Protein AF-0000000080718855 (afdb_homodimer)

Secondary structure (DSSP, 8-state):
-EEEEEE-S-EEEEEEEEE-SS-EEEEEE-TTS-EEEE------------------PPPPHHHHHHHHHHHHHHHHGGGGHHHHHH-TTTT-HHHHHHHHHHHHHHHHHIIIIIIHHHHHHHHHTT-SSHHHHHHHHHHHHHHHHHHHHHHHHHHHSS--SS----HHHHHHHHHHHHS-S---TTS-TT--------TT--TT--HHHHHHHHHHHHHHHHHHHHHHHHHHSSHHHHHHHHHHHHHHHHHHHHHHHHHHHHHTT--HHHHHHHHHHHHTHHHHHHHHHHHTGGG--HHHHHHHHHHHHHHHHHIIIIIIHHHHHHHHHHHHTTSSS-HHHHHHHHHHHHHHHHHHHHHHHHH-------GGG-/-EEEEEE-S-EEEEEEE---SS---EEEE-TTS-EEEE------------------PPPPHHHHHHHHHHHHHHHHGGGGHHHHHH-TTTT-HHHHHHHHHHHHHHHHHIIIIIIHHHHHHHHHTT-SSHHHHHHHHHHHHHHHHHHHHHHHHHHHSS--SS----HHHHHHHHHHHHS-S---TTS-SS--------TT--TT--HHHHHHHHHHHHHHHHHHHHHHHHHHSSHHHHHHHHHHHHHHHHHHHHHHHHHHHHHTT--HHHHHHHHHHHHTHHHHHHHHHHHTGGG--HHHHHHHHHHHHHHHHHIIIIIIHHHHHHHHHHHHTTSSS-HHHHHHHHHHHHHHHHHHHHTHHHH-------GGG-

Solvent-accessible surface area (backbone atoms only — not comparable to full-atom values): 36908 Å² total; per-residue (Å²): 86,72,47,78,40,74,38,82,68,59,43,62,34,34,42,40,49,50,84,51,96,89,53,75,59,65,37,43,27,44,84,91,67,48,70,70,51,56,78,63,78,70,68,68,72,73,60,72,75,57,70,70,53,78,63,28,56,63,60,49,70,67,42,50,51,50,33,48,51,46,24,48,55,48,23,55,31,35,54,47,29,52,48,43,69,72,37,67,63,62,50,30,41,62,54,46,18,40,40,20,21,17,16,18,23,13,26,38,29,41,23,33,50,46,45,42,15,54,25,46,54,39,34,30,75,77,36,94,42,66,49,57,25,28,34,53,48,21,49,27,23,49,48,14,30,49,51,46,51,48,52,49,40,61,44,38,33,59,67,60,77,69,91,63,45,35,77,48,10,27,35,44,46,27,32,63,67,51,40,78,63,79,47,63,90,80,56,59,65,91,57,77,52,74,58,85,61,54,81,80,61,69,76,85,50,37,60,60,36,56,32,52,48,55,51,38,33,54,49,25,19,49,49,11,28,30,32,22,36,29,32,75,35,64,52,63,62,49,18,52,52,48,38,52,32,48,40,48,40,38,37,49,48,28,31,26,45,34,43,23,21,43,74,21,60,39,38,72,68,36,30,50,50,52,42,35,57,24,25,46,29,10,39,52,21,19,52,52,45,44,71,41,26,44,80,33,51,65,39,51,42,20,42,50,36,28,22,37,28,15,31,35,44,42,44,21,47,53,33,26,38,50,36,19,55,52,21,41,50,60,50,41,75,71,53,66,88,56,38,56,60,50,40,50,50,39,50,47,30,17,50,49,23,21,46,59,50,50,51,49,57,75,67,52,72,70,62,68,76,72,69,77,79,113,86,72,47,76,42,74,40,83,68,60,44,64,33,36,42,41,48,50,87,54,95,87,56,74,61,65,37,43,27,45,84,92,65,48,70,70,51,57,77,61,77,70,69,66,70,73,61,72,75,56,71,69,54,77,64,30,54,61,61,48,69,67,42,50,52,51,33,48,52,46,24,48,56,46,22,56,30,36,55,47,30,52,48,43,68,72,37,65,64,64,45,27,39,63,54,46,19,40,41,20,22,18,17,18,23,12,26,40,29,41,23,32,50,47,45,44,16,54,24,44,55,39,33,30,74,77,37,94,43,65,49,58,26,28,34,52,46,21,50,27,23,49,47,15,30,50,51,45,51,49,52,50,39,62,42,60,35,59,73,57,76,70,90,74,47,46,77,55,19,27,38,44,46,30,30,57,61,46,47,82,60,82,45,65,89,80,55,62,66,81,58,78,53,75,58,87,62,54,80,80,60,68,76,85,51,36,60,61,36,56,31,51,48,55,51,38,32,53,48,26,20,50,48,12,29,30,33,22,36,29,31,75,36,64,52,64,62,48,18,50,52,48,38,51,33,48,39,48,41,38,38,48,48,28,32,31,47,34,39,26,22,41,73,19,61,41,39,71,67,36,31,49,48,53,43,35,58,24,25,46,29,10,38,51,20,19,51,51,45,44,71,41,26,46,79,33,52,66,40,51,42,20,44,50,35,28,22,38,28,15,31,33,46,42,42,20,46,54,46,26,39,51,35,18,53,53,24,41,51,71,52,42,75,72,50,64,91,57,36,56,60,51,39,50,50,37,50,48,30,18,49,49,23,20,47,57,51,50,50,48,57,77,68,51,71,72,61,67,76,74,68,78,79,112

Nearest PDB structures (foldseek):
  7z6m-assembly1_A-2  TM=8.267E-01  e=2.258E-06  Bordetella bronchiseptica
  8ght-assembly1_B  TM=7.359E-01  e=6.940E-07  Bordetella bronchiseptica
  6pgi-assembly1_A  TM=7.896E-01  e=3.652E-06  Bordetella bronchiseptica
  5tsb-assembly1_A  TM=7.917E-01  e=9.142E-06  Bordetella bronchiseptica RB50
  5tsa-assembly1_A  TM=7.655E-01  e=9.976E-06  Bordetella bronchiseptica RB50

Sequence (748 aa):
MMIPVDVVDTGAYALLFEHGSDEVGTALVSESGDVLVGTSEEGDEEEEEEEEEEDSESATAAQWGNAILATVIVSLCSFTGILTIINQKVANAIGLSHTFTFASGALLTASLLHIVPESLEGIAAEYDHLHDAGLWAGLAILGGIGFSILIHALLESGHGHGHGHGPTETIQAATAAVGDGPAPAGTAPLALTDKERSLFDLKGLKPVCWNVIAGELVHNFADGVTIGAAFLTCGSSMGWTITASTVLHEIPQELADFIALLAGGMSLKQAFLFNFLSALTCVLGAVVILSLRSQLSDADVSVILLLGSGSFIFIALTELLPGALEVTKAESDKAGGAVMCNQMKKLGSFVLGAALIGGALIFDQHCEAEGHDHMMIPVDVVDTGAYALLFEHGSDEVGTALVSESGDVLVGTSEEGDEEEEEEEEEEDSESATAAQWGNAILATVIVSLCSFTGILTIINQKVANAIGLSHTFTFASGALLTASLLHIVPESLEGIAAEYDHLHDAGLWAGLAILGGIGFSILIHALLESGHGHGHGHGPTETIQAATAAVGDGPAPAGTAPLALTDKERSLFDLKGLKPVCWNVIAGELVHNFADGVTIGAAFLTCGSSMGWTITASTVLHEIPQELADFIALLAGGMSLKQAFLFNFLSALTCVLGAVVILSLRSQLSDADVSVILLLGSGSFIFIALTELLPGALEVTKAESDKAGGAVMCNQMKKLGSFVLGAALIGGALIFDQHCEAEGHDH

Structure (mmCIF, N/CA/C/O backbone):
data_AF-0000000080718855-model_v1
#
loop_
_entity.id
_entity.type
_entity.pdbx_description
1 polymer 'Uncharacterized protein'
#
loop_
_atom_site.group_PDB
_atom_site.id
_atom_site.type_symbol
_atom_site.label_atom_id
_atom_site.label_alt_id
_atom_site.label_comp_id
_atom_site.label_asym_id
_atom_site.label_entity_id
_atom_site.label_seq_id
_atom_site.pdbx_PDB_ins_code
_atom_site.Cartn_x
_atom_site.Cartn_y
_atom_site.Cartn_z
_atom_site.occupancy
_atom_site.B_iso_or_equiv
_atom_site.auth_seq_id
_atom_site.auth_comp_id
_atom_site.auth_asym_id
_atom_site.auth_atom_id
_atom_site.pdbx_PDB_model_num
ATOM 1 N N . MET A 1 1 ? 0.865 -41.312 -26.75 1 53.81 1 MET A N 1
ATOM 2 C CA . MET A 1 1 ? 1.806 -42.406 -26.5 1 53.81 1 MET A CA 1
ATOM 3 C C . MET A 1 1 ? 1.269 -43.719 -27.031 1 53.81 1 MET A C 1
ATOM 5 O O . MET A 1 1 ? 0.092 -44.031 -26.844 1 53.81 1 MET A O 1
ATOM 9 N N . MET A 1 2 ? 2.037 -44.281 -27.906 1 57.47 2 MET A N 1
ATOM 10 C CA . MET A 1 2 ? 1.673 -45.562 -28.484 1 57.47 2 MET A CA 1
ATOM 11 C C . MET A 1 2 ? 2.475 -46.688 -27.844 1 57.47 2 MET A C 1
ATOM 13 O O . MET A 1 2 ? 3.697 -46.594 -27.734 1 57.47 2 MET A O 1
ATOM 17 N N . ILE A 1 3 ? 1.88 -47.562 -27.094 1 62.78 3 ILE A N 1
ATOM 18 C CA . ILE A 1 3 ? 2.553 -48.719 -26.5 1 62.78 3 ILE A CA 1
ATOM 19 C C . ILE A 1 3 ? 2.262 -49.969 -27.344 1 62.78 3 ILE A C 1
ATOM 21 O O . ILE A 1 3 ? 1.114 -50.406 -27.422 1 62.78 3 ILE A O 1
ATOM 25 N N . PRO A 1 4 ? 3.174 -50.5 -28.031 1 67 4 PRO A N 1
ATOM 26 C CA . PRO A 1 4 ? 2.963 -51.75 -28.781 1 67 4 PRO A CA 1
ATOM 27 C C . PRO A 1 4 ? 2.691 -52.938 -27.875 1 67 4 PRO A C 1
ATOM 29 O O . PRO A 1 4 ? 3.312 -53.062 -26.812 1 67 4 PRO A O 1
ATOM 32 N N . VAL A 1 5 ? 1.627 -53.625 -28.031 1 66 5 VAL A N 1
ATOM 33 C CA . VAL A 1 5 ? 1.277 -54.812 -27.266 1 66 5 VAL A CA 1
ATOM 34 C C . VAL A 1 5 ? 1.165 -56 -28.203 1 66 5 VAL A C 1
ATOM 36 O O . VAL A 1 5 ? 0.415 -55.969 -29.172 1 66 5 VAL A O 1
ATOM 39 N N . ASP A 1 6 ? 1.937 -57.094 -28 1 68.94 6 ASP A N 1
ATOM 40 C CA . ASP A 1 6 ? 1.812 -58.375 -28.703 1 68.94 6 ASP A CA 1
ATOM 41 C C . ASP A 1 6 ? 0.956 -59.344 -27.922 1 68.94 6 ASP A C 1
ATOM 43 O O . ASP A 1 6 ? 1.306 -59.719 -26.797 1 68.94 6 ASP A O 1
ATOM 47 N N . VAL A 1 7 ? -0.17 -59.625 -28.391 1 65.81 7 VAL A N 1
ATOM 48 C CA . VAL A 1 7 ? -1.062 -60.562 -27.734 1 65.81 7 VAL A CA 1
ATOM 49 C C . VAL A 1 7 ? -0.833 -61.969 -28.281 1 65.81 7 VAL A C 1
ATOM 51 O O . VAL A 1 7 ? -0.98 -62.188 -29.484 1 65.81 7 VAL A O 1
ATOM 54 N N . VAL A 1 8 ? -0.369 -62.938 -27.562 1 71.31 8 VAL A N 1
ATOM 55 C CA . VAL A 1 8 ? -0.054 -64.312 -28 1 71.31 8 VAL A CA 1
ATOM 56 C C . VAL A 1 8 ? -1.187 -65.25 -27.609 1 71.31 8 VAL A C 1
ATOM 58 O O . 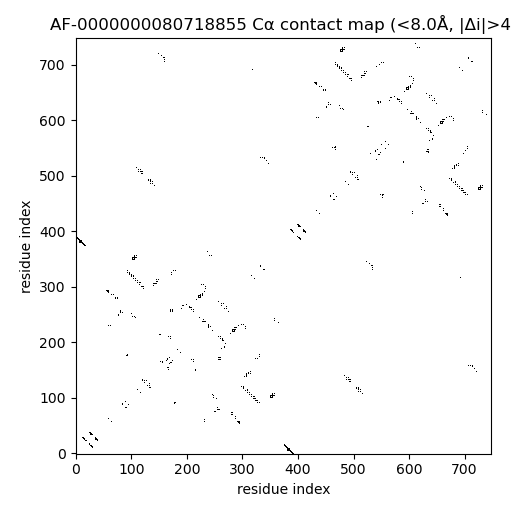VAL A 1 8 ? -1.294 -66.312 -28.156 1 71.31 8 VAL A O 1
ATOM 61 N N . ASP A 1 9 ? -1.967 -64.938 -26.5 1 70.31 9 ASP A N 1
ATOM 62 C CA . ASP A 1 9 ? -3.084 -65.812 -26.109 1 70.31 9 ASP A CA 1
ATOM 63 C C . ASP A 1 9 ? -4.391 -65 -26.078 1 70.31 9 ASP A C 1
ATOM 65 O O . ASP A 1 9 ? -4.422 -63.875 -25.578 1 70.31 9 ASP A O 1
ATOM 69 N N . THR A 1 10 ? -5.395 -65.562 -26.672 1 66.56 10 THR A N 1
ATOM 70 C CA . THR A 1 10 ? -6.719 -64.938 -26.656 1 66.56 10 THR A CA 1
ATOM 71 C C . THR A 1 10 ? -7.379 -65.125 -25.297 1 66.56 10 THR A C 1
ATOM 73 O O . THR A 1 10 ? -7.086 -66.062 -24.578 1 66.56 10 THR A O 1
ATOM 76 N N . GLY A 1 11 ? -7.926 -64.125 -24.625 1 66.44 11 GLY A N 1
ATOM 77 C CA . GLY A 1 11 ? -8.648 -64.188 -23.375 1 66.44 11 GLY A CA 1
ATOM 78 C C . GLY A 1 11 ? -9.039 -62.812 -22.859 1 66.44 11 GLY A C 1
ATOM 79 O O . GLY A 1 11 ? -8.891 -61.812 -23.578 1 66.44 11 GLY A O 1
ATOM 80 N N . ALA A 1 12 ? -9.625 -62.781 -21.719 1 64.25 12 ALA A N 1
ATOM 81 C CA . ALA A 1 12 ? -10.055 -61.562 -21.062 1 64.25 12 ALA A CA 1
ATOM 82 C C . ALA A 1 12 ? -8.891 -60.906 -20.312 1 64.25 12 ALA A C 1
ATOM 84 O O . ALA A 1 12 ? -8.203 -61.562 -19.531 1 64.25 12 ALA A O 1
ATOM 85 N N . TYR A 1 13 ? -8.406 -59.719 -20.688 1 63.69 13 TYR A N 1
ATOM 86 C CA . TYR A 1 13 ? -7.379 -58.938 -20.031 1 63.69 13 TYR A CA 1
ATOM 87 C C . TYR A 1 13 ? -7.957 -57.656 -19.453 1 63.69 13 TYR A C 1
ATOM 89 O O . TYR A 1 13 ? -9.086 -57.281 -19.766 1 63.69 13 TYR A O 1
ATOM 97 N N . ALA A 1 14 ? -7.449 -57.062 -18.375 1 62.44 14 ALA A N 1
ATOM 98 C CA . ALA A 1 14 ? -7.812 -55.75 -17.859 1 62.44 14 ALA A CA 1
ATOM 99 C C . ALA A 1 14 ? -6.621 -54.781 -17.906 1 62.44 14 ALA A C 1
ATOM 101 O O . ALA A 1 14 ? -5.496 -55.188 -17.578 1 62.44 14 ALA A O 1
ATOM 102 N N . LEU A 1 15 ? -6.727 -53.625 -18.5 1 60.44 15 LEU A N 1
ATOM 103 C CA . LEU A 1 15 ? -5.762 -52.562 -18.422 1 60.44 15 LEU A CA 1
ATOM 104 C C . LEU A 1 15 ? -5.941 -51.75 -17.125 1 60.44 15 LEU A C 1
ATOM 106 O O . LEU A 1 15 ? -7.047 -51.312 -16.828 1 60.44 15 LEU A O 1
ATOM 110 N N . LEU A 1 16 ? -5.008 -51.812 -16.203 1 57.28 16 LEU A N 1
ATOM 111 C CA . LEU A 1 16 ? -4.98 -51 -14.992 1 57.28 16 LEU A CA 1
ATOM 112 C C . LEU A 1 16 ? -4.172 -49.75 -15.203 1 57.28 16 LEU A C 1
ATOM 114 O O . LEU A 1 16 ? -3.029 -49.781 -15.656 1 57.28 16 LEU A O 1
ATOM 118 N N . PHE A 1 17 ? -4.848 -48.594 -15.062 1 51.78 17 PHE A N 1
ATOM 119 C CA . PHE A 1 17 ? -4.203 -47.281 -15.07 1 51.78 17 PHE A CA 1
ATOM 120 C C . PHE A 1 17 ? -4.004 -46.781 -13.648 1 51.78 17 PHE A C 1
ATOM 122 O O . PHE A 1 17 ? -4.934 -46.781 -12.836 1 51.78 17 PHE A O 1
ATOM 129 N N . GLU A 1 18 ? -2.795 -46.688 -13.047 1 46.59 18 GLU A N 1
ATOM 130 C CA . GLU A 1 18 ? -2.484 -45.969 -11.812 1 46.59 18 GLU A CA 1
ATOM 131 C C . GLU A 1 18 ? -2.008 -44.562 -12.094 1 46.59 18 GLU A C 1
ATOM 133 O O . GLU A 1 18 ? -1.121 -44.344 -12.922 1 46.59 18 GLU A O 1
ATOM 138 N N . HIS A 1 19 ? -2.801 -43.531 -11.898 1 43.72 19 HIS A N 1
ATOM 139 C CA . HIS A 1 19 ? -2.479 -42.094 -12.047 1 43.72 19 HIS A CA 1
ATOM 140 C C . HIS A 1 19 ? -1.59 -41.625 -10.906 1 43.72 19 HIS A C 1
ATOM 142 O O . HIS A 1 19 ? -2.029 -41.562 -9.75 1 43.72 19 HIS A O 1
ATOM 148 N N . GLY A 1 20 ? -0.407 -42.031 -10.594 1 37.94 20 GLY A N 1
ATOM 149 C CA . GLY A 1 20 ? 0.407 -41.219 -9.711 1 37.94 20 GLY A CA 1
ATOM 150 C C . GLY A 1 20 ? 0.942 -39.969 -10.375 1 37.94 20 GLY A C 1
ATOM 151 O O . GLY A 1 20 ? 0.773 -39.781 -11.578 1 37.94 20 GLY A O 1
ATOM 152 N N . SER A 1 21 ? 1.489 -38.906 -9.625 1 41.44 21 SER A N 1
ATOM 153 C CA . SER A 1 21 ? 1.853 -37.594 -10.117 1 41.44 21 SER A CA 1
ATOM 154 C C . SER A 1 21 ? 2.662 -37.688 -11.406 1 41.44 21 SER A C 1
ATOM 156 O O . SER A 1 21 ? 2.525 -36.812 -12.289 1 41.44 21 SER A O 1
ATOM 158 N N . ASP A 1 22 ? 3.855 -38.375 -11.43 1 40.59 22 ASP A N 1
ATOM 159 C CA . ASP A 1 22 ? 4.832 -38.188 -12.508 1 40.59 22 ASP A CA 1
ATOM 160 C C . ASP A 1 22 ? 4.863 -39.438 -13.414 1 40.59 22 ASP A C 1
ATOM 162 O O . ASP A 1 22 ? 5.555 -39.438 -14.43 1 40.59 22 ASP A O 1
ATOM 166 N N . GLU A 1 23 ? 4.473 -40.625 -12.992 1 40.88 23 GLU A N 1
ATOM 167 C CA . GLU A 1 23 ? 4.719 -41.781 -13.828 1 40.88 23 GLU A CA 1
ATOM 168 C C . GLU A 1 23 ? 3.449 -42.625 -14.023 1 40.88 23 GLU A C 1
ATOM 170 O O . GLU A 1 23 ? 2.762 -42.938 -13.055 1 40.88 23 GLU A O 1
ATOM 175 N N . VAL A 1 24 ? 2.842 -42.5 -15.117 1 43.53 24 VAL A N 1
ATOM 176 C CA . VAL A 1 24 ? 1.729 -43.375 -15.508 1 43.53 24 VAL A CA 1
ATOM 177 C C . VAL A 1 24 ? 2.248 -44.781 -15.82 1 43.53 24 VAL A C 1
ATOM 179 O O . VAL A 1 24 ? 3.037 -44.938 -16.75 1 43.53 24 VAL A O 1
ATOM 182 N N . GLY A 1 25 ? 2.529 -45.75 -14.82 1 45.38 25 GLY A N 1
ATOM 183 C CA . GLY A 1 25 ? 2.848 -47.156 -15.102 1 45.38 25 GLY A CA 1
ATOM 184 C C . GLY A 1 25 ? 1.659 -47.938 -15.609 1 45.38 25 GLY A C 1
ATOM 185 O O . GLY A 1 25 ? 0.536 -47.75 -15.133 1 45.38 25 GLY A O 1
ATOM 186 N N . THR A 1 26 ? 1.605 -48.469 -16.844 1 48.53 26 THR A N 1
ATOM 187 C CA . THR A 1 26 ? 0.563 -49.312 -17.406 1 48.53 26 THR A CA 1
ATOM 188 C C . THR A 1 26 ? 0.939 -50.781 -17.297 1 48.53 26 THR A C 1
ATOM 190 O O . THR A 1 26 ? 2.09 -51.156 -17.531 1 48.53 26 THR A O 1
ATOM 193 N N . ALA A 1 27 ? 0.181 -51.625 -16.422 1 52.16 27 ALA A N 1
ATOM 194 C CA . ALA A 1 27 ? 0.432 -53.062 -16.344 1 52.16 27 ALA A CA 1
ATOM 195 C C . ALA A 1 27 ? -0.71 -53.844 -16.984 1 52.16 27 ALA A C 1
ATOM 197 O O . ALA A 1 27 ? -1.876 -53.469 -16.875 1 52.16 27 ALA A O 1
ATOM 198 N N . LEU A 1 28 ? -0.455 -54.781 -17.859 1 57.81 28 LEU A N 1
ATOM 199 C CA . LEU A 1 28 ? -1.408 -55.75 -18.359 1 57.81 28 LEU A CA 1
ATOM 200 C C . LEU A 1 28 ? -1.487 -56.969 -17.438 1 57.81 28 LEU A C 1
ATOM 202 O O . LEU A 1 28 ? -0.462 -57.562 -17.094 1 57.81 28 LEU A O 1
ATOM 206 N N . VAL A 1 29 ? -2.656 -57.219 -16.656 1 55.78 29 VAL A N 1
ATOM 207 C CA . VAL A 1 29 ? -2.777 -58.312 -15.703 1 55.78 29 VAL A CA 1
ATOM 208 C C . VAL A 1 29 ? -3.721 -59.375 -16.25 1 55.78 29 VAL A C 1
ATOM 210 O O . VAL A 1 29 ? -4.641 -59.062 -17 1 55.78 29 VAL A O 1
ATOM 213 N N . SER A 1 30 ? -3.43 -60.625 -15.945 1 52.78 30 SER A N 1
ATOM 214 C CA . SER A 1 30 ? -4.273 -61.781 -16.297 1 52.78 30 SER A CA 1
ATOM 215 C C . SER A 1 30 ? -5.535 -61.812 -15.445 1 52.78 30 SER A C 1
ATOM 217 O O . SER A 1 30 ? -5.617 -61.156 -14.422 1 52.78 30 SER A O 1
ATOM 219 N N . GLU A 1 31 ? -6.609 -62.625 -15.781 1 55.12 31 GLU A N 1
ATOM 220 C CA . GLU A 1 31 ? -7.848 -62.812 -15.031 1 55.12 31 GLU A CA 1
ATOM 221 C C . GLU A 1 31 ? -7.559 -63.25 -13.602 1 55.12 31 GLU A C 1
ATOM 223 O O . GLU A 1 31 ? -8.305 -62.906 -12.68 1 55.12 31 GLU A O 1
ATOM 228 N N . SER A 1 32 ? -6.504 -64.062 -13.281 1 54.72 32 SER A N 1
ATOM 229 C CA . SER A 1 32 ? -6.172 -64.562 -11.961 1 54.72 32 SER A CA 1
ATOM 230 C C . SER A 1 32 ? -5.375 -63.562 -11.156 1 54.72 32 SER A C 1
ATOM 232 O O . SER A 1 32 ? -4.996 -63.844 -10.008 1 54.72 32 SER A O 1
ATOM 234 N N . GLY A 1 33 ? -5.117 -62.219 -11.609 1 49.19 33 GLY A N 1
ATOM 235 C CA . GLY A 1 33 ? -4.441 -61.125 -10.906 1 49.19 33 GLY A CA 1
ATOM 236 C C . GLY A 1 33 ? -2.959 -61.062 -11.211 1 49.19 33 GLY A C 1
ATOM 237 O O . GLY A 1 33 ? -2.242 -60.25 -10.633 1 49.19 33 GLY A O 1
ATOM 238 N N . ASP A 1 34 ? -2.352 -61.875 -11.93 1 51.53 34 ASP A N 1
ATOM 239 C CA . ASP A 1 34 ? -0.907 -61.875 -12.141 1 51.53 34 ASP A CA 1
ATOM 240 C C . ASP A 1 34 ? -0.49 -60.812 -13.148 1 51.53 34 ASP A C 1
ATOM 242 O O . ASP A 1 34 ? -1.132 -60.656 -14.188 1 51.53 34 ASP A O 1
ATOM 246 N N . VAL A 1 35 ? 0.388 -59.875 -12.812 1 50.31 35 VAL A N 1
ATOM 247 C CA . VAL A 1 35 ? 0.95 -58.875 -13.711 1 50.31 35 VAL A CA 1
ATOM 248 C C . VAL A 1 35 ? 1.679 -59.562 -14.859 1 50.31 35 VAL A C 1
ATOM 250 O O . VAL A 1 35 ? 2.625 -60.312 -14.641 1 50.31 35 VAL A O 1
ATOM 253 N N . LEU A 1 36 ? 1.236 -59.781 -16.031 1 51.5 36 LEU A N 1
ATOM 254 C CA . LEU A 1 36 ? 1.848 -60.531 -17.141 1 51.5 36 LEU A CA 1
ATOM 255 C C . LEU A 1 36 ? 2.914 -59.656 -17.828 1 51.5 36 LEU A C 1
ATOM 257 O O . LEU A 1 36 ? 3.945 -60.188 -18.25 1 51.5 36 LEU A O 1
ATOM 261 N N . VAL A 1 37 ? 2.697 -58.594 -18.344 1 44.09 37 VAL A N 1
ATOM 262 C CA . VAL A 1 37 ? 3.721 -57.719 -18.906 1 44.09 37 VAL A CA 1
ATOM 263 C C . VAL A 1 37 ? 3.787 -56.406 -18.109 1 44.09 37 VAL A C 1
ATOM 265 O O . VAL A 1 37 ? 2.77 -55.75 -17.922 1 44.09 37 VAL A O 1
ATOM 268 N N . GLY A 1 38 ? 4.57 -56.344 -17.062 1 41.88 38 GLY A N 1
ATOM 269 C CA . GLY A 1 38 ? 4.883 -55.094 -16.391 1 41.88 38 GLY A CA 1
ATOM 270 C C . GLY A 1 38 ? 6.078 -54.375 -17 1 41.88 38 GLY A C 1
ATOM 271 O O . GLY A 1 38 ? 7.113 -55 -17.25 1 41.88 38 GLY A O 1
ATOM 272 N N . THR A 1 39 ? 6.02 -53.594 -17.938 1 36.22 39 THR A N 1
ATOM 273 C CA . THR A 1 39 ? 7.246 -52.906 -18.328 1 36.22 39 THR A CA 1
ATOM 274 C C . THR A 1 39 ? 7.953 -52.312 -17.109 1 36.22 39 THR A C 1
ATOM 276 O O . THR A 1 39 ? 7.41 -51.438 -16.438 1 36.22 39 THR A O 1
ATOM 279 N N . SER A 1 40 ? 8.523 -53.125 -16.281 1 32.22 40 SER A N 1
ATOM 280 C CA . SER A 1 40 ? 9.531 -52.5 -15.43 1 32.22 40 SER A CA 1
ATOM 281 C C . SER A 1 40 ? 10.703 -51.969 -16.266 1 32.22 40 SER A C 1
ATOM 283 O O . SER A 1 40 ? 11.336 -52.75 -17 1 32.22 40 SER A O 1
ATOM 285 N N . GLU A 1 41 ? 10.703 -50.938 -16.969 1 30.58 41 GLU A N 1
ATOM 286 C CA . GLU A 1 41 ? 12.078 -50.562 -17.297 1 30.58 41 GLU A CA 1
ATOM 287 C C . GLU A 1 41 ? 13.016 -50.812 -16.125 1 30.58 41 GLU A C 1
ATOM 289 O O . GLU A 1 41 ? 12.805 -50.281 -15.023 1 30.58 41 GLU A O 1
ATOM 294 N N . GLU A 1 42 ? 13.469 -51.906 -15.945 1 30.45 42 GLU A N 1
ATOM 295 C CA . GLU A 1 42 ? 14.641 -52.125 -15.102 1 30.45 42 GLU A CA 1
ATOM 296 C C . GLU A 1 42 ? 15.711 -51.062 -15.344 1 30.45 42 GLU A C 1
ATOM 298 O O . GLU A 1 42 ? 16.5 -51.188 -16.281 1 30.45 42 GLU A O 1
ATOM 303 N N . GLY A 1 43 ? 15.57 -49.906 -15.695 1 28.12 43 GLY A N 1
ATOM 304 C CA . GLY A 1 43 ? 16.828 -49.188 -15.688 1 28.12 43 GLY A CA 1
ATOM 305 C C . GLY A 1 43 ? 17.641 -49.438 -14.438 1 28.12 43 GLY A C 1
ATOM 306 O O . GLY A 1 43 ? 17.188 -49.156 -13.328 1 28.12 43 GLY A O 1
ATOM 307 N N . ASP A 1 44 ? 18.25 -50.562 -14.258 1 30.25 44 ASP A N 1
ATOM 308 C CA . ASP A 1 44 ? 19.328 -50.781 -13.297 1 30.25 44 ASP A CA 1
ATOM 309 C C . ASP A 1 44 ? 20.125 -49.5 -13.055 1 30.25 44 ASP A C 1
ATOM 311 O O . ASP A 1 44 ? 21.25 -49.562 -12.531 1 30.25 44 ASP A O 1
ATOM 315 N N . GLU A 1 45 ? 20.172 -48.625 -13.992 1 27.17 45 GLU A N 1
ATOM 316 C CA . GLU A 1 45 ? 21.203 -47.688 -13.523 1 27.17 45 GLU A CA 1
ATOM 317 C C . GLU A 1 45 ? 20.984 -47.344 -12.055 1 27.17 45 GLU A C 1
ATOM 319 O O . GLU A 1 45 ? 19.875 -47.031 -11.641 1 27.17 45 GLU A O 1
ATOM 324 N N . GLU A 1 46 ? 21.531 -48.094 -11.109 1 28.72 46 GLU A N 1
ATOM 325 C CA . GLU A 1 46 ? 21.891 -47.531 -9.812 1 28.72 46 GLU A CA 1
ATOM 326 C C . GLU A 1 46 ? 22.016 -46.031 -9.891 1 28.72 46 GLU A C 1
ATOM 328 O O . GLU A 1 46 ? 23.094 -45.5 -10.172 1 28.72 46 GLU A O 1
ATOM 333 N N . GLU A 1 47 ? 21.484 -45.438 -10.789 1 27.16 47 GLU A N 1
ATOM 334 C CA . GLU A 1 47 ? 21.781 -44.031 -10.531 1 27.16 47 GLU A CA 1
ATOM 335 C C . GLU A 1 47 ? 21.547 -43.688 -9.07 1 27.16 47 GLU A C 1
ATOM 337 O O . GLU A 1 47 ? 20.531 -44.062 -8.492 1 27.16 47 GLU A O 1
ATOM 342 N N . GLU A 1 48 ? 22.562 -43.781 -8.195 1 28.77 48 GLU A N 1
ATOM 343 C CA . GLU A 1 48 ? 22.578 -43 -6.957 1 28.77 48 GLU A CA 1
ATOM 344 C C . GLU A 1 48 ? 21.516 -41.875 -6.992 1 28.77 48 GLU A C 1
ATOM 346 O O . GLU A 1 48 ? 21.484 -41.094 -7.93 1 28.77 48 GLU A O 1
ATOM 351 N N . GLU A 1 49 ? 20.344 -42.156 -6.812 1 30.7 49 GLU A N 1
ATOM 352 C CA . GLU A 1 49 ? 19.438 -41.094 -6.434 1 30.7 49 GLU A CA 1
ATOM 353 C C . GLU A 1 49 ? 20.203 -39.938 -5.762 1 30.7 49 GLU A C 1
ATOM 355 O O . GLU A 1 49 ? 20.469 -40 -4.559 1 30.7 49 GLU A O 1
ATOM 360 N N . GLU A 1 50 ? 21.375 -39.688 -6.23 1 29.72 50 GLU A N 1
ATOM 361 C CA . GLU A 1 50 ? 21.797 -38.375 -5.734 1 29.72 50 GLU A CA 1
ATOM 362 C C . GLU A 1 50 ? 20.609 -37.438 -5.602 1 29.72 50 GLU A C 1
ATOM 364 O O . GLU A 1 50 ? 19.797 -37.312 -6.52 1 29.72 50 GLU A O 1
ATOM 369 N N . GLU A 1 51 ? 19.875 -37.469 -4.559 1 32.5 51 GLU A N 1
ATOM 370 C CA . GLU A 1 51 ? 19.125 -36.25 -4.23 1 32.5 51 GLU A CA 1
ATOM 371 C C . GLU A 1 51 ? 19.5 -35.094 -5.152 1 32.5 51 GLU A C 1
ATOM 373 O O . GLU A 1 51 ? 20.594 -34.562 -5.051 1 32.5 51 GLU A O 1
ATOM 378 N N . GLU A 1 52 ? 19.359 -35.344 -6.422 1 32.5 52 GLU A N 1
ATOM 379 C CA . GLU A 1 52 ? 19.5 -34.094 -7.168 1 32.5 52 GLU A CA 1
ATOM 380 C C . GLU A 1 52 ? 19.094 -32.875 -6.309 1 32.5 52 GLU A C 1
ATOM 382 O O . GLU A 1 52 ? 17.922 -32.688 -6.027 1 32.5 52 GLU A O 1
ATOM 387 N N . GLU A 1 53 ? 19.562 -32.812 -5.25 1 34.78 53 GLU A N 1
ATOM 388 C CA . GLU A 1 53 ? 19.578 -31.453 -4.695 1 34.78 53 GLU A CA 1
ATOM 389 C C . GLU A 1 53 ? 19.375 -30.406 -5.789 1 34.78 53 GLU A C 1
ATOM 391 O O . GLU A 1 53 ? 20.109 -30.375 -6.773 1 34.78 53 GLU A O 1
ATOM 396 N N . GLU A 1 54 ? 18.203 -30.344 -6.438 1 40.88 54 GLU A N 1
ATOM 397 C CA . GLU A 1 54 ? 18.062 -29.125 -7.223 1 40.88 54 GLU A CA 1
ATOM 398 C C . GLU A 1 54 ? 19.234 -28.188 -6.984 1 40.88 54 GLU A C 1
ATOM 400 O O . GLU A 1 54 ? 19.391 -27.625 -5.891 1 40.88 54 GLU A O 1
ATOM 405 N N . ASP A 1 55 ? 20.375 -28.625 -7.234 1 43.69 55 ASP A N 1
ATOM 406 C CA . ASP A 1 55 ? 21.641 -27.906 -7.191 1 43.69 55 ASP A CA 1
ATOM 407 C C . ASP A 1 55 ? 21.438 -26.406 -7.258 1 43.69 55 ASP A C 1
ATOM 409 O O . ASP A 1 55 ? 20.922 -25.875 -8.25 1 43.69 55 ASP A O 1
ATOM 413 N N . SER A 1 56 ? 20.938 -25.891 -6.258 1 59.34 56 SER A N 1
ATOM 414 C CA . SER A 1 56 ? 21.078 -24.453 -6.09 1 59.34 56 SER A CA 1
ATOM 415 C C . SER A 1 56 ? 22.344 -23.938 -6.781 1 59.34 56 SER A C 1
ATOM 417 O O . SER A 1 56 ? 23.453 -24.297 -6.391 1 59.34 56 SER A O 1
ATOM 419 N N . GLU A 1 57 ? 22.312 -24.047 -8.203 1 73.81 57 GLU A N 1
ATOM 420 C CA . GLU A 1 57 ? 23.422 -23.562 -9.008 1 73.81 57 GLU A CA 1
ATOM 421 C C . GLU A 1 57 ? 23.828 -22.156 -8.578 1 73.81 57 GLU A C 1
ATOM 423 O O . GLU A 1 57 ? 23 -21.375 -8.094 1 73.81 57 GLU A O 1
ATOM 428 N N . SER A 1 58 ? 25.141 -22.109 -8.391 1 82.94 58 SER A N 1
ATOM 429 C CA . SER A 1 58 ? 25.719 -20.781 -8.148 1 82.94 58 SER A CA 1
ATOM 430 C C . SER A 1 58 ? 25.312 -19.797 -9.25 1 82.94 58 SER A C 1
ATOM 432 O O . SER A 1 58 ? 24.922 -20.203 -10.344 1 82.94 58 SER A O 1
ATOM 434 N N . ALA A 1 59 ? 25.188 -18.625 -8.867 1 89.44 59 ALA A N 1
ATOM 435 C CA . ALA A 1 59 ? 24.891 -17.578 -9.852 1 89.44 59 ALA A CA 1
ATOM 436 C C . ALA A 1 59 ? 25.891 -17.594 -10.992 1 89.44 59 ALA A C 1
ATOM 438 O O . ALA A 1 59 ? 27.094 -17.781 -10.773 1 89.44 59 ALA A O 1
ATOM 439 N N . THR A 1 60 ? 25.453 -17.5 -12.164 1 91.25 60 THR A N 1
ATOM 440 C CA . THR A 1 60 ? 26.312 -17.484 -13.344 1 91.25 60 THR A CA 1
ATOM 441 C C . THR A 1 60 ? 27.047 -16.156 -13.469 1 91.25 60 THR A C 1
ATOM 443 O O . THR A 1 60 ? 26.688 -15.18 -12.812 1 91.25 60 THR A O 1
ATOM 446 N N . ALA A 1 61 ? 28.031 -16.109 -14.273 1 93.12 61 ALA A N 1
ATOM 447 C CA . ALA A 1 61 ? 28.797 -14.883 -14.523 1 93.12 61 ALA A CA 1
ATOM 448 C C . ALA A 1 61 ? 27.906 -13.797 -15.125 1 93.12 61 ALA A C 1
ATOM 450 O O . ALA A 1 61 ? 28.062 -12.617 -14.82 1 93.12 61 ALA A O 1
ATOM 451 N N . ALA A 1 62 ? 27.047 -14.211 -15.992 1 92.81 62 ALA A N 1
ATOM 452 C CA . ALA A 1 62 ? 26.125 -13.258 -16.609 1 92.81 62 ALA A CA 1
ATOM 453 C C . ALA A 1 62 ? 25.188 -12.633 -15.57 1 92.81 62 ALA A C 1
ATOM 455 O O . ALA A 1 62 ? 24.922 -11.43 -15.609 1 92.81 62 ALA A O 1
ATOM 456 N N . GLN A 1 63 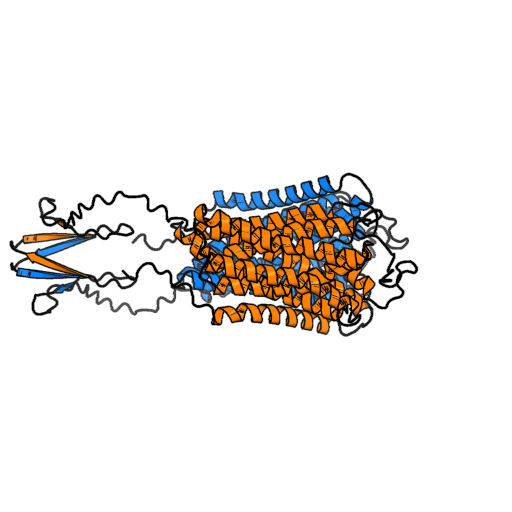? 24.734 -13.484 -14.648 1 95.31 63 GLN A N 1
ATOM 457 C CA . GLN A 1 63 ? 23.875 -12.984 -13.57 1 95.31 63 GLN A CA 1
ATOM 458 C C . GLN A 1 63 ? 24.641 -12.016 -12.672 1 95.31 63 GLN A C 1
ATOM 460 O O . GLN A 1 63 ? 24.125 -10.953 -12.312 1 95.31 63 GLN A O 1
ATOM 465 N N . TRP A 1 64 ? 25.875 -12.32 -12.367 1 96.12 64 TRP A N 1
ATOM 466 C CA . TRP A 1 64 ? 26.734 -11.438 -11.586 1 96.12 64 TRP A CA 1
ATOM 467 C C . TRP A 1 64 ? 26.953 -10.117 -12.305 1 96.12 64 TRP A C 1
ATOM 469 O O . TRP A 1 64 ? 26.75 -9.047 -11.734 1 96.12 64 TRP A O 1
ATOM 479 N N . GLY A 1 65 ? 27.375 -10.188 -13.516 1 96.88 65 GLY A N 1
ATOM 480 C CA . GLY A 1 65 ? 27.656 -8.992 -14.297 1 96.88 65 GLY A CA 1
ATOM 481 C C . GLY A 1 65 ? 26.453 -8.078 -14.438 1 96.88 65 GLY A C 1
ATOM 482 O O . GLY A 1 65 ? 26.562 -6.871 -14.227 1 96.88 65 GLY A O 1
ATOM 483 N N . ASN A 1 66 ? 25.344 -8.625 -14.797 1 96.75 66 ASN A N 1
ATOM 484 C CA . ASN A 1 66 ? 24.125 -7.836 -14.992 1 96.75 66 ASN A CA 1
ATOM 485 C C . ASN A 1 66 ? 23.656 -7.203 -13.688 1 96.75 66 ASN A C 1
ATOM 487 O O . ASN A 1 66 ? 23.297 -6.023 -13.664 1 96.75 66 ASN A O 1
ATOM 491 N N . ALA A 1 67 ? 23.641 -7.996 -12.664 1 97.56 67 ALA A N 1
ATOM 492 C CA . ALA A 1 67 ? 23.172 -7.492 -11.375 1 97.56 67 ALA A CA 1
ATOM 493 C C . ALA A 1 67 ? 24.078 -6.371 -10.859 1 97.56 67 ALA A C 1
ATOM 495 O O . ALA A 1 67 ? 23.578 -5.355 -10.359 1 97.56 67 ALA A O 1
ATOM 496 N N . ILE A 1 68 ? 25.359 -6.555 -11 1 97.88 68 ILE A N 1
ATOM 497 C CA . ILE A 1 68 ? 26.297 -5.539 -10.539 1 97.88 68 ILE A CA 1
ATOM 498 C C . ILE A 1 68 ? 26.156 -4.277 -11.391 1 97.88 68 ILE A C 1
ATOM 500 O O . ILE A 1 68 ? 26.078 -3.166 -10.852 1 97.88 68 ILE A O 1
ATOM 504 N N . LEU A 1 69 ? 26.078 -4.445 -12.672 1 97.94 69 LEU A N 1
ATOM 505 C CA . LEU A 1 69 ? 25.859 -3.297 -13.547 1 97.94 69 LEU A CA 1
ATOM 506 C C . LEU A 1 69 ? 24.578 -2.561 -13.195 1 97.94 69 LEU A C 1
ATOM 508 O O . LEU A 1 69 ? 24.562 -1.332 -13.094 1 97.94 69 LEU A O 1
ATOM 512 N N . ALA A 1 70 ? 23.562 -3.307 -13.039 1 97.94 70 ALA A N 1
ATOM 513 C CA . ALA A 1 70 ? 22.25 -2.73 -12.719 1 97.94 70 ALA A CA 1
ATOM 514 C C . ALA A 1 70 ? 22.312 -1.935 -11.414 1 97.94 70 ALA A C 1
ATOM 516 O O . ALA A 1 70 ? 21.828 -0.804 -11.352 1 97.94 70 ALA A O 1
ATOM 517 N N . THR A 1 71 ? 22.922 -2.504 -10.383 1 98.25 71 THR A N 1
ATOM 518 C CA . THR A 1 71 ? 22.953 -1.85 -9.078 1 98.25 71 THR A CA 1
ATOM 519 C C . THR A 1 71 ? 23.906 -0.66 -9.094 1 98.25 71 THR A C 1
ATOM 521 O O . THR A 1 71 ? 23.688 0.319 -8.375 1 98.25 71 THR A O 1
ATOM 524 N N . VAL A 1 72 ? 24.891 -0.706 -9.961 1 97.81 72 VAL A N 1
ATOM 525 C CA . VAL A 1 72 ? 25.75 0.459 -10.148 1 97.81 72 VAL A CA 1
ATOM 526 C C . VAL A 1 72 ? 24.953 1.591 -10.797 1 97.81 72 VAL A C 1
ATOM 528 O O . VAL A 1 72 ? 25.047 2.744 -10.367 1 97.81 72 VAL A O 1
ATOM 531 N N . ILE A 1 73 ? 24.203 1.248 -11.766 1 97.25 73 ILE A N 1
ATOM 532 C CA . ILE A 1 73 ? 23.359 2.236 -12.422 1 97.25 73 ILE A CA 1
ATOM 533 C C . ILE A 1 73 ? 22.422 2.871 -11.398 1 97.25 73 ILE A C 1
ATOM 535 O O . ILE A 1 73 ? 22.281 4.094 -11.359 1 97.25 73 ILE A O 1
ATOM 539 N N . VAL A 1 74 ? 21.797 2.041 -10.555 1 97.06 74 VAL A N 1
ATOM 540 C CA . VAL A 1 74 ? 20.891 2.529 -9.531 1 97.06 74 VAL A CA 1
ATOM 541 C C . VAL A 1 74 ? 21.641 3.438 -8.555 1 97.06 74 VAL A C 1
ATOM 543 O O . VAL A 1 74 ? 21.125 4.496 -8.172 1 97.06 74 VAL A O 1
ATOM 546 N N . SER A 1 75 ? 22.844 3.053 -8.203 1 96.31 75 SER A N 1
ATOM 547 C CA . SER A 1 75 ? 23.625 3.83 -7.258 1 96.31 75 SER A CA 1
ATOM 548 C C . SER A 1 75 ? 24.031 5.18 -7.844 1 96.31 75 SER A C 1
ATOM 550 O O . SER A 1 75 ? 24.141 6.168 -7.117 1 96.31 75 SER A O 1
ATOM 552 N N . LEU A 1 76 ? 24.188 5.254 -9.117 1 94.19 76 LEU A N 1
ATOM 553 C CA . LEU A 1 76 ? 24.578 6.496 -9.773 1 94.19 76 LEU A CA 1
ATOM 554 C C . LEU A 1 76 ? 23.438 7.504 -9.75 1 94.19 76 LEU A C 1
ATOM 556 O O . LEU A 1 76 ? 23.656 8.695 -9.977 1 94.19 76 LEU A O 1
ATOM 560 N N . CYS A 1 77 ? 22.234 7.047 -9.461 1 90.69 77 CYS A N 1
ATOM 561 C CA . CYS A 1 77 ? 21.094 7.957 -9.336 1 90.69 77 CYS A CA 1
ATOM 562 C C . CYS A 1 77 ? 21.297 8.906 -8.164 1 90.69 77 CYS A C 1
ATOM 564 O O . CYS A 1 77 ? 20.641 9.945 -8.078 1 90.69 77 CYS A O 1
ATOM 566 N N . SER A 1 78 ? 22.141 8.547 -7.223 1 86.75 78 SER A N 1
ATOM 567 C CA . SER A 1 78 ? 22.438 9.406 -6.078 1 86.75 78 SER A CA 1
ATOM 568 C C . SER A 1 78 ? 23 10.75 -6.52 1 86.75 78 SER A C 1
ATOM 570 O O . SER A 1 78 ? 22.922 11.734 -5.781 1 86.75 78 SER A O 1
ATOM 572 N N . PHE A 1 79 ? 23.469 10.812 -7.777 1 85.5 79 PHE A N 1
ATOM 573 C CA . PHE A 1 79 ? 24.062 12.047 -8.273 1 85.5 79 PHE A CA 1
ATOM 574 C C . PHE A 1 79 ? 23 12.977 -8.836 1 85.5 79 PHE A C 1
ATOM 576 O O . PHE A 1 79 ? 23.281 14.117 -9.188 1 85.5 79 PHE A O 1
ATOM 583 N N . THR A 1 80 ? 21.812 12.492 -8.898 1 81.69 80 THR A N 1
ATOM 584 C CA . THR A 1 80 ? 20.734 13.344 -9.383 1 81.69 80 THR A CA 1
ATOM 585 C C . THR A 1 80 ? 20.547 14.555 -8.469 1 81.69 80 THR A C 1
ATOM 587 O O . THR A 1 80 ? 20.047 15.594 -8.906 1 81.69 80 THR A O 1
ATOM 590 N N . GLY A 1 81 ? 20.922 14.398 -7.254 1 71.56 81 GLY A N 1
ATOM 591 C CA . GLY A 1 81 ? 20.859 15.531 -6.34 1 71.56 81 GLY A CA 1
ATOM 592 C C . GLY A 1 81 ? 21.609 16.75 -6.844 1 71.56 81 GLY A C 1
ATOM 593 O O . GLY A 1 81 ? 21.266 17.875 -6.508 1 71.56 81 GLY A O 1
ATOM 594 N N . ILE A 1 82 ? 22.594 16.516 -7.668 1 67.56 82 ILE A N 1
ATOM 595 C CA . ILE A 1 82 ? 23.406 17.594 -8.211 1 67.56 82 ILE A CA 1
ATOM 596 C C . ILE A 1 82 ? 22.547 18.484 -9.102 1 67.56 82 ILE A C 1
ATOM 598 O O . ILE A 1 82 ? 22.812 19.688 -9.234 1 67.56 82 ILE A O 1
ATOM 602 N N . LEU A 1 83 ? 21.578 17.781 -9.664 1 66.94 83 LEU A N 1
ATOM 603 C CA . LEU A 1 83 ? 20.703 18.531 -10.562 1 66.94 83 LEU A CA 1
ATOM 604 C C . LEU A 1 83 ? 19.984 19.641 -9.812 1 66.94 83 LEU A C 1
ATOM 606 O O . LEU A 1 83 ? 19.609 20.656 -10.406 1 66.94 83 LEU A O 1
ATOM 610 N N . THR A 1 84 ? 19.672 19.469 -8.555 1 57.94 84 THR A N 1
ATOM 611 C CA . THR A 1 84 ? 18.984 20.469 -7.75 1 57.94 84 THR A CA 1
ATOM 612 C C . THR A 1 84 ? 19.844 21.719 -7.605 1 57.94 84 THR A C 1
ATOM 614 O O . THR A 1 84 ? 19.297 22.828 -7.473 1 57.94 84 THR A O 1
ATOM 617 N N . ILE A 1 85 ? 21.109 21.5 -7.555 1 55.72 85 ILE A N 1
ATOM 618 C CA . ILE A 1 85 ? 22.031 22.609 -7.359 1 55.72 85 ILE A CA 1
ATOM 619 C C . ILE A 1 85 ? 22.172 23.391 -8.664 1 55.72 85 ILE A C 1
ATOM 621 O O . ILE A 1 85 ? 22.25 24.625 -8.648 1 55.72 85 ILE A O 1
ATOM 625 N N . ILE A 1 86 ? 22.297 22.516 -9.617 1 55.69 86 ILE A N 1
ATOM 626 C CA . ILE A 1 86 ? 22.609 23.172 -10.875 1 55.69 86 ILE A CA 1
ATOM 627 C C . ILE A 1 86 ? 21.406 23.969 -11.352 1 55.69 86 ILE A C 1
ATOM 629 O O . ILE A 1 86 ? 21.547 25.125 -11.797 1 55.69 86 ILE A O 1
ATOM 633 N N . ASN A 1 87 ? 20.219 23.328 -11.398 1 56.72 87 ASN A N 1
ATOM 634 C CA . ASN A 1 87 ? 19.078 23.984 -12.016 1 56.72 87 ASN A CA 1
ATOM 635 C C . ASN A 1 87 ? 18.047 24.406 -10.977 1 56.72 87 ASN A C 1
ATOM 637 O O . ASN A 1 87 ? 17.219 23.594 -10.547 1 56.72 87 ASN A O 1
ATOM 641 N N . GLN A 1 88 ? 18.391 25.234 -10 1 49.44 88 GLN A N 1
ATOM 642 C CA . GLN A 1 88 ? 17.453 25.703 -8.984 1 49.44 88 GLN A CA 1
ATOM 643 C C . GLN A 1 88 ? 16.031 25.312 -9.344 1 49.44 88 GLN A C 1
ATOM 645 O O . GLN A 1 88 ? 15.195 25.094 -8.453 1 49.44 88 GLN A O 1
ATOM 650 N N . LYS A 1 89 ? 15.727 25.375 -10.672 1 47.69 89 LYS A N 1
ATOM 651 C CA . LYS A 1 89 ? 14.367 25.281 -11.188 1 47.69 89 LYS A CA 1
ATOM 652 C C . LYS A 1 89 ? 13.891 23.828 -11.227 1 47.69 89 LYS A C 1
ATOM 654 O O . LYS A 1 89 ? 12.688 23.562 -11.125 1 47.69 89 LYS A O 1
ATOM 659 N N . VAL A 1 90 ? 14.656 23.016 -11.68 1 48.34 90 VAL A N 1
ATOM 660 C CA . VAL A 1 90 ? 14.195 21.656 -11.922 1 48.34 90 VAL A CA 1
ATOM 661 C C . VAL A 1 90 ? 13.547 21.094 -10.656 1 48.34 90 VAL A C 1
ATOM 663 O O . VAL A 1 90 ? 12.547 20.375 -10.727 1 48.34 90 VAL A O 1
ATOM 666 N N . ALA A 1 91 ? 14.188 21.484 -9.523 1 54.75 91 ALA A N 1
ATOM 667 C CA . ALA A 1 91 ? 13.648 20.922 -8.289 1 54.75 91 ALA A CA 1
ATOM 668 C C . ALA A 1 91 ? 12.461 21.734 -7.785 1 54.75 91 ALA A C 1
ATOM 670 O O . ALA A 1 91 ? 12.297 21.922 -6.578 1 54.75 91 ALA A O 1
ATOM 671 N N . ASN A 1 92 ? 11.734 22.312 -8.898 1 62.41 92 ASN A N 1
ATOM 672 C CA . ASN A 1 92 ? 10.57 22.938 -8.281 1 62.41 92 ASN A CA 1
ATOM 673 C C . ASN A 1 92 ? 9.609 21.891 -7.715 1 62.41 92 ASN A C 1
ATOM 675 O O . ASN A 1 92 ? 9.703 20.719 -8.047 1 62.41 92 ASN A O 1
ATOM 679 N N . ALA A 1 93 ? 8.945 22.328 -6.816 1 64.69 93 ALA A N 1
ATOM 680 C CA . ALA A 1 93 ? 8.023 21.5 -6.039 1 64.69 93 ALA A CA 1
ATOM 681 C C . ALA A 1 93 ? 7.062 20.734 -6.949 1 64.69 93 ALA A C 1
ATOM 683 O O . ALA A 1 93 ? 6.746 19.578 -6.688 1 64.69 93 ALA A O 1
ATOM 684 N N . ILE A 1 94 ? 6.863 21.328 -8.141 1 66.19 94 ILE A N 1
ATOM 685 C CA . ILE A 1 94 ? 5.887 20.734 -9.039 1 66.19 94 ILE A CA 1
ATOM 686 C C . ILE A 1 94 ? 6.523 19.562 -9.781 1 66.19 94 ILE A C 1
ATOM 688 O O . ILE A 1 94 ? 5.93 18.484 -9.883 1 66.19 94 ILE A O 1
ATOM 692 N N . GLY A 1 95 ? 7.699 19.781 -10.289 1 75.06 95 GLY A N 1
ATOM 693 C CA . GLY A 1 95 ? 8.406 18.719 -10.961 1 75.06 95 GLY A CA 1
ATOM 694 C C . GLY A 1 95 ? 8.688 17.531 -10.062 1 75.06 95 GLY A C 1
ATOM 695 O O . GLY A 1 95 ? 8.5 16.375 -10.469 1 75.06 95 GLY A O 1
ATOM 696 N N . LEU A 1 96 ? 8.969 17.859 -8.859 1 78.38 96 LEU A N 1
ATOM 697 C CA . LEU A 1 96 ? 9.273 16.812 -7.895 1 78.38 96 LEU A CA 1
ATOM 698 C C . LEU A 1 96 ? 8.016 16 -7.559 1 78.38 96 LEU A C 1
ATOM 700 O O . LEU A 1 96 ? 8.07 14.781 -7.449 1 78.38 96 LEU A O 1
ATOM 704 N N . SER A 1 97 ? 6.93 16.719 -7.457 1 82.94 97 SER A N 1
ATOM 705 C CA . SER A 1 97 ? 5.668 16.047 -7.152 1 82.94 97 SER A CA 1
ATOM 706 C C . SER A 1 97 ? 5.285 15.062 -8.25 1 82.94 97 SER A C 1
ATOM 708 O O . SER A 1 97 ? 4.859 13.938 -7.961 1 82.94 97 SER A O 1
ATOM 710 N N . HIS A 1 98 ? 5.516 15.453 -9.484 1 85.81 98 HIS A N 1
ATOM 711 C CA . HIS A 1 98 ? 5.188 14.586 -10.609 1 85.81 98 HIS A CA 1
ATOM 712 C C . HIS A 1 98 ? 6.121 13.383 -10.664 1 85.81 98 HIS A C 1
ATOM 714 O O . HIS A 1 98 ? 5.695 12.273 -11.008 1 85.81 98 HIS A O 1
ATOM 720 N N . THR A 1 99 ? 7.336 13.625 -10.352 1 87.81 99 THR A N 1
ATOM 721 C CA . THR A 1 99 ? 8.281 12.516 -10.375 1 87.81 99 THR A CA 1
ATOM 722 C C . THR A 1 99 ? 7.945 11.5 -9.289 1 87.81 99 THR A C 1
ATOM 724 O O . THR A 1 99 ? 8.07 10.289 -9.5 1 87.81 99 THR A O 1
ATOM 727 N N . PHE A 1 100 ? 7.43 11.984 -8.188 1 88.94 100 PHE A N 1
ATOM 728 C CA . PHE A 1 100 ? 7.035 11.102 -7.098 1 88.94 100 PHE A CA 1
ATOM 729 C C . PHE A 1 100 ? 5.84 10.242 -7.5 1 88.94 100 PHE A C 1
ATOM 731 O O . PHE A 1 100 ? 5.84 9.031 -7.297 1 88.94 100 PHE A O 1
ATOM 738 N N . THR A 1 101 ? 4.883 10.883 -8.102 1 91.94 101 THR A N 1
ATOM 739 C CA . THR A 1 101 ? 3.686 10.148 -8.492 1 91.94 101 THR A CA 1
ATOM 740 C C . THR A 1 101 ? 3.998 9.172 -9.617 1 91.94 101 THR A C 1
ATOM 742 O O . THR A 1 101 ? 3.502 8.039 -9.625 1 91.94 101 THR A O 1
ATOM 745 N N . PHE A 1 102 ? 4.832 9.602 -10.57 1 93.56 102 PHE A N 1
ATOM 746 C CA . PHE A 1 102 ? 5.277 8.734 -11.656 1 93.56 102 PHE A CA 1
ATOM 747 C C . PHE A 1 102 ? 5.988 7.504 -11.117 1 93.56 102 PHE A C 1
ATOM 749 O O . PHE A 1 102 ? 5.691 6.379 -11.516 1 93.56 102 PHE A O 1
ATOM 756 N N . ALA A 1 103 ? 6.84 7.707 -10.219 1 94 103 ALA A N 1
ATOM 757 C CA . ALA A 1 103 ? 7.609 6.629 -9.602 1 94 103 ALA A CA 1
ATOM 758 C C . ALA A 1 103 ? 6.703 5.676 -8.828 1 94 103 ALA A C 1
ATOM 760 O O . ALA A 1 103 ? 6.906 4.461 -8.852 1 94 103 ALA A O 1
ATOM 761 N N . SER A 1 104 ? 5.742 6.219 -8.156 1 95.31 104 SER A N 1
ATOM 762 C CA . SER A 1 104 ? 4.805 5.402 -7.395 1 95.31 104 SER A CA 1
ATOM 763 C C . SER A 1 104 ? 4.066 4.422 -8.297 1 95.31 104 SER A C 1
ATOM 765 O O . SER A 1 104 ? 3.982 3.229 -7.992 1 95.31 104 SER A O 1
ATOM 767 N N . GLY A 1 105 ? 3.543 4.922 -9.414 1 95.81 105 GLY A N 1
ATOM 768 C CA . GLY A 1 105 ? 2.873 4.055 -10.375 1 95.81 105 GLY A CA 1
ATOM 769 C C . GLY A 1 105 ? 3.779 2.979 -10.945 1 95.81 105 GLY A C 1
ATOM 770 O O . GLY A 1 105 ? 3.379 1.819 -11.062 1 95.81 105 GLY A O 1
ATOM 771 N N . ALA A 1 106 ? 4.953 3.381 -11.266 1 95.44 106 ALA A N 1
ATOM 772 C CA . ALA A 1 106 ? 5.93 2.449 -11.82 1 95.44 106 ALA A CA 1
ATOM 773 C C . ALA A 1 106 ? 6.254 1.335 -10.828 1 95.44 106 ALA A C 1
ATOM 775 O O . ALA A 1 106 ? 6.258 0.156 -11.188 1 95.44 106 ALA A O 1
ATOM 776 N N . LEU A 1 107 ? 6.48 1.736 -9.641 1 95.88 107 LEU A N 1
ATOM 777 C CA . LEU A 1 107 ? 6.91 0.796 -8.609 1 95.88 107 LEU A CA 1
ATOM 778 C C . LEU A 1 107 ? 5.789 -0.179 -8.258 1 95.88 107 LEU A C 1
ATOM 780 O O . LEU A 1 107 ? 6.035 -1.375 -8.086 1 95.88 107 LEU A O 1
ATOM 784 N N . LEU A 1 108 ? 4.566 0.28 -8.18 1 97.12 108 LEU A N 1
ATOM 785 C CA . LEU A 1 108 ? 3.428 -0.591 -7.91 1 97.12 108 LEU A CA 1
ATOM 786 C C . LEU A 1 108 ? 3.248 -1.614 -9.031 1 97.12 108 LEU A C 1
ATOM 788 O O . LEU A 1 108 ? 2.967 -2.785 -8.766 1 97.12 108 LEU A O 1
ATOM 792 N N . THR A 1 109 ? 3.438 -1.149 -10.195 1 96.31 109 THR A N 1
ATOM 793 C CA . THR A 1 109 ? 3.295 -2.035 -11.344 1 96.31 109 THR A CA 1
ATOM 794 C C . THR A 1 109 ? 4.395 -3.096 -11.352 1 96.31 109 THR A C 1
ATOM 796 O O . THR A 1 109 ? 4.129 -4.27 -11.609 1 96.31 109 THR A O 1
ATOM 799 N N . ALA A 1 110 ? 5.578 -2.723 -11.102 1 95 110 ALA A N 1
ATOM 800 C CA . ALA A 1 110 ? 6.668 -3.689 -11.016 1 95 110 ALA A CA 1
ATOM 801 C C . ALA A 1 110 ? 6.375 -4.754 -9.961 1 95 110 ALA A C 1
ATOM 803 O O . ALA A 1 110 ? 6.629 -5.941 -10.18 1 95 110 ALA A O 1
ATOM 804 N N . SER A 1 111 ? 5.82 -4.312 -8.852 1 96.5 111 SER A N 1
ATOM 805 C CA . SER A 1 111 ? 5.516 -5.215 -7.75 1 96.5 111 SER A CA 1
ATOM 806 C C . SER A 1 111 ? 4.363 -6.152 -8.109 1 96.5 111 SER A C 1
ATOM 808 O O . SER A 1 111 ? 4.516 -7.375 -8.062 1 96.5 111 SER A O 1
ATOM 810 N N . LEU A 1 112 ? 3.291 -5.629 -8.633 1 96.25 112 LEU A N 1
ATOM 811 C CA . LEU A 1 112 ? 2.041 -6.375 -8.734 1 96.25 112 LEU A CA 1
ATOM 812 C C . LEU A 1 112 ? 1.953 -7.105 -10.07 1 96.25 112 LEU A C 1
ATOM 814 O O . LEU A 1 112 ? 1.324 -8.164 -10.164 1 96.25 112 LEU A O 1
ATOM 818 N N . LEU A 1 113 ? 2.637 -6.602 -11.07 1 94.56 113 LEU A N 1
ATOM 819 C CA . LEU A 1 113 ? 2.436 -7.195 -12.383 1 94.56 113 LEU A CA 1
ATOM 820 C C . LEU A 1 113 ? 3.66 -8 -12.805 1 94.56 113 LEU A C 1
ATOM 822 O O . LEU A 1 113 ? 3.572 -8.844 -13.703 1 94.56 113 LEU A O 1
ATOM 826 N N . HIS A 1 114 ? 4.766 -7.734 -12.219 1 92.88 114 HIS A N 1
ATOM 827 C CA . HIS A 1 114 ? 5.965 -8.461 -12.625 1 92.88 114 HIS A CA 1
ATOM 828 C C . HIS A 1 114 ? 6.449 -9.391 -11.516 1 92.88 114 HIS A C 1
ATOM 830 O O . HIS A 1 114 ? 6.48 -10.609 -11.695 1 92.88 114 HIS A O 1
ATOM 836 N N . ILE A 1 115 ? 6.684 -8.875 -10.359 1 93.88 115 ILE A N 1
ATOM 837 C CA . ILE A 1 115 ? 7.289 -9.664 -9.289 1 93.88 115 ILE A CA 1
ATOM 838 C C . ILE A 1 115 ? 6.297 -10.719 -8.805 1 93.88 115 ILE A C 1
ATOM 840 O O . ILE A 1 115 ? 6.625 -11.906 -8.734 1 93.88 115 ILE A O 1
ATOM 844 N N . VAL A 1 116 ? 5.059 -10.305 -8.523 1 94 116 VAL A N 1
ATOM 845 C CA . VAL A 1 116 ? 4.102 -11.18 -7.859 1 94 116 VAL A CA 1
ATOM 846 C C . VAL A 1 116 ? 3.758 -12.359 -8.773 1 94 116 VAL A C 1
ATOM 848 O O . VAL A 1 116 ? 3.896 -13.516 -8.375 1 94 116 VAL A O 1
ATOM 851 N N . PRO A 1 117 ? 3.402 -12.188 -10.047 1 91.44 117 PRO A N 1
ATOM 852 C CA . PRO A 1 117 ? 3.061 -13.344 -10.883 1 91.44 117 PRO A CA 1
ATOM 853 C C . PRO A 1 117 ? 4.23 -14.305 -11.07 1 91.44 117 PRO A C 1
ATOM 855 O O . PRO A 1 117 ? 4.055 -15.523 -10.984 1 91.44 117 PRO A O 1
ATOM 858 N N . GLU A 1 118 ? 5.379 -13.766 -11.242 1 90.06 118 GLU A N 1
ATOM 859 C CA . GLU A 1 118 ? 6.555 -14.602 -11.445 1 90.06 118 GLU A CA 1
ATOM 860 C C . GLU A 1 118 ? 6.906 -15.391 -10.188 1 90.06 118 GLU A C 1
ATOM 862 O O . GLU A 1 118 ? 7.211 -16.578 -10.25 1 90.06 118 GLU A O 1
ATOM 867 N N . SER A 1 119 ? 6.887 -14.688 -9.109 1 93.12 119 SER A N 1
ATOM 868 C CA . SER A 1 119 ? 7.258 -15.32 -7.852 1 93.12 119 SER A CA 1
ATOM 869 C C . SER A 1 119 ? 6.219 -16.359 -7.422 1 93.12 119 SER A C 1
ATOM 871 O O . SER A 1 119 ? 6.559 -17.359 -6.797 1 93.12 119 SER A O 1
ATOM 873 N N . LEU A 1 120 ? 4.949 -16.078 -7.73 1 90.56 120 LEU A N 1
ATOM 874 C CA . LEU A 1 120 ? 3.902 -17.047 -7.441 1 90.56 120 LEU A CA 1
ATOM 875 C C . LEU A 1 120 ? 4.168 -18.359 -8.172 1 90.56 120 LEU A C 1
ATOM 877 O O . LEU A 1 120 ? 3.973 -19.438 -7.605 1 90.56 120 LEU A O 1
ATOM 881 N N . GLU A 1 121 ? 4.574 -18.297 -9.359 1 87.62 121 GLU A N 1
ATOM 882 C CA . GLU A 1 121 ? 4.918 -19.5 -10.125 1 87.62 121 GLU A CA 1
ATOM 883 C C . GLU A 1 121 ? 6.082 -20.25 -9.477 1 87.62 121 GLU A C 1
ATOM 885 O O . GLU A 1 121 ? 6.078 -21.484 -9.43 1 87.62 121 GLU A O 1
ATOM 890 N N . GLY A 1 122 ? 7.062 -19.484 -9 1 86.31 122 GLY A N 1
ATOM 891 C CA . GLY A 1 122 ? 8.211 -20.094 -8.359 1 86.31 122 GLY A CA 1
ATOM 892 C C . GLY A 1 122 ? 7.867 -20.828 -7.07 1 86.31 122 GLY A C 1
ATOM 893 O O . GLY A 1 122 ? 8.438 -21.875 -6.77 1 86.31 122 GLY A O 1
ATOM 894 N N . ILE A 1 123 ? 6.918 -20.266 -6.383 1 88.75 123 ILE A N 1
ATOM 895 C CA . ILE A 1 123 ? 6.512 -20.859 -5.117 1 88.75 123 ILE A CA 1
ATOM 896 C C . ILE A 1 123 ? 5.559 -22.016 -5.379 1 88.75 123 ILE A C 1
ATOM 898 O O . ILE A 1 123 ? 5.598 -23.047 -4.68 1 88.75 123 ILE A O 1
ATOM 902 N N . ALA A 1 124 ? 4.684 -21.844 -6.336 1 86.19 124 ALA A N 1
ATOM 903 C CA . ALA A 1 124 ? 3.65 -22.828 -6.629 1 86.19 124 ALA A CA 1
ATOM 904 C C . ALA A 1 124 ? 4.27 -24.172 -7.004 1 86.19 124 ALA A C 1
ATOM 906 O O . ALA A 1 124 ? 3.654 -25.234 -6.816 1 86.19 124 ALA A O 1
ATOM 907 N N . ALA A 1 125 ? 5.43 -24.141 -7.465 1 79.62 125 ALA A N 1
ATOM 908 C CA . ALA A 1 125 ? 6.109 -25.391 -7.84 1 79.62 125 ALA A CA 1
ATOM 909 C C . ALA A 1 125 ? 6.375 -26.25 -6.617 1 79.62 125 ALA A C 1
ATOM 911 O O . ALA A 1 125 ? 6.535 -27.469 -6.734 1 79.62 125 ALA A O 1
ATOM 912 N N . GLU A 1 126 ? 6.344 -25.594 -5.465 1 79.88 126 GLU A N 1
ATOM 913 C CA . GLU A 1 126 ? 6.664 -26.312 -4.234 1 79.88 126 GLU A CA 1
ATOM 914 C C . GLU A 1 126 ? 5.398 -26.766 -3.514 1 79.88 126 GLU A C 1
ATOM 916 O O . GLU A 1 126 ? 5.465 -27.562 -2.578 1 79.88 126 GLU A O 1
ATOM 921 N N . TYR A 1 127 ? 4.297 -26.25 -3.977 1 77.75 127 TYR A N 1
ATOM 922 C CA . TYR A 1 127 ? 3.064 -26.547 -3.256 1 77.75 127 TYR A CA 1
ATOM 923 C C . TYR A 1 127 ? 2.068 -27.266 -4.156 1 77.75 127 TYR A C 1
ATOM 925 O O . TYR A 1 127 ? 2.025 -27.031 -5.363 1 77.75 127 TYR A O 1
ATOM 933 N N . ASP A 1 128 ? 1.327 -28.172 -3.629 1 73.44 128 ASP A N 1
ATOM 934 C CA . ASP A 1 128 ? 0.339 -28.953 -4.367 1 73.44 128 ASP A CA 1
ATOM 935 C C . ASP A 1 128 ? -0.895 -28.109 -4.688 1 73.44 128 ASP A C 1
ATOM 937 O O . ASP A 1 128 ? -1.525 -28.297 -5.73 1 73.44 128 ASP A O 1
ATOM 941 N N . HIS A 1 129 ? -1.135 -27.188 -3.809 1 81.62 129 HIS A N 1
ATOM 942 C CA . HIS A 1 129 ? -2.35 -26.391 -3.98 1 81.62 129 HIS A CA 1
ATOM 943 C C . HIS A 1 129 ? -2.027 -24.922 -4.16 1 81.62 129 HIS A C 1
ATOM 945 O O . HIS A 1 129 ? -1.199 -24.359 -3.434 1 81.62 129 HIS A O 1
ATOM 951 N N . LEU A 1 130 ? -2.684 -24.359 -5.125 1 82.56 130 LEU A N 1
ATOM 952 C CA . LEU A 1 130 ? -2.488 -22.969 -5.465 1 82.56 130 LEU A CA 1
ATOM 953 C C . LEU A 1 130 ? -2.818 -22.062 -4.273 1 82.56 130 LEU A C 1
ATOM 955 O O . LEU A 1 130 ? -2.156 -21.047 -4.055 1 82.56 130 LEU A O 1
ATOM 959 N N . HIS A 1 131 ? -3.725 -22.469 -3.531 1 82.38 131 HIS A N 1
ATOM 960 C CA . HIS A 1 131 ? -4.129 -21.703 -2.363 1 82.38 131 HIS A CA 1
ATOM 961 C C . HIS A 1 131 ? -2.975 -21.531 -1.381 1 82.38 131 HIS A C 1
ATOM 963 O O . HIS A 1 131 ? -2.752 -20.438 -0.855 1 82.38 131 HIS A O 1
ATOM 969 N N . ASP A 1 132 ? -2.244 -22.594 -1.191 1 85.25 132 ASP A N 1
ATOM 970 C CA . ASP A 1 132 ? -1.115 -22.547 -0.268 1 85.25 132 ASP A CA 1
ATOM 971 C C . ASP A 1 132 ? -0.008 -21.641 -0.802 1 85.25 132 ASP A C 1
ATOM 973 O O . ASP A 1 132 ? 0.609 -20.891 -0.042 1 85.25 132 ASP A O 1
ATOM 977 N N . ALA A 1 133 ? 0.172 -21.766 -2.07 1 87.5 133 ALA A N 1
ATOM 978 C CA . ALA A 1 133 ? 1.154 -20.891 -2.695 1 87.5 133 ALA A CA 1
ATOM 979 C C . ALA A 1 133 ? 0.764 -19.422 -2.521 1 87.5 133 ALA A C 1
ATOM 981 O O . ALA A 1 133 ? 1.613 -18.578 -2.229 1 87.5 133 ALA A O 1
ATOM 982 N N . GLY A 1 134 ? -0.532 -19.172 -2.686 1 88.75 134 GLY A N 1
ATOM 983 C CA . GLY A 1 134 ? -1.034 -17.828 -2.498 1 88.75 134 GLY A CA 1
ATOM 984 C C . GLY A 1 134 ? -0.881 -17.328 -1.074 1 88.75 134 GLY A C 1
ATOM 985 O O . GLY A 1 134 ? -0.56 -16.156 -0.853 1 88.75 134 GLY A O 1
ATOM 986 N N . LEU A 1 135 ? -1.079 -18.188 -0.162 1 89.56 135 LEU A N 1
ATOM 987 C CA . LEU A 1 135 ? -0.944 -17.844 1.248 1 89.56 135 LEU A CA 1
ATOM 988 C C . LEU A 1 135 ? 0.499 -17.484 1.584 1 89.56 135 LEU A C 1
ATOM 990 O O . LEU A 1 135 ? 0.756 -16.469 2.238 1 89.56 135 LEU A O 1
ATOM 994 N N . TRP A 1 136 ? 1.371 -18.25 1.123 1 90.44 136 TRP A N 1
ATOM 995 C CA . TRP A 1 136 ? 2.781 -18 1.402 1 90.44 136 TRP A CA 1
ATOM 996 C C . TRP A 1 136 ? 3.262 -16.734 0.706 1 90.44 136 TRP A C 1
ATOM 998 O O . TRP A 1 136 ? 4.059 -15.977 1.263 1 90.44 136 TRP A O 1
ATOM 1008 N N . ALA A 1 137 ? 2.764 -16.578 -0.513 1 93.69 137 ALA A N 1
ATOM 1009 C CA . ALA A 1 137 ? 3.092 -15.344 -1.222 1 93.69 137 ALA A CA 1
ATOM 1010 C C . ALA A 1 137 ? 2.59 -14.125 -0.458 1 93.69 137 ALA A C 1
ATOM 1012 O O . ALA A 1 137 ? 3.318 -13.141 -0.294 1 93.69 137 ALA A O 1
ATOM 1013 N N . GLY A 1 138 ? 1.357 -14.219 0.017 1 94.94 138 GLY A N 1
ATOM 1014 C CA . GLY A 1 138 ? 0.791 -13.133 0.803 1 94.94 138 GLY A CA 1
ATOM 1015 C C . GLY A 1 138 ? 1.565 -12.852 2.076 1 94.94 138 GLY A C 1
ATOM 1016 O O . GLY A 1 138 ? 1.772 -11.688 2.441 1 94.94 138 GLY A O 1
ATOM 1017 N N . LEU A 1 139 ? 1.995 -13.867 2.721 1 94.94 139 LEU A N 1
ATOM 1018 C CA . LEU A 1 139 ? 2.77 -13.727 3.947 1 94.94 139 LEU A CA 1
ATOM 1019 C C . LEU A 1 139 ? 4.105 -13.047 3.67 1 94.94 139 LEU A C 1
ATOM 1021 O O . LEU A 1 139 ? 4.555 -12.203 4.457 1 94.94 139 LEU A O 1
ATOM 1025 N N . ALA A 1 140 ? 4.719 -13.453 2.609 1 96.44 140 ALA A N 1
ATOM 1026 C CA . ALA A 1 140 ? 5.992 -12.836 2.24 1 96.44 140 ALA A CA 1
ATOM 1027 C C . ALA A 1 140 ? 5.82 -11.352 1.936 1 96.44 140 ALA A C 1
ATOM 1029 O O . ALA A 1 140 ? 6.621 -10.523 2.379 1 96.44 140 ALA A O 1
ATOM 1030 N N . ILE A 1 141 ? 4.777 -11 1.174 1 97.31 141 ILE A N 1
ATOM 1031 C CA . ILE A 1 141 ? 4.5 -9.609 0.854 1 97.31 141 ILE A CA 1
ATOM 1032 C C . ILE A 1 141 ? 4.219 -8.828 2.139 1 97.31 141 ILE A C 1
ATOM 1034 O O . ILE A 1 141 ? 4.746 -7.73 2.334 1 97.31 141 ILE A O 1
ATOM 1038 N N . LEU A 1 142 ? 3.441 -9.445 2.994 1 95.94 142 LEU A N 1
ATOM 1039 C CA . LEU A 1 142 ? 3.156 -8.828 4.285 1 95.94 142 LEU A CA 1
ATOM 1040 C C . LEU A 1 142 ? 4.438 -8.625 5.086 1 95.94 142 LEU A C 1
ATOM 1042 O O . LEU A 1 142 ? 4.594 -7.613 5.77 1 95.94 142 LEU A O 1
ATOM 1046 N N . GLY A 1 143 ? 5.316 -9.586 5.016 1 95.44 143 GLY A N 1
ATOM 1047 C CA . GLY A 1 143 ? 6.613 -9.453 5.664 1 95.44 143 GLY A CA 1
ATOM 1048 C C . GLY A 1 143 ? 7.414 -8.273 5.148 1 95.44 143 GLY A C 1
ATOM 1049 O O . GLY A 1 143 ? 8.039 -7.551 5.93 1 95.44 143 GLY A O 1
ATOM 1050 N N . GLY A 1 144 ? 7.438 -8.094 3.844 1 96.19 144 GLY A N 1
ATOM 1051 C CA . GLY A 1 144 ? 8.109 -6.949 3.254 1 96.19 144 GLY A CA 1
ATOM 1052 C C . GLY A 1 144 ? 7.512 -5.621 3.684 1 96.19 144 GLY A C 1
ATOM 1053 O O . GLY A 1 144 ? 8.242 -4.684 4 1 96.19 144 GLY A O 1
ATOM 1054 N N . ILE A 1 145 ? 6.176 -5.574 3.723 1 95.62 145 ILE A N 1
ATOM 1055 C CA . ILE A 1 145 ? 5.488 -4.375 4.191 1 95.62 145 ILE A CA 1
ATOM 1056 C C . ILE A 1 145 ? 5.816 -4.129 5.66 1 95.62 145 ILE A C 1
ATOM 1058 O O . ILE A 1 145 ? 6.16 -3.008 6.047 1 95.62 145 ILE A O 1
ATOM 1062 N N . GLY A 1 146 ? 5.727 -5.223 6.434 1 92.75 146 GLY A N 1
ATOM 1063 C CA . GLY A 1 146 ? 6.059 -5.117 7.844 1 92.75 146 GLY A CA 1
ATOM 1064 C C . GLY A 1 146 ? 7.48 -4.652 8.094 1 92.75 146 GLY A C 1
ATOM 1065 O O . GLY A 1 146 ? 7.727 -3.82 8.969 1 92.75 146 GLY A O 1
ATOM 1066 N N . PHE A 1 147 ? 8.391 -5.16 7.379 1 92 147 PHE A N 1
ATOM 1067 C CA . PHE A 1 147 ? 9.789 -4.754 7.477 1 92 147 PHE A CA 1
ATOM 1068 C C . PHE A 1 147 ? 9.945 -3.268 7.172 1 92 147 PHE A C 1
ATOM 1070 O O . PHE A 1 147 ? 10.656 -2.557 7.879 1 92 147 PHE A O 1
ATOM 1077 N N . SER A 1 148 ? 9.281 -2.811 6.156 1 92.44 148 SER A N 1
ATOM 1078 C CA . SER A 1 148 ? 9.352 -1.405 5.766 1 92.44 148 SER A CA 1
ATOM 1079 C C . SER A 1 148 ? 8.727 -0.504 6.824 1 92.44 148 SER A C 1
ATOM 1081 O O . SER A 1 148 ? 9.234 0.585 7.098 1 92.44 148 SER A O 1
ATOM 1083 N N . ILE A 1 149 ? 7.605 -0.957 7.387 1 89.12 149 ILE A N 1
ATOM 1084 C CA . ILE A 1 149 ? 6.973 -0.209 8.469 1 89.12 149 ILE A CA 1
ATOM 1085 C C . ILE A 1 149 ? 7.93 -0.104 9.656 1 89.12 149 ILE A C 1
ATOM 1087 O O . ILE A 1 149 ? 8.047 0.956 10.273 1 89.12 149 ILE A O 1
ATOM 1091 N N . LEU A 1 150 ? 8.625 -1.172 9.922 1 86.81 150 LEU A N 1
ATOM 1092 C CA . LEU A 1 150 ? 9.578 -1.211 11.031 1 86.81 150 LEU A CA 1
ATOM 1093 C C . LEU A 1 150 ? 10.711 -0.216 10.805 1 86.81 150 LEU A C 1
ATOM 1095 O O . LEU A 1 150 ? 11.055 0.554 11.711 1 86.81 150 LEU A O 1
ATOM 1099 N N . ILE A 1 151 ? 11.234 -0.206 9.625 1 86.25 151 ILE A N 1
ATOM 1100 C CA . ILE A 1 151 ? 12.32 0.706 9.305 1 86.25 151 ILE A CA 1
ATOM 1101 C C . ILE A 1 151 ? 11.836 2.15 9.391 1 86.25 151 ILE A C 1
ATOM 1103 O O . ILE A 1 151 ? 12.516 3.012 9.945 1 86.25 151 ILE A O 1
ATOM 1107 N N . HIS A 1 152 ? 10.688 2.355 8.875 1 82.38 152 HIS A N 1
ATOM 1108 C CA . HIS A 1 152 ? 10.078 3.678 8.922 1 82.38 152 HIS A CA 1
ATOM 1109 C C . HIS A 1 152 ? 9.867 4.137 10.359 1 82.38 152 HIS A C 1
ATOM 1111 O O . HIS A 1 152 ? 10.164 5.285 10.695 1 82.38 152 HIS A O 1
ATOM 1117 N N . ALA A 1 153 ? 9.406 3.273 11.18 1 77.31 153 ALA A N 1
ATOM 1118 C CA . ALA A 1 153 ? 9.109 3.59 12.57 1 77.31 153 ALA A CA 1
ATOM 1119 C C . ALA A 1 153 ? 10.391 3.836 13.359 1 77.31 153 ALA A C 1
ATOM 1121 O O . ALA A 1 153 ? 10.43 4.703 14.234 1 77.31 153 ALA A O 1
ATOM 1122 N N . LEU A 1 154 ? 11.375 3.086 13.086 1 76.31 154 LEU A N 1
ATOM 1123 C CA . LEU A 1 154 ? 12.641 3.186 13.812 1 76.31 154 LEU A CA 1
ATOM 1124 C C . LEU A 1 154 ? 13.383 4.461 13.438 1 76.31 154 LEU A C 1
ATOM 1126 O O . LEU A 1 154 ? 14.07 5.055 14.273 1 76.31 154 LEU A O 1
ATOM 1130 N N . LEU A 1 155 ? 13.219 4.84 12.32 1 72.88 155 LEU A N 1
ATOM 1131 C CA . LEU A 1 155 ? 14.016 5.965 11.844 1 72.88 155 LEU A CA 1
ATOM 1132 C C . LEU A 1 155 ? 13.242 7.273 11.961 1 72.88 155 LEU A C 1
ATOM 1134 O O . LEU A 1 155 ? 13.836 8.352 12 1 72.88 155 LEU A O 1
ATOM 1138 N N . GLU A 1 156 ? 11.875 7.238 11.961 1 58.5 156 GLU A N 1
ATOM 1139 C CA . GLU A 1 156 ? 11.078 8.422 12.266 1 58.5 156 GLU A CA 1
ATOM 1140 C C . GLU A 1 156 ? 11.219 8.82 13.734 1 58.5 156 GLU A C 1
ATOM 1142 O O . GLU A 1 156 ? 11.047 9.984 14.086 1 58.5 156 GLU A O 1
ATOM 1147 N N . SER A 1 157 ? 11.219 7.785 14.742 1 48.75 157 SER A N 1
ATOM 1148 C CA . SER A 1 157 ? 11.211 7.98 16.188 1 48.75 157 SER A CA 1
ATOM 1149 C C . SER A 1 157 ? 12.438 8.758 16.656 1 48.75 157 SER A C 1
ATOM 1151 O O . SER A 1 157 ? 12.5 9.219 17.797 1 48.75 157 SER A O 1
ATOM 1153 N N . GLY A 1 158 ? 13.531 8.586 16.016 1 40.38 158 GLY A N 1
ATOM 1154 C CA . GLY A 1 158 ? 14.602 9.234 16.766 1 40.38 158 GLY A CA 1
ATOM 1155 C C . GLY A 1 158 ? 14.219 10.602 17.281 1 40.38 158 GLY A C 1
ATOM 1156 O O . GLY A 1 158 ? 14.461 10.914 18.453 1 40.38 158 GLY A O 1
ATOM 1157 N N . HIS A 1 159 ? 14.773 11.812 16.797 1 36.72 159 HIS A N 1
ATOM 1158 C CA . HIS A 1 159 ? 14.945 13.039 17.562 1 36.72 159 HIS A CA 1
ATOM 1159 C C . HIS A 1 159 ? 13.602 13.727 17.812 1 36.72 159 HIS A C 1
ATOM 1161 O O . HIS A 1 159 ? 12.742 13.75 16.922 1 36.72 159 HIS A O 1
ATOM 1167 N N . GLY A 1 160 ? 13.078 13.891 19.078 1 34.34 160 GLY A N 1
ATOM 1168 C CA . GLY A 1 160 ? 12.281 14.852 19.828 1 34.34 160 GLY A CA 1
ATOM 1169 C C . GLY A 1 160 ? 11.992 16.125 19.047 1 34.34 160 GLY A C 1
ATOM 1170 O O . GLY A 1 160 ? 11.203 16.969 19.484 1 34.34 160 GLY A O 1
ATOM 1171 N N . HIS A 1 161 ? 13.227 16.906 18.906 1 32.62 161 HIS A N 1
ATOM 1172 C CA . HIS A 1 161 ? 12.906 18.312 18.766 1 32.62 161 HIS A CA 1
ATOM 1173 C C . HIS A 1 161 ? 11.914 18.547 17.625 1 32.62 161 HIS A C 1
ATOM 1175 O O . HIS A 1 161 ? 10.891 19.203 17.812 1 32.62 161 HIS A O 1
ATOM 1181 N N . GLY A 1 162 ? 12.445 19.172 16.5 1 31.06 162 GLY A N 1
ATOM 1182 C CA . GLY A 1 162 ? 11.609 19.906 15.562 1 31.06 162 GLY A CA 1
ATOM 1183 C C . GLY A 1 162 ? 10.75 19 14.695 1 31.06 162 GLY A C 1
ATOM 1184 O O . GLY A 1 162 ? 10.766 17.781 14.859 1 31.06 162 GLY A O 1
ATOM 1185 N N . HIS A 1 163 ? 10.422 19.375 13.516 1 32.03 163 HIS A N 1
ATOM 1186 C CA . HIS A 1 163 ? 9.422 18.938 12.555 1 32.03 163 HIS A CA 1
ATOM 1187 C C . HIS A 1 163 ? 9.68 17.5 12.094 1 32.03 163 HIS A C 1
ATOM 1189 O O . HIS A 1 163 ? 10.742 17.203 11.547 1 32.03 163 HIS A O 1
ATOM 1195 N N . GLY A 1 164 ? 9.648 16.438 12.766 1 32.03 164 GLY A N 1
ATOM 1196 C CA . GLY A 1 164 ? 9.734 14.977 12.773 1 32.03 164 GLY A CA 1
ATOM 1197 C C . GLY A 1 164 ? 9.328 14.352 11.453 1 32.03 164 GLY A C 1
ATOM 1198 O O . GLY A 1 164 ? 8.195 13.883 11.305 1 32.03 164 GLY A O 1
ATOM 1199 N N . HIS A 1 165 ? 9.672 14.828 10.336 1 34.91 165 HIS A N 1
ATOM 1200 C CA . HIS A 1 165 ? 9.148 14.414 9.039 1 34.91 165 HIS A CA 1
ATOM 1201 C C . HIS A 1 165 ? 9.812 13.117 8.57 1 34.91 165 HIS A C 1
ATOM 1203 O O . HIS A 1 165 ? 11.039 13.023 8.516 1 34.91 165 HIS A O 1
ATOM 1209 N N . GLY A 1 166 ? 9.719 11.945 8.938 1 35.38 166 GLY A N 1
ATOM 1210 C CA . GLY A 1 166 ? 10.188 10.719 8.312 1 35.38 166 GLY A CA 1
ATOM 1211 C C . GLY A 1 166 ? 10.438 10.867 6.824 1 35.38 166 GLY A C 1
ATOM 1212 O O . GLY A 1 166 ? 10.531 11.984 6.312 1 35.38 166 GLY A O 1
ATOM 1213 N N . PRO A 1 167 ? 10.742 9.688 6.051 1 40.56 167 PRO A N 1
ATOM 1214 C CA . PRO A 1 167 ? 10.93 9.914 4.617 1 40.56 167 PRO A CA 1
ATOM 1215 C C . PRO A 1 167 ? 9.961 10.945 4.047 1 40.56 167 PRO A C 1
ATOM 1217 O O . PRO A 1 167 ? 10.312 11.695 3.135 1 40.56 167 PRO A O 1
ATOM 1220 N N . THR A 1 168 ? 8.828 10.852 4.656 1 47.38 168 THR A N 1
ATOM 1221 C CA . THR A 1 168 ? 7.898 11.953 4.43 1 47.38 168 THR A CA 1
ATOM 1222 C C . THR A 1 168 ? 8.508 13.273 4.887 1 47.38 168 THR A C 1
ATOM 1224 O O . THR A 1 168 ? 8.297 14.312 4.254 1 47.38 168 THR A O 1
ATOM 1227 N N . GLU A 1 169 ? 9.43 13.055 5.828 1 49.5 169 GLU A N 1
ATOM 1228 C CA . GLU A 1 169 ? 10.109 14.234 6.34 1 49.5 169 GLU A CA 1
ATOM 1229 C C . GLU A 1 169 ? 11.047 14.828 5.293 1 49.5 169 GLU A C 1
ATOM 1231 O O . GLU A 1 169 ? 11.156 16.047 5.172 1 49.5 169 GLU A O 1
ATOM 1236 N N . THR A 1 170 ? 11.688 13.867 4.719 1 54.12 170 THR A N 1
ATOM 1237 C CA . THR A 1 170 ? 12.609 14.281 3.662 1 54.12 170 THR A CA 1
ATOM 1238 C C . THR A 1 170 ? 11.875 15.109 2.611 1 54.12 170 THR A C 1
ATOM 1240 O O . THR A 1 170 ? 12.352 16.172 2.209 1 54.12 170 THR A O 1
ATOM 1243 N N . ILE A 1 171 ? 10.773 14.492 2.361 1 56.59 171 ILE A N 1
ATOM 1244 C CA . ILE A 1 171 ? 9.992 15.148 1.322 1 56.59 171 ILE A CA 1
ATOM 1245 C C . ILE A 1 171 ? 9.438 16.469 1.852 1 56.59 171 ILE A C 1
ATOM 1247 O O . ILE A 1 171 ? 9.461 17.484 1.151 1 56.59 171 ILE A O 1
ATOM 1251 N N . GLN A 1 172 ? 9.109 16.406 3.127 1 56.09 172 GLN A N 1
ATOM 1252 C CA . GLN A 1 172 ? 8.602 17.641 3.729 1 56.09 172 GLN A CA 1
ATOM 1253 C C . GLN A 1 172 ? 9.695 18.688 3.834 1 56.09 172 GLN A C 1
ATOM 1255 O O . GLN A 1 172 ? 9.461 19.875 3.549 1 56.09 172 GLN A O 1
ATOM 1260 N N . ALA A 1 173 ? 10.812 18.234 4.293 1 55.44 173 ALA A N 1
ATOM 1261 C CA . ALA A 1 173 ? 11.93 19.156 4.41 1 55.44 173 ALA A CA 1
ATOM 1262 C C . ALA A 1 173 ? 12.32 19.719 3.047 1 55.44 173 ALA A C 1
ATOM 1264 O O . ALA A 1 173 ? 12.578 20.922 2.918 1 55.44 173 ALA A O 1
ATOM 1265 N N . ALA A 1 174 ? 12.297 18.828 2.139 1 58.59 174 ALA A N 1
ATOM 1266 C CA . ALA A 1 174 ? 12.625 19.25 0.781 1 58.59 174 ALA A CA 1
ATOM 1267 C C . ALA A 1 174 ? 11.57 20.219 0.239 1 58.59 174 ALA A C 1
ATOM 1269 O O . ALA A 1 174 ? 11.906 21.219 -0.404 1 58.59 174 ALA A O 1
ATOM 1270 N N . THR A 1 175 ? 10.398 19.844 0.542 1 58 175 THR A N 1
ATOM 1271 C CA . THR A 1 175 ? 9.297 20.688 0.073 1 58 175 THR A CA 1
ATOM 1272 C C . THR A 1 175 ? 9.344 22.062 0.734 1 58 175 THR A C 1
ATOM 1274 O O . THR A 1 175 ? 9.094 23.078 0.082 1 58 175 THR A O 1
ATOM 1277 N N . ALA A 1 176 ? 9.492 22.031 2.018 1 55 176 ALA A N 1
ATOM 1278 C CA . ALA A 1 176 ? 9.609 23.297 2.752 1 55 176 ALA A CA 1
ATOM 1279 C C . ALA A 1 176 ? 10.75 24.141 2.201 1 55 176 ALA A C 1
ATOM 1281 O O . ALA A 1 176 ? 10.664 25.375 2.176 1 55 176 ALA A O 1
ATOM 1282 N N . ALA A 1 177 ? 11.711 23.484 1.854 1 54.22 177 ALA A N 1
ATOM 1283 C CA . ALA A 1 177 ? 12.898 24.172 1.364 1 54.22 177 ALA A CA 1
ATOM 1284 C C . ALA A 1 177 ? 12.664 24.75 -0.027 1 54.22 177 ALA A C 1
ATOM 1286 O O . ALA A 1 177 ? 13.242 25.781 -0.384 1 54.22 177 ALA A O 1
ATOM 1287 N N . VAL A 1 178 ? 11.875 24.094 -0.76 1 52.88 178 VAL A N 1
ATOM 1288 C CA . VAL A 1 178 ? 11.641 24.5 -2.139 1 52.88 178 VAL A CA 1
ATOM 1289 C C . VAL A 1 178 ? 10.547 25.562 -2.178 1 52.88 178 VAL A C 1
ATOM 1291 O O . VAL A 1 178 ? 10.523 26.422 -3.068 1 52.88 178 VAL A O 1
ATOM 1294 N N . GLY A 1 179 ? 9.469 25.516 -1.226 1 44.62 179 GLY A N 1
ATOM 1295 C CA . GLY A 1 179 ? 8.375 26.484 -1.259 1 44.62 179 GLY A CA 1
ATOM 1296 C C . GLY A 1 179 ? 8.836 27.906 -1.064 1 44.62 179 GLY A C 1
ATOM 1297 O O . GLY A 1 179 ? 9.844 28.156 -0.398 1 44.62 179 GLY A O 1
ATOM 1298 N N . ASP A 1 180 ? 8.625 28.875 -1.93 1 39.97 180 ASP A N 1
ATOM 1299 C CA . ASP A 1 180 ? 8.891 30.312 -1.944 1 39.97 180 ASP A CA 1
ATOM 1300 C C . ASP A 1 180 ? 8.43 30.969 -0.647 1 39.97 180 ASP A C 1
ATOM 1302 O O . ASP A 1 180 ? 8.289 32.188 -0.583 1 39.97 180 ASP A O 1
ATOM 1306 N N . GLY A 1 181 ? 7.551 30.516 0.271 1 37.12 181 GLY A N 1
ATOM 1307 C CA . GLY A 1 181 ? 7.277 31.484 1.319 1 37.12 181 GLY A CA 1
ATOM 1308 C C . GLY A 1 181 ? 8.531 32.062 1.933 1 37.12 181 GLY A C 1
ATOM 1309 O O . GLY A 1 181 ? 9.625 31.531 1.75 1 37.12 181 GLY A O 1
ATOM 1310 N N . PRO A 1 182 ? 8.414 33.438 2.529 1 30.25 182 PRO A N 1
ATOM 1311 C CA . PRO A 1 182 ? 9.602 33.969 3.188 1 30.25 182 PRO A CA 1
ATOM 1312 C C . PRO A 1 182 ? 10.367 32.938 4 1 30.25 182 PRO A C 1
ATOM 1314 O O . PRO A 1 182 ? 9.758 32.156 4.73 1 30.25 182 PRO A O 1
ATOM 1317 N N . ALA A 1 183 ? 11.305 32.281 3.51 1 32.06 183 ALA A N 1
ATOM 1318 C CA . ALA A 1 183 ? 12.172 31.516 4.402 1 32.06 183 ALA A CA 1
ATOM 1319 C C . ALA A 1 183 ? 12.023 31.984 5.848 1 32.06 183 ALA A C 1
ATOM 1321 O O . ALA A 1 183 ? 11.844 33.188 6.102 1 32.06 183 ALA A O 1
ATOM 1322 N N . PRO A 1 184 ? 11.297 31.391 6.809 1 29.47 184 PRO A N 1
ATOM 1323 C CA . PRO A 1 184 ? 11.609 32.188 7.992 1 29.47 184 PRO A CA 1
ATOM 1324 C C . PRO A 1 184 ? 12.891 33.031 7.828 1 29.47 184 PRO A C 1
ATOM 1326 O O . PRO A 1 184 ? 13.758 32.656 7.027 1 29.47 184 PRO A O 1
ATOM 1329 N N . ALA A 1 185 ? 12.961 34.312 8.211 1 30.38 185 ALA A N 1
ATOM 1330 C CA . ALA A 1 185 ? 14.125 35.188 8.156 1 30.38 185 ALA A CA 1
ATOM 1331 C C . ALA A 1 185 ? 15.422 34.406 8.109 1 30.38 185 ALA A C 1
ATOM 1333 O O . ALA A 1 185 ? 16.359 34.75 7.391 1 30.38 185 ALA A O 1
ATOM 1334 N N . GLY A 1 186 ? 15.711 33.5 9.047 1 30 186 GLY A N 1
ATOM 1335 C CA . GLY A 1 186 ? 17.016 32.906 9.258 1 30 186 GLY A CA 1
ATOM 1336 C C . GLY A 1 186 ? 17.297 31.75 8.305 1 30 186 GLY A C 1
ATOM 1337 O O . GLY A 1 186 ? 18.312 31.047 8.445 1 30 186 GLY A O 1
ATOM 1338 N N . THR A 1 187 ? 16.219 31.047 7.883 1 32.66 187 THR A N 1
ATOM 1339 C CA . THR A 1 187 ? 16.703 29.969 7.02 1 32.66 187 THR A CA 1
ATOM 1340 C C . THR A 1 187 ? 17.188 30.516 5.684 1 32.66 187 THR A C 1
ATOM 1342 O O . THR A 1 187 ? 16.406 31.094 4.922 1 32.66 187 THR A O 1
ATOM 1345 N N . ALA A 1 188 ? 18.297 31.062 5.5 1 32.38 188 ALA A N 1
ATOM 1346 C CA . ALA A 1 188 ? 19.094 31.5 4.359 1 32.38 188 ALA A CA 1
ATOM 1347 C C . ALA A 1 188 ? 18.797 30.672 3.121 1 32.38 188 ALA A C 1
ATOM 1349 O O . ALA A 1 188 ? 18.391 29.5 3.234 1 32.38 188 ALA A O 1
ATOM 1350 N N . PRO A 1 189 ? 18.344 31.109 1.891 1 37.84 189 PRO A N 1
ATOM 1351 C CA . PRO A 1 189 ? 18.5 30.328 0.666 1 37.84 189 PRO A CA 1
ATOM 1352 C C . PRO A 1 189 ? 19.375 29.078 0.866 1 37.84 189 PRO A C 1
ATOM 1354 O O . PRO A 1 189 ? 20.203 29.047 1.782 1 37.84 189 PRO A O 1
ATOM 1357 N N . LEU A 1 190 ? 18.922 27.672 0.503 1 42.56 190 LEU A N 1
ATOM 1358 C CA . LEU A 1 190 ? 19.969 26.656 0.538 1 42.56 190 LEU A CA 1
ATOM 1359 C C . LEU A 1 190 ? 21.359 27.312 0.535 1 42.56 190 LEU A C 1
ATOM 1361 O O . LEU A 1 190 ? 21.844 27.75 -0.51 1 42.56 190 LEU A O 1
ATOM 1365 N N . ALA A 1 191 ? 21.453 28.375 1.245 1 38.66 191 ALA A N 1
ATOM 1366 C CA . ALA A 1 191 ? 22.781 28.984 1.309 1 38.66 191 ALA A CA 1
ATOM 1367 C C . ALA A 1 191 ? 23.875 27.922 1.193 1 38.66 191 ALA A C 1
ATOM 1369 O O . ALA A 1 191 ? 24.047 27.094 2.088 1 38.66 191 ALA A O 1
ATOM 1370 N N . LEU A 1 192 ? 23.938 27.266 -0.038 1 44.19 192 LEU A N 1
ATOM 1371 C CA . LEU A 1 192 ? 25.203 26.609 -0.301 1 44.19 192 LEU A CA 1
ATOM 1372 C C . LEU A 1 192 ? 26.312 27.188 0.589 1 44.19 192 LEU A C 1
ATOM 1374 O O . LEU A 1 192 ? 26.969 28.156 0.216 1 44.19 192 LEU A O 1
ATOM 1378 N N . THR A 1 193 ? 25.891 27.641 1.758 1 40.91 193 THR A N 1
ATOM 1379 C CA . THR A 1 193 ? 27 28.125 2.572 1 40.91 193 THR A CA 1
ATOM 1380 C C . THR A 1 193 ? 28.188 27.188 2.488 1 40.91 193 THR A C 1
ATOM 1382 O O . THR A 1 193 ? 28.078 26 2.797 1 40.91 193 THR A O 1
ATOM 1385 N N . ASP A 1 194 ? 28.812 27.219 1.475 1 47.59 194 ASP A N 1
ATOM 1386 C CA . ASP A 1 194 ? 30.188 26.688 1.45 1 47.59 194 ASP A CA 1
ATOM 1387 C C . ASP A 1 194 ? 30.828 26.797 2.824 1 47.59 194 ASP A C 1
ATOM 1389 O O . ASP A 1 194 ? 31.703 27.641 3.043 1 47.59 194 ASP A O 1
ATOM 1393 N N . LYS A 1 195 ? 30.031 26.812 3.926 1 49.59 195 LYS A N 1
ATOM 1394 C CA . LYS A 1 195 ? 30.844 26.766 5.137 1 49.59 195 LYS A CA 1
ATOM 1395 C C . LYS A 1 195 ? 31.938 25.688 5.02 1 49.59 195 LYS A C 1
ATOM 1397 O O . LYS A 1 195 ? 31.672 24.594 4.531 1 49.59 195 LYS A O 1
ATOM 1402 N N . GLU A 1 196 ? 33.062 26.016 4.793 1 61.16 196 GLU A N 1
ATOM 1403 C CA . GLU A 1 196 ? 34.312 25.266 4.746 1 61.16 196 GLU A CA 1
ATOM 1404 C C . GLU A 1 196 ? 34.312 24.125 5.762 1 61.16 196 GLU A C 1
ATOM 1406 O O . GLU A 1 196 ? 35.094 24.141 6.719 1 61.16 196 GLU A O 1
ATOM 1411 N N . ARG A 1 197 ? 33.062 23.438 5.852 1 69.44 197 ARG A N 1
ATOM 1412 C CA . ARG A 1 197 ? 33.125 22.297 6.75 1 69.44 197 ARG A CA 1
ATOM 1413 C C . ARG A 1 197 ? 33.969 21.172 6.145 1 69.44 197 ARG A C 1
ATOM 1415 O O . ARG A 1 197 ? 33.906 20.922 4.938 1 69.44 197 ARG A O 1
ATOM 1422 N N . SER A 1 198 ? 34.812 20.75 6.98 1 77.81 198 SER A N 1
ATOM 1423 C CA . SER A 1 198 ? 35.531 19.531 6.586 1 77.81 198 SER A CA 1
ATOM 1424 C C . SER A 1 198 ? 34.531 18.375 6.359 1 77.81 198 SER A C 1
ATOM 1426 O O . SER A 1 198 ? 33.469 18.328 6.977 1 77.81 198 SER A O 1
ATOM 1428 N N . LEU A 1 199 ? 34.781 17.562 5.445 1 79.62 199 LEU A N 1
ATOM 1429 C CA . LEU A 1 199 ? 33.969 16.406 5.047 1 79.62 199 LEU A CA 1
ATOM 1430 C C . LEU A 1 199 ? 33.625 15.555 6.254 1 79.62 199 LEU A C 1
ATOM 1432 O O . LEU A 1 199 ? 32.562 14.922 6.281 1 79.62 199 LEU A O 1
ATOM 1436 N N . PHE A 1 200 ? 34.5 15.703 7.254 1 82.25 200 PHE A N 1
ATOM 1437 C CA . PHE A 1 200 ? 34.312 14.797 8.383 1 82.25 200 PHE A CA 1
ATOM 1438 C C . PHE A 1 200 ? 33.812 15.555 9.609 1 82.25 200 PHE A C 1
ATOM 1440 O O . PHE A 1 200 ? 33.688 14.969 10.688 1 82.25 200 PHE A O 1
ATOM 1447 N N . ASP A 1 201 ? 33.531 16.828 9.398 1 85.25 201 ASP A N 1
ATOM 1448 C CA . ASP A 1 201 ? 32.938 17.594 10.484 1 85.25 201 ASP A CA 1
ATOM 1449 C C . ASP A 1 201 ? 31.438 17.391 10.539 1 85.25 201 ASP A C 1
ATOM 1451 O O . ASP A 1 201 ? 30.672 18.094 9.867 1 85.25 201 ASP A O 1
ATOM 1455 N N . LEU A 1 202 ? 31.094 16.453 11.328 1 84.75 202 LEU A N 1
ATOM 1456 C CA . LEU A 1 202 ? 29.688 16.078 11.391 1 84.75 202 LEU A CA 1
ATOM 1457 C C . LEU A 1 202 ? 29.031 16.641 12.656 1 84.75 202 LEU A C 1
ATOM 1459 O O . LEU A 1 202 ? 27.938 16.219 13.023 1 84.75 202 LEU A O 1
ATOM 1463 N N . LYS A 1 203 ? 29.75 17.547 13.234 1 85.94 203 LYS A N 1
ATOM 1464 C CA . LYS A 1 203 ? 29.219 18.156 14.453 1 85.94 203 LYS A CA 1
ATOM 1465 C C . LYS A 1 203 ? 28.094 19.141 14.141 1 85.94 203 LYS A C 1
ATOM 1467 O O . LYS A 1 203 ? 28.188 19.906 13.188 1 85.94 203 LYS A O 1
ATOM 1472 N N . GLY A 1 204 ? 27.047 19.016 14.836 1 86.5 204 GLY A N 1
ATOM 1473 C CA . GLY A 1 204 ? 25.969 20.016 14.742 1 86.5 204 GLY A CA 1
ATOM 1474 C C . GLY A 1 204 ? 24.922 19.672 13.703 1 86.5 204 GLY A C 1
ATOM 1475 O O . GLY A 1 204 ? 24.016 20.469 13.438 1 86.5 204 GLY A O 1
ATOM 1476 N N . LEU A 1 205 ? 25.047 18.531 13.109 1 88.25 205 LEU A N 1
ATOM 1477 C CA . LEU A 1 205 ? 24.047 18.109 12.125 1 88.25 205 LEU A CA 1
ATOM 1478 C C . LEU A 1 205 ? 22.719 17.797 12.805 1 88.25 205 LEU A C 1
ATOM 1480 O O . LEU A 1 205 ? 22.703 17.219 13.898 1 88.25 205 LEU A O 1
ATOM 1484 N N . LYS A 1 206 ? 21.719 18.203 12.117 1 86 206 LYS A N 1
ATOM 1485 C CA . LYS A 1 206 ? 20.375 17.875 12.617 1 86 206 LYS A CA 1
ATOM 1486 C C . LYS A 1 206 ? 20.109 16.375 12.555 1 86 206 LYS A C 1
ATOM 1488 O O . LYS A 1 206 ? 20.688 15.672 11.711 1 86 206 LYS A O 1
ATOM 1493 N N . PRO A 1 207 ? 19.281 15.906 13.398 1 83.88 207 PRO A N 1
ATOM 1494 C CA . PRO A 1 207 ? 18.984 14.477 13.438 1 83.88 207 PRO A CA 1
ATOM 1495 C C . PRO A 1 207 ? 18.453 13.953 12.102 1 83.88 207 PRO A C 1
ATOM 1497 O O . PRO A 1 207 ? 18.641 12.773 11.781 1 83.88 207 PRO A O 1
ATOM 1500 N N . VAL A 1 208 ? 17.859 14.773 11.352 1 82.94 208 VAL A N 1
ATOM 1501 C CA . VAL A 1 208 ? 17.297 14.375 10.062 1 82.94 208 VAL A CA 1
ATOM 1502 C C . VAL A 1 208 ? 18.391 13.797 9.18 1 82.94 208 VAL A C 1
ATOM 1504 O O . VAL A 1 208 ? 18.141 12.875 8.391 1 82.94 208 VAL A O 1
ATOM 1507 N N . CYS A 1 209 ? 19.531 14.266 9.258 1 88.19 209 CYS A N 1
ATOM 1508 C CA . CYS A 1 209 ? 20.641 13.766 8.445 1 88.19 209 CYS A CA 1
ATOM 1509 C C . CYS A 1 209 ? 20.938 12.305 8.758 1 88.19 209 CYS A C 1
ATOM 1511 O O . CYS A 1 209 ? 21.062 11.492 7.84 1 88.19 209 CYS A O 1
ATOM 1513 N N . TRP A 1 210 ? 20.906 11.961 9.984 1 87.12 210 TRP A N 1
ATOM 1514 C CA . TRP A 1 210 ? 21.219 10.602 10.398 1 87.12 210 TRP A CA 1
ATOM 1515 C C . TRP A 1 210 ? 20.078 9.648 10.055 1 87.12 210 TRP A C 1
ATOM 1517 O O . TRP A 1 210 ? 20.312 8.508 9.648 1 87.12 210 TRP A O 1
ATOM 1527 N N . ASN A 1 211 ? 18.891 10.148 10.266 1 85.12 211 ASN A N 1
ATOM 1528 C CA . ASN A 1 211 ? 17.734 9.336 9.93 1 85.12 211 ASN A CA 1
ATOM 1529 C C . ASN A 1 211 ? 17.688 9.016 8.438 1 85.12 211 ASN A C 1
ATOM 1531 O O . ASN A 1 211 ? 17.422 7.875 8.055 1 85.12 211 ASN A O 1
ATOM 1535 N N . VAL A 1 212 ? 17.984 10.016 7.691 1 87.12 212 VAL A N 1
ATOM 1536 C CA . VAL A 1 212 ? 17.953 9.867 6.238 1 87.12 212 VAL A CA 1
ATOM 1537 C C . VAL A 1 212 ? 19.016 8.883 5.793 1 87.12 212 VAL A C 1
ATOM 1539 O O . VAL A 1 212 ? 18.734 7.949 5.031 1 87.12 212 VAL A O 1
ATOM 1542 N N . ILE A 1 213 ? 20.156 9.039 6.316 1 90.94 213 ILE A N 1
ATOM 1543 C CA . ILE A 1 213 ? 21.281 8.188 5.898 1 90.94 213 ILE A CA 1
ATOM 1544 C C . ILE A 1 213 ? 21.016 6.75 6.34 1 90.94 213 ILE A C 1
ATOM 1546 O O . ILE A 1 213 ? 21.188 5.816 5.551 1 90.94 213 ILE A O 1
ATOM 1550 N N . ALA A 1 214 ? 20.578 6.535 7.543 1 89.88 214 ALA A N 1
ATOM 1551 C CA . ALA A 1 214 ? 20.312 5.191 8.047 1 89.88 214 ALA A CA 1
ATOM 1552 C C . ALA A 1 214 ? 19.203 4.504 7.246 1 89.88 214 ALA A C 1
ATOM 1554 O O . ALA A 1 214 ? 19.328 3.332 6.887 1 89.88 214 ALA A O 1
ATOM 1555 N N . GLY A 1 215 ? 18.141 5.266 7.051 1 89 215 GLY A N 1
ATOM 1556 C CA . GLY A 1 215 ? 17.062 4.73 6.246 1 89 215 GLY A CA 1
ATOM 1557 C C . GLY A 1 215 ? 17.484 4.359 4.836 1 89 215 GLY A C 1
ATOM 1558 O O . GLY A 1 215 ? 17.109 3.299 4.328 1 89 215 GLY A O 1
ATOM 1559 N N . GLU A 1 216 ? 18.312 5.137 4.242 1 90.88 216 GLU A N 1
ATOM 1560 C CA . GLU A 1 216 ? 18.766 4.926 2.869 1 90.88 216 GLU A CA 1
ATOM 1561 C C . GLU A 1 216 ? 19.719 3.742 2.775 1 90.88 216 GLU A C 1
ATOM 1563 O O . GLU A 1 216 ? 19.719 3.012 1.783 1 90.88 216 GLU A O 1
ATOM 1568 N N . LEU A 1 217 ? 20.531 3.592 3.836 1 94.31 217 LEU A N 1
ATOM 1569 C CA . LEU A 1 217 ? 21.438 2.445 3.852 1 94.31 217 LEU A CA 1
ATOM 1570 C C . LEU A 1 217 ? 20.656 1.139 3.754 1 94.31 217 LEU A C 1
ATOM 1572 O O . LEU A 1 217 ? 20.969 0.277 2.934 1 94.31 217 LEU A O 1
ATOM 1576 N N . VAL A 1 218 ? 19.656 1.061 4.523 1 93.31 218 VAL A N 1
ATOM 1577 C CA . VAL A 1 218 ? 18.875 -0.169 4.59 1 93.31 218 VAL A CA 1
ATOM 1578 C C . VAL A 1 218 ? 18.031 -0.311 3.322 1 93.31 218 VAL A C 1
ATOM 1580 O O . VAL A 1 218 ? 17.969 -1.392 2.732 1 93.31 218 VAL A O 1
ATOM 1583 N N . HIS A 1 219 ? 17.516 0.732 2.93 1 91.81 219 HIS A N 1
ATOM 1584 C CA . HIS A 1 219 ? 16.641 0.738 1.766 1 91.81 219 HIS A CA 1
ATOM 1585 C C . HIS A 1 219 ? 17.391 0.357 0.5 1 91.81 219 HIS A C 1
ATOM 1587 O O . HIS A 1 219 ? 16.938 -0.481 -0.278 1 91.81 219 HIS A O 1
ATOM 1593 N N . ASN A 1 220 ? 18.5 0.972 0.312 1 96 220 ASN A N 1
ATOM 1594 C CA . ASN A 1 220 ? 19.312 0.673 -0.865 1 96 220 ASN A CA 1
ATOM 1595 C C . ASN A 1 220 ? 19.812 -0.767 -0.846 1 96 220 ASN A C 1
ATOM 1597 O O . ASN A 1 220 ? 19.891 -1.414 -1.892 1 96 220 ASN A O 1
ATOM 1601 N N . PHE A 1 221 ? 20.156 -1.223 0.31 1 97.31 221 PHE A N 1
ATOM 1602 C CA . PHE A 1 221 ? 20.562 -2.619 0.444 1 97.31 221 PHE A CA 1
ATOM 1603 C C . PHE A 1 221 ? 19.438 -3.547 0.007 1 97.31 221 PHE A C 1
ATOM 1605 O O . PHE A 1 221 ? 19.656 -4.488 -0.756 1 97.31 221 PHE A O 1
ATOM 1612 N N . ALA A 1 222 ? 18.25 -3.252 0.51 1 96.44 222 ALA A N 1
ATOM 1613 C CA . ALA A 1 222 ? 17.078 -4.059 0.174 1 96.44 222 ALA A CA 1
ATOM 1614 C C . ALA A 1 222 ? 16.797 -4.02 -1.325 1 96.44 222 ALA A C 1
ATOM 1616 O O . ALA A 1 222 ? 16.438 -5.039 -1.923 1 96.44 222 ALA A O 1
ATOM 1617 N N . ASP A 1 223 ? 16.938 -2.875 -1.922 1 97 223 ASP A N 1
ATOM 1618 C CA . ASP A 1 223 ? 16.797 -2.76 -3.371 1 97 223 ASP A CA 1
ATOM 1619 C C . ASP A 1 223 ? 17.781 -3.684 -4.094 1 97 223 ASP A C 1
ATOM 1621 O O . ASP A 1 223 ? 17.406 -4.371 -5.047 1 97 223 ASP A O 1
ATOM 1625 N N . GLY A 1 224 ? 19 -3.654 -3.646 1 98.38 224 GLY A N 1
ATOM 1626 C CA . GLY A 1 224 ? 20.016 -4.508 -4.25 1 98.38 224 GLY A CA 1
ATOM 1627 C C . GLY A 1 224 ? 19.688 -5.984 -4.164 1 98.38 224 GLY A C 1
ATOM 1628 O O . GLY A 1 224 ? 19.875 -6.727 -5.133 1 98.38 224 GLY A O 1
ATOM 1629 N N . VAL A 1 225 ? 19.188 -6.359 -3.027 1 98 225 VAL A N 1
ATOM 1630 C CA . VAL A 1 225 ? 18.781 -7.75 -2.84 1 98 225 VAL A CA 1
ATOM 1631 C C . VAL A 1 225 ? 17.672 -8.094 -3.82 1 98 225 VAL A C 1
ATOM 1633 O O . VAL A 1 225 ? 17.703 -9.148 -4.469 1 98 225 VAL A O 1
ATOM 1636 N N . THR A 1 226 ? 16.703 -7.219 -3.943 1 97.19 226 THR A N 1
ATOM 1637 C CA . THR A 1 226 ? 15.555 -7.457 -4.816 1 97.19 226 THR A CA 1
ATOM 1638 C C . THR A 1 226 ? 15.992 -7.52 -6.277 1 97.19 226 THR A C 1
ATOM 1640 O O . THR A 1 226 ? 15.578 -8.406 -7.02 1 97.19 226 THR A O 1
ATOM 1643 N N . ILE A 1 227 ? 16.875 -6.625 -6.68 1 97.44 227 ILE A N 1
ATOM 1644 C CA . ILE A 1 227 ? 17.391 -6.602 -8.047 1 97.44 227 ILE A CA 1
ATOM 1645 C C . ILE A 1 227 ? 18.188 -7.871 -8.32 1 97.44 227 ILE A C 1
ATOM 1647 O O . ILE A 1 227 ? 18 -8.523 -9.344 1 97.44 227 ILE A O 1
ATOM 1651 N N . GLY A 1 228 ? 19.109 -8.211 -7.391 1 97.5 228 GLY A N 1
ATOM 1652 C CA . GLY A 1 228 ? 19.859 -9.438 -7.535 1 97.5 228 GLY A CA 1
ATOM 1653 C C . GLY A 1 228 ? 18.984 -10.672 -7.656 1 97.5 228 GLY A C 1
ATOM 1654 O O . GLY A 1 228 ? 19.219 -11.523 -8.516 1 97.5 228 GLY A O 1
ATOM 1655 N N . ALA A 1 229 ? 18 -10.727 -6.797 1 96.62 229 ALA A N 1
ATOM 1656 C CA . ALA A 1 229 ? 17.062 -11.844 -6.836 1 96.62 229 ALA A CA 1
ATOM 1657 C C . ALA A 1 229 ? 16.312 -11.898 -8.164 1 96.62 229 ALA A C 1
ATOM 1659 O O . ALA A 1 229 ? 16.062 -12.984 -8.695 1 96.62 229 ALA A O 1
ATOM 1660 N N . ALA A 1 230 ? 15.977 -10.766 -8.672 1 95.62 230 ALA A N 1
ATOM 1661 C CA . ALA A 1 230 ? 15.258 -10.703 -9.945 1 95.62 230 ALA A CA 1
ATOM 1662 C C . ALA A 1 230 ? 16.109 -11.273 -11.078 1 95.62 230 ALA A C 1
ATOM 1664 O O . ALA A 1 230 ? 15.578 -11.906 -12 1 95.62 230 ALA A O 1
ATOM 1665 N N . PHE A 1 231 ? 17.406 -11.062 -11.062 1 95.25 231 PHE A N 1
ATOM 1666 C CA . PHE A 1 231 ? 18.297 -11.578 -12.109 1 95.25 231 PHE A CA 1
ATOM 1667 C C . PHE A 1 231 ? 18.516 -13.078 -11.938 1 95.25 231 PHE A C 1
ATOM 1669 O O . PHE A 1 231 ? 19 -13.742 -12.859 1 95.25 231 PHE A O 1
ATOM 1676 N N . LEU A 1 232 ? 18.188 -13.57 -10.773 1 93.38 232 LEU A N 1
ATOM 1677 C CA . LEU A 1 232 ? 18.344 -15 -10.531 1 93.38 232 LEU A CA 1
ATOM 1678 C C . LEU A 1 232 ? 17.125 -15.773 -11.039 1 93.38 232 LEU A C 1
ATOM 1680 O O . LEU A 1 232 ? 17.156 -17 -11.133 1 93.38 232 LEU A O 1
ATOM 1684 N N . THR A 1 233 ? 16.016 -14.828 -11.219 1 81 233 THR A N 1
ATOM 1685 C CA . THR A 1 233 ? 14.773 -15.453 -11.664 1 81 233 THR A CA 1
ATOM 1686 C C . THR A 1 233 ? 14.516 -15.164 -13.141 1 81 233 THR A C 1
ATOM 1688 O O . THR A 1 233 ? 14.828 -14.078 -13.633 1 81 233 THR A O 1
ATOM 1691 N N . CYS A 1 234 ? 13.906 -16 -13.883 1 65.69 234 CYS A N 1
ATOM 1692 C CA . CYS A 1 234 ? 13.242 -15.875 -15.172 1 65.69 234 CYS A CA 1
ATOM 1693 C C . CYS A 1 234 ? 14.156 -15.211 -16.203 1 65.69 234 CYS A C 1
ATOM 1695 O O . CYS A 1 234 ? 13.758 -14.25 -16.859 1 65.69 234 CYS A O 1
ATOM 1697 N N . GLY A 1 235 ? 15.344 -15.438 -16.266 1 72.62 235 GLY A N 1
ATOM 1698 C CA . GLY A 1 235 ? 16.125 -14.75 -17.281 1 72.62 235 GLY A CA 1
ATOM 1699 C C . GLY A 1 235 ? 16.516 -13.344 -16.875 1 72.62 235 GLY A C 1
ATOM 1700 O O . GLY A 1 235 ? 16.344 -12.945 -15.719 1 72.62 235 GLY A O 1
ATOM 1701 N N . SER A 1 236 ? 17.047 -12.492 -17.859 1 85 236 SER A N 1
ATOM 1702 C CA . SER A 1 236 ? 17.578 -11.172 -17.547 1 85 236 SER A CA 1
ATOM 1703 C C . SER A 1 236 ? 16.5 -10.102 -17.656 1 85 236 SER A C 1
ATOM 1705 O O . SER A 1 236 ? 16.672 -8.992 -17.141 1 85 236 SER A O 1
ATOM 1707 N N . SER A 1 237 ? 15.352 -10.359 -18.266 1 86.31 237 SER A N 1
ATOM 1708 C CA . SER A 1 237 ? 14.32 -9.359 -18.531 1 86.31 237 SER A CA 1
ATOM 1709 C C . SER A 1 237 ? 13.703 -8.852 -17.234 1 86.31 237 SER A C 1
ATOM 1711 O O . SER A 1 237 ? 13.516 -7.645 -17.047 1 86.31 237 SER A O 1
ATOM 1713 N N . MET A 1 238 ? 13.438 -9.773 -16.328 1 88.62 238 MET A N 1
ATOM 1714 C CA . MET A 1 238 ? 12.875 -9.383 -15.039 1 88.62 238 MET A CA 1
ATOM 1715 C C . MET A 1 238 ? 13.836 -8.484 -14.273 1 88.62 238 MET A C 1
ATOM 1717 O O . MET A 1 238 ? 13.43 -7.469 -13.703 1 88.62 238 MET A O 1
ATOM 1721 N N . GLY A 1 239 ? 15.109 -8.898 -14.281 1 94.12 239 GLY A N 1
ATOM 1722 C CA . GLY A 1 239 ? 16.125 -8.102 -13.625 1 94.12 239 GLY A CA 1
ATOM 1723 C C . GLY A 1 239 ? 16.188 -6.672 -14.117 1 94.12 239 GLY A C 1
ATOM 1724 O O . GLY A 1 239 ? 16.203 -5.734 -13.32 1 94.12 239 GLY A O 1
ATOM 1725 N N . TRP A 1 240 ? 16.109 -6.48 -15.391 1 94.19 240 TRP A N 1
ATOM 1726 C CA . TRP A 1 240 ? 16.188 -5.145 -15.969 1 94.19 240 TRP A CA 1
ATOM 1727 C C . TRP A 1 240 ? 14.906 -4.363 -15.734 1 94.19 240 TRP A C 1
ATOM 1729 O O . TRP A 1 240 ? 14.93 -3.143 -15.562 1 94.19 240 TRP A O 1
ATOM 1739 N N . THR A 1 241 ? 13.781 -5.012 -15.789 1 92.12 241 THR A N 1
ATOM 1740 C CA . THR A 1 241 ? 12.516 -4.352 -15.5 1 92.12 241 THR A CA 1
ATOM 1741 C C . THR A 1 241 ? 12.5 -3.812 -14.07 1 92.12 241 THR A C 1
ATOM 1743 O O . THR A 1 241 ? 12.102 -2.67 -13.836 1 92.12 241 THR A O 1
ATOM 1746 N N . ILE A 1 242 ? 12.977 -4.641 -13.117 1 94.81 242 ILE A N 1
ATOM 1747 C CA . ILE A 1 242 ? 13.023 -4.223 -11.719 1 94.81 242 ILE A CA 1
ATOM 1748 C C . ILE A 1 242 ? 14.055 -3.111 -11.547 1 94.81 242 ILE A C 1
ATOM 1750 O O . ILE A 1 242 ? 13.844 -2.17 -10.781 1 94.81 242 ILE A O 1
ATOM 1754 N N . THR A 1 243 ? 15.141 -3.227 -12.305 1 96.69 243 THR A N 1
ATOM 1755 C CA . THR A 1 243 ? 16.156 -2.168 -12.297 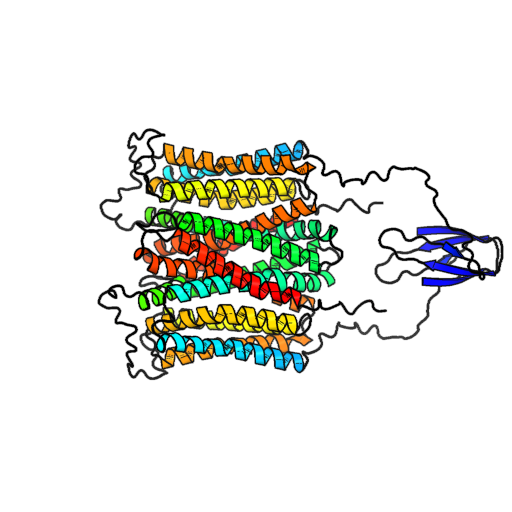1 96.69 243 THR A CA 1
ATOM 1756 C C . THR A 1 243 ? 15.547 -0.847 -12.766 1 96.69 243 THR A C 1
ATOM 1758 O O . THR A 1 243 ? 15.727 0.187 -12.117 1 96.69 243 THR A O 1
ATOM 1761 N N . ALA A 1 244 ? 14.805 -0.897 -13.844 1 95 244 ALA A N 1
ATOM 1762 C CA . ALA A 1 244 ? 14.195 0.312 -14.383 1 95 244 ALA A CA 1
ATOM 1763 C C . ALA A 1 244 ? 13.227 0.934 -13.375 1 95 244 ALA A C 1
ATOM 1765 O O . ALA A 1 244 ? 13.242 2.148 -13.156 1 95 244 ALA A O 1
ATOM 1766 N N . SER A 1 245 ? 12.406 0.109 -12.789 1 94.44 245 SER A N 1
ATOM 1767 C CA . SER A 1 245 ? 11.453 0.608 -11.797 1 94.44 245 SER A CA 1
ATOM 1768 C C . SER A 1 245 ? 12.172 1.2 -10.594 1 94.44 245 SER A C 1
ATOM 1770 O O . SER A 1 245 ? 11.727 2.199 -10.023 1 94.44 245 SER A O 1
ATOM 1772 N N . THR A 1 246 ? 13.305 0.59 -10.211 1 95.81 246 THR A N 1
ATOM 1773 C CA . THR A 1 246 ? 14.094 1.074 -9.086 1 95.81 246 THR A CA 1
ATOM 1774 C C . THR A 1 246 ? 14.75 2.412 -9.414 1 95.81 246 THR A C 1
ATOM 1776 O O . THR A 1 246 ? 14.75 3.328 -8.586 1 95.81 246 THR A O 1
ATOM 1779 N N . VAL A 1 247 ? 15.227 2.533 -10.617 1 95.44 247 VAL A N 1
ATOM 1780 C CA . VAL A 1 247 ? 15.828 3.789 -11.055 1 95.44 247 VAL A CA 1
ATOM 1781 C C . VAL A 1 247 ? 14.781 4.906 -11.008 1 95.44 247 VAL A C 1
ATOM 1783 O O . VAL A 1 247 ? 15.062 6.004 -10.523 1 95.44 247 VAL A O 1
ATOM 1786 N N . LEU A 1 248 ? 13.641 4.625 -11.453 1 92.19 248 LEU A N 1
ATOM 1787 C CA . LEU A 1 248 ? 12.586 5.629 -11.547 1 92.19 248 LEU A CA 1
ATOM 1788 C C . LEU A 1 248 ? 12.219 6.156 -10.164 1 92.19 248 LEU A C 1
ATOM 1790 O O . LEU A 1 248 ? 11.945 7.348 -10.008 1 92.19 248 LEU A O 1
ATOM 1794 N N . HIS A 1 249 ? 12.188 5.277 -9.133 1 90.62 249 HIS A N 1
ATOM 1795 C CA . HIS A 1 249 ? 11.812 5.809 -7.828 1 90.62 249 HIS A CA 1
ATOM 1796 C C . HIS A 1 249 ? 13.031 6.371 -7.094 1 90.62 249 HIS A C 1
ATOM 1798 O O . HIS A 1 249 ? 12.891 7.234 -6.227 1 90.62 249 HIS A O 1
ATOM 1804 N N . GLU A 1 250 ? 14.25 5.988 -7.477 1 92.31 250 GLU A N 1
ATOM 1805 C CA . GLU A 1 250 ? 15.469 6.477 -6.828 1 92.31 250 GLU A CA 1
ATOM 1806 C C . GLU A 1 250 ? 15.758 7.922 -7.223 1 92.31 250 GLU A C 1
ATOM 1808 O O . GLU A 1 250 ? 16.297 8.695 -6.426 1 92.31 250 GLU A O 1
ATOM 1813 N N . ILE A 1 251 ? 15.367 8.305 -8.359 1 89.5 251 ILE A N 1
ATOM 1814 C CA . ILE A 1 251 ? 15.656 9.648 -8.844 1 89.5 251 ILE A CA 1
ATOM 1815 C C . ILE A 1 251 ? 14.984 10.68 -7.934 1 89.5 251 ILE A C 1
ATOM 1817 O O . ILE A 1 251 ? 15.664 11.492 -7.301 1 89.5 251 ILE A O 1
ATOM 1821 N N . PRO A 1 252 ? 13.688 10.633 -7.805 1 85.69 252 PRO A N 1
ATOM 1822 C CA . PRO A 1 252 ? 13.07 11.609 -6.906 1 85.69 252 PRO A CA 1
ATOM 1823 C C . PRO A 1 252 ? 13.477 11.414 -5.449 1 85.69 252 PRO A C 1
ATOM 1825 O O . PRO A 1 252 ? 13.602 12.383 -4.699 1 85.69 252 PRO A O 1
ATOM 1828 N N . GLN A 1 253 ? 13.758 10.234 -4.996 1 87.25 253 GLN A N 1
ATOM 1829 C CA . GLN A 1 253 ? 14.141 9.953 -3.615 1 87.25 253 GLN A CA 1
ATOM 1830 C C . GLN A 1 253 ? 15.516 10.531 -3.295 1 87.25 253 GLN A C 1
ATOM 1832 O O . GLN A 1 253 ? 15.703 11.156 -2.248 1 87.25 253 GLN A O 1
ATOM 1837 N N . GLU A 1 254 ? 16.438 10.352 -4.176 1 87.69 254 GLU A N 1
ATOM 1838 C CA . GLU A 1 254 ? 17.781 10.875 -3.963 1 87.69 254 GLU A CA 1
ATOM 1839 C C . GLU A 1 254 ? 17.797 12.398 -3.975 1 87.69 254 GLU A C 1
ATOM 1841 O O . GLU A 1 254 ? 18.578 13.023 -3.252 1 87.69 254 GLU A O 1
ATOM 1846 N N . LEU A 1 255 ? 16.969 12.867 -4.809 1 84.25 255 LEU A N 1
ATOM 1847 C CA . LEU A 1 255 ? 16.844 14.32 -4.828 1 84.25 255 LEU A CA 1
ATOM 1848 C C . LEU A 1 255 ? 16.281 14.836 -3.504 1 84.25 255 LEU A C 1
ATOM 1850 O O . LEU A 1 255 ? 16.828 15.781 -2.926 1 84.25 255 LEU A O 1
ATOM 1854 N N . ALA A 1 256 ? 15.242 14.242 -3.049 1 82.31 256 ALA A N 1
ATOM 1855 C CA . ALA A 1 256 ? 14.633 14.633 -1.78 1 82.31 256 ALA A CA 1
ATOM 1856 C C . ALA A 1 256 ? 15.609 14.445 -0.62 1 82.31 256 ALA A C 1
ATOM 1858 O O . ALA A 1 256 ? 15.68 15.289 0.275 1 82.31 256 ALA A O 1
ATOM 1859 N N . ASP A 1 257 ? 16.328 13.406 -0.64 1 86.44 257 ASP A N 1
ATOM 1860 C CA . ASP A 1 257 ? 17.312 13.133 0.4 1 86.44 257 ASP A CA 1
ATOM 1861 C C . ASP A 1 257 ? 18.422 14.188 0.403 1 86.44 257 ASP A C 1
ATOM 1863 O O . ASP A 1 257 ? 18.844 14.648 1.466 1 86.44 257 ASP A O 1
ATOM 1867 N N . PHE A 1 258 ? 18.797 14.477 -0.755 1 85.62 258 PHE A N 1
ATOM 1868 C CA . PHE A 1 258 ? 19.859 15.477 -0.889 1 85.62 258 PHE A CA 1
ATOM 1869 C C . PHE A 1 258 ? 19.422 16.812 -0.283 1 85.62 258 PHE A C 1
ATOM 1871 O O . PHE A 1 258 ? 20.156 17.422 0.486 1 85.62 258 PHE A O 1
ATOM 1878 N N . ILE A 1 259 ? 18.281 17.172 -0.61 1 81 259 ILE A N 1
ATOM 1879 C CA . ILE A 1 259 ? 17.719 18.422 -0.106 1 81 259 ILE A CA 1
ATOM 1880 C C . ILE A 1 259 ? 17.578 18.344 1.412 1 81 259 ILE A C 1
ATOM 1882 O O . ILE A 1 259 ? 17.906 19.297 2.121 1 81 259 ILE A O 1
ATOM 1886 N N . ALA A 1 260 ? 17.156 17.281 1.902 1 82.44 260 ALA A N 1
ATOM 1887 C CA . ALA A 1 260 ? 16.969 17.094 3.338 1 82.44 260 ALA A CA 1
ATOM 1888 C C . ALA A 1 260 ? 18.297 17.141 4.074 1 82.44 260 ALA A C 1
ATOM 1890 O O . ALA A 1 260 ? 18.391 17.688 5.176 1 82.44 260 ALA A O 1
ATOM 1891 N N . LEU A 1 261 ? 19.328 16.594 3.486 1 86.56 261 LEU A N 1
ATOM 1892 C CA . LEU A 1 261 ? 20.656 16.578 4.102 1 86.56 261 LEU A CA 1
ATOM 1893 C C . LEU A 1 261 ? 21.234 17.984 4.176 1 86.56 261 LEU A C 1
ATOM 1895 O O . LEU A 1 261 ? 21.812 18.375 5.195 1 86.56 261 LEU A O 1
ATOM 1899 N N . LEU A 1 262 ? 20.984 18.734 3.145 1 83.62 262 LEU A N 1
ATOM 1900 C CA . LEU A 1 262 ? 21.406 20.125 3.15 1 83.62 262 LEU A CA 1
ATOM 1901 C C . LEU A 1 262 ? 20.656 20.922 4.207 1 83.62 262 LEU A C 1
ATOM 1903 O O . LEU A 1 262 ? 21.266 21.688 4.961 1 83.62 262 LEU A O 1
ATOM 1907 N N . ALA A 1 263 ? 19.438 20.641 4.254 1 78.62 263 ALA A N 1
ATOM 1908 C CA . ALA A 1 263 ? 18.594 21.328 5.234 1 78.62 263 ALA A CA 1
ATOM 1909 C C . ALA A 1 263 ? 18.969 20.922 6.656 1 78.62 263 ALA A C 1
ATOM 1911 O O . ALA A 1 263 ? 18.75 21.672 7.602 1 78.62 263 ALA A O 1
ATOM 1912 N N . GLY A 1 264 ? 19.531 19.781 6.688 1 83.75 264 GLY A N 1
ATOM 1913 C CA . GLY A 1 264 ? 19.969 19.266 7.98 1 83.75 264 GLY A CA 1
ATOM 1914 C C . GLY A 1 264 ? 21.312 19.797 8.406 1 83.75 264 GLY A C 1
ATOM 1915 O O . GLY A 1 264 ? 21.75 19.562 9.539 1 83.75 264 GLY A O 1
ATOM 1916 N N . GLY A 1 265 ? 22.016 20.531 7.477 1 84.94 265 GLY A N 1
ATOM 1917 C CA . GLY A 1 265 ? 23.25 21.203 7.855 1 84.94 265 GLY A CA 1
ATOM 1918 C C . GLY A 1 265 ? 24.469 20.656 7.152 1 84.94 265 GLY A C 1
ATOM 1919 O O . GLY A 1 265 ? 25.578 21.156 7.348 1 84.94 265 GLY A O 1
ATOM 1920 N N . MET A 1 266 ? 24.234 19.734 6.395 1 87.81 266 MET A N 1
ATOM 1921 C CA . MET A 1 266 ? 25.375 19.188 5.676 1 87.81 266 MET A CA 1
ATOM 1922 C C . MET A 1 266 ? 25.828 20.141 4.566 1 87.81 266 MET A C 1
ATOM 1924 O O . MET A 1 266 ? 25 20.828 3.969 1 87.81 266 MET A O 1
ATOM 1928 N N . SER A 1 267 ? 27.188 20.125 4.363 1 85.81 267 SER A N 1
ATOM 1929 C CA . SER A 1 267 ? 27.688 20.812 3.184 1 85.81 267 SER A CA 1
ATOM 1930 C C . SER A 1 267 ? 27.344 20.062 1.906 1 85.81 267 SER A C 1
ATOM 1932 O O . SER A 1 267 ? 26.906 18.906 1.96 1 85.81 267 SER A O 1
ATOM 1934 N N . LEU A 1 268 ? 27.531 20.656 0.779 1 84.5 268 LEU A N 1
ATOM 1935 C CA . LEU A 1 268 ? 27.266 20.031 -0.516 1 84.5 268 LEU A CA 1
ATOM 1936 C C . LEU A 1 268 ? 28.094 18.766 -0.693 1 84.5 268 LEU A C 1
ATOM 1938 O O . LEU A 1 268 ? 27.562 17.734 -1.121 1 84.5 268 LEU A O 1
ATOM 1942 N N . LYS A 1 269 ? 29.328 18.859 -0.328 1 87.62 269 LYS A N 1
ATOM 1943 C CA . LYS A 1 269 ? 30.219 17.719 -0.478 1 87.62 269 LYS A CA 1
ATOM 1944 C C . LYS A 1 269 ? 29.812 16.562 0.446 1 87.62 269 LYS A C 1
ATOM 1946 O O . LYS A 1 269 ? 29.859 15.398 0.055 1 87.62 269 LYS A O 1
ATOM 1951 N N . GLN A 1 270 ? 29.438 16.938 1.598 1 90.06 270 GLN A N 1
ATOM 1952 C CA . GLN A 1 270 ? 28.984 15.93 2.547 1 90.06 270 GLN A CA 1
ATOM 1953 C C . GLN A 1 270 ? 27.719 15.234 2.049 1 90.06 270 GLN A C 1
ATOM 1955 O O . GLN A 1 270 ? 27.625 14.008 2.068 1 90.06 270 GLN A O 1
ATOM 1960 N N . ALA A 1 271 ? 26.781 16.062 1.635 1 88.69 271 ALA A N 1
ATOM 1961 C CA . ALA A 1 271 ? 25.516 15.516 1.16 1 88.69 271 ALA A CA 1
ATOM 1962 C C . ALA A 1 271 ? 25.719 14.578 -0.025 1 88.69 271 ALA A C 1
ATOM 1964 O O . ALA A 1 271 ? 25.125 13.508 -0.088 1 88.69 271 ALA A O 1
ATOM 1965 N N . PHE A 1 272 ? 26.625 14.961 -0.864 1 88.5 272 PHE A N 1
ATOM 1966 C CA . PHE A 1 272 ? 26.922 14.141 -2.031 1 88.5 272 PHE A CA 1
ATOM 1967 C C . PHE A 1 272 ? 27.609 12.836 -1.621 1 88.5 272 PHE A C 1
ATOM 1969 O O . PHE A 1 272 ? 27.234 11.758 -2.102 1 88.5 272 PHE A O 1
ATOM 1976 N N . LEU A 1 273 ? 28.531 12.93 -0.842 1 90.94 273 LEU A N 1
ATOM 1977 C CA . LEU A 1 273 ? 29.312 11.766 -0.446 1 90.94 273 LEU A CA 1
ATOM 1978 C C . LEU A 1 273 ? 28.453 10.766 0.32 1 90.94 273 LEU A C 1
ATOM 1980 O O . LEU A 1 273 ? 28.453 9.578 0.009 1 90.94 273 LEU A O 1
ATOM 1984 N N . PHE A 1 274 ? 27.734 11.281 1.295 1 91.69 274 PHE A N 1
ATOM 1985 C CA . PHE A 1 274 ? 26.953 10.383 2.135 1 91.69 274 PHE A CA 1
ATOM 1986 C C . PHE A 1 274 ? 25.797 9.781 1.354 1 91.69 274 PHE A C 1
ATOM 1988 O O . PHE A 1 274 ? 25.438 8.617 1.556 1 91.69 274 PHE A O 1
ATOM 1995 N N . ASN A 1 275 ? 25.219 10.555 0.515 1 91.31 275 ASN A N 1
ATOM 1996 C CA . ASN A 1 275 ? 24.172 10.023 -0.354 1 91.31 275 ASN A CA 1
ATOM 1997 C C . ASN A 1 275 ? 24.719 8.914 -1.261 1 91.31 275 ASN A C 1
ATOM 1999 O O . ASN A 1 275 ? 24.078 7.879 -1.43 1 91.31 275 ASN A O 1
ATOM 2003 N N . PHE A 1 276 ? 25.875 9.18 -1.776 1 92.69 276 PHE A N 1
ATOM 2004 C CA . PHE A 1 276 ? 26.484 8.211 -2.684 1 92.69 276 PHE A CA 1
ATOM 2005 C C . PHE A 1 276 ? 26.891 6.945 -1.938 1 92.69 276 PHE A C 1
ATOM 2007 O O . PHE A 1 276 ? 26.672 5.832 -2.426 1 92.69 276 PHE A O 1
ATOM 2014 N N . LEU A 1 277 ? 27.484 7.066 -0.819 1 94.06 277 LEU A N 1
ATOM 2015 C CA . LEU A 1 277 ? 27.875 5.914 -0.018 1 94.06 277 LEU A CA 1
ATOM 2016 C C . LEU A 1 277 ? 26.656 5.078 0.368 1 94.06 277 LEU A C 1
ATOM 2018 O O . LEU A 1 277 ? 26.719 3.846 0.35 1 94.06 277 LEU A O 1
ATOM 2022 N N . SER A 1 278 ? 25.625 5.758 0.725 1 94.25 278 SER A N 1
ATOM 2023 C CA . SER A 1 278 ? 24.391 5.043 1.055 1 94.25 278 SER A CA 1
ATOM 2024 C C . SER A 1 278 ? 23.844 4.285 -0.153 1 94.25 278 SER A C 1
ATOM 2026 O O . SER A 1 278 ? 23.391 3.152 -0.024 1 94.25 278 SER A O 1
ATOM 2028 N N . ALA A 1 279 ? 23.938 4.895 -1.328 1 95.62 279 ALA A N 1
ATOM 2029 C CA . ALA A 1 279 ? 23.438 4.281 -2.555 1 95.62 279 ALA A CA 1
ATOM 2030 C C . ALA A 1 279 ? 24.234 3.037 -2.918 1 95.62 279 ALA A C 1
ATOM 2032 O O . ALA A 1 279 ? 23.703 2.092 -3.5 1 95.62 279 ALA A O 1
ATOM 2033 N N . LEU A 1 280 ? 25.469 2.977 -2.504 1 97 280 LEU A N 1
ATOM 2034 C CA . LEU A 1 280 ? 26.359 1.873 -2.846 1 97 280 LEU A CA 1
ATOM 2035 C C . LEU A 1 280 ? 25.969 0.601 -2.105 1 97 280 LEU A C 1
ATOM 2037 O O . LEU A 1 280 ? 26.375 -0.498 -2.48 1 97 280 LEU A O 1
ATOM 2041 N N . THR A 1 281 ? 25.219 0.743 -1.071 1 97.94 281 THR A N 1
ATOM 2042 C CA . THR A 1 281 ? 24.766 -0.455 -0.371 1 97.94 281 THR A CA 1
ATOM 2043 C C . THR A 1 281 ? 23.844 -1.283 -1.258 1 97.94 281 THR A C 1
ATOM 2045 O O . THR A 1 281 ? 23.609 -2.465 -0.99 1 97.94 281 THR A O 1
ATOM 2048 N N . CYS A 1 282 ? 23.297 -0.653 -2.279 1 98.25 282 CYS A N 1
ATOM 2049 C CA . CYS A 1 282 ? 22.531 -1.395 -3.275 1 98.25 282 CYS A CA 1
ATOM 2050 C C . CYS A 1 282 ? 23.391 -2.486 -3.916 1 98.25 282 CYS A C 1
ATOM 2052 O O . CYS A 1 282 ? 22.922 -3.615 -4.094 1 98.25 282 CYS A O 1
ATOM 2054 N N . VAL A 1 283 ? 24.656 -2.15 -4.23 1 98.5 283 VAL A N 1
ATOM 2055 C CA . VAL A 1 283 ? 25.578 -3.123 -4.793 1 98.5 283 VAL A CA 1
ATOM 2056 C C . VAL A 1 283 ? 25.844 -4.234 -3.783 1 98.5 283 VAL A C 1
ATOM 2058 O O . VAL A 1 283 ? 25.859 -5.418 -4.141 1 98.5 283 VAL A O 1
ATOM 2061 N N . LEU A 1 284 ? 26.016 -3.879 -2.576 1 98.38 284 LEU A N 1
ATOM 2062 C CA . LEU A 1 284 ? 26.25 -4.855 -1.52 1 98.38 284 LEU A CA 1
ATOM 2063 C C . LEU A 1 284 ? 25.094 -5.84 -1.41 1 98.38 284 LEU A C 1
ATOM 2065 O O . LEU A 1 284 ? 25.312 -7.043 -1.255 1 98.38 284 LEU A O 1
ATOM 2069 N N . GLY A 1 285 ? 23.891 -5.34 -1.452 1 98.5 285 GLY A N 1
ATOM 2070 C CA . GLY A 1 285 ? 22.719 -6.215 -1.404 1 98.5 285 GLY A CA 1
ATOM 2071 C C . GLY A 1 285 ? 22.703 -7.238 -2.523 1 98.5 285 GLY A C 1
ATOM 2072 O O . GLY A 1 285 ? 22.406 -8.414 -2.291 1 98.5 285 GLY A O 1
ATOM 2073 N N . ALA A 1 286 ? 23 -6.777 -3.725 1 98.31 286 ALA A N 1
ATOM 2074 C CA . ALA A 1 286 ? 23.062 -7.688 -4.867 1 98.31 286 ALA A CA 1
ATOM 2075 C C . ALA A 1 286 ? 24.141 -8.75 -4.672 1 98.31 286 ALA A C 1
ATOM 2077 O O . ALA A 1 286 ? 23.906 -9.93 -4.934 1 98.31 286 ALA A O 1
ATOM 2078 N N . VAL A 1 287 ? 25.281 -8.328 -4.172 1 98.19 287 VAL A N 1
ATOM 2079 C CA . VAL A 1 287 ? 26.391 -9.25 -3.949 1 98.19 287 VAL A CA 1
ATOM 2080 C C . VAL A 1 287 ? 25.984 -10.312 -2.936 1 98.19 287 VAL A C 1
ATOM 2082 O O . VAL A 1 287 ? 26.281 -11.5 -3.121 1 98.19 287 VAL A O 1
ATOM 2085 N N . VAL A 1 288 ? 25.328 -9.914 -1.947 1 98 288 VAL A N 1
ATOM 2086 C CA . VAL A 1 288 ? 24.922 -10.836 -0.884 1 98 288 VAL A CA 1
ATOM 2087 C C . VAL A 1 288 ? 23.984 -11.898 -1.441 1 98 288 VAL A C 1
ATOM 2089 O O . VAL A 1 288 ? 24.219 -13.094 -1.263 1 98 288 VAL A O 1
ATOM 2092 N N . ILE A 1 289 ? 22.938 -11.508 -2.154 1 97.56 289 ILE A N 1
ATOM 2093 C CA . ILE A 1 289 ? 21.938 -12.461 -2.617 1 97.56 289 ILE A CA 1
ATOM 2094 C C . ILE A 1 289 ? 22.547 -13.367 -3.689 1 97.56 289 ILE A C 1
ATOM 2096 O O . ILE A 1 289 ? 22.25 -14.555 -3.754 1 97.56 289 ILE A O 1
ATOM 2100 N N . LEU A 1 290 ? 23.453 -12.836 -4.52 1 97.06 290 LEU A N 1
ATOM 2101 C CA . LEU A 1 290 ? 24.094 -13.641 -5.547 1 97.06 290 LEU A CA 1
ATOM 2102 C C . LEU A 1 290 ? 25.047 -14.656 -4.922 1 97.06 290 LEU A C 1
ATOM 2104 O O . LEU A 1 290 ? 25.156 -15.781 -5.402 1 97.06 290 LEU A O 1
ATOM 2108 N N . SER A 1 291 ? 25.703 -14.258 -3.859 1 97.19 291 SER A N 1
ATOM 2109 C CA . SER A 1 291 ? 26.625 -15.156 -3.168 1 97.19 291 SER A CA 1
ATOM 2110 C C . SER A 1 291 ? 25.875 -16.297 -2.48 1 97.19 291 SER A C 1
ATOM 2112 O O . SER A 1 291 ? 26.438 -17.375 -2.27 1 97.19 291 SER A O 1
ATOM 2114 N N . LEU A 1 292 ? 24.625 -16.094 -2.188 1 96.31 292 LEU A N 1
ATOM 2115 C CA . LEU A 1 292 ? 23.844 -17.078 -1.455 1 96.31 292 LEU A CA 1
ATOM 2116 C C . LEU A 1 292 ? 23.047 -17.953 -2.412 1 96.31 292 LEU A C 1
ATOM 2118 O O . LEU A 1 292 ? 22.312 -18.844 -1.978 1 96.31 292 LEU A O 1
ATOM 2122 N N . ARG A 1 293 ? 23.188 -17.75 -3.643 1 94.62 293 ARG A N 1
ATOM 2123 C CA . ARG A 1 293 ? 22.344 -18.438 -4.633 1 94.62 293 ARG A CA 1
ATOM 2124 C C . ARG A 1 293 ? 22.453 -19.953 -4.488 1 94.62 293 ARG A C 1
ATOM 2126 O O . ARG A 1 293 ? 21.438 -20.656 -4.582 1 94.62 293 ARG A O 1
ATOM 2133 N N . SER A 1 294 ? 23.641 -20.5 -4.234 1 93.44 294 SER A N 1
ATOM 2134 C CA . SER A 1 294 ? 23.859 -21.938 -4.16 1 93.44 294 SER A CA 1
ATOM 2135 C C . SER A 1 294 ? 23.141 -22.531 -2.955 1 93.44 294 SER A C 1
ATOM 2137 O O . SER A 1 294 ? 22.922 -23.75 -2.904 1 93.44 294 SER A O 1
ATOM 2139 N N . GLN A 1 295 ? 22.797 -21.703 -2.025 1 94.75 295 GLN A N 1
ATOM 2140 C CA . GLN A 1 295 ? 22.156 -22.156 -0.803 1 94.75 295 GLN A CA 1
ATOM 2141 C C . GLN A 1 295 ? 20.641 -21.922 -0.854 1 94.75 295 GLN A C 1
ATOM 2143 O O . GLN A 1 295 ? 19.922 -22.297 0.066 1 94.75 295 GLN A O 1
ATOM 2148 N N . LEU A 1 296 ? 20.172 -21.328 -1.933 1 93.69 296 LEU A N 1
ATOM 2149 C CA . LEU A 1 296 ? 18.781 -20.938 -2.029 1 93.69 296 LEU A CA 1
ATOM 2150 C C . LEU A 1 296 ? 18.062 -21.719 -3.131 1 93.69 296 LEU A C 1
ATOM 2152 O O . LEU A 1 296 ? 18.578 -21.828 -4.246 1 93.69 296 LEU A O 1
ATOM 2156 N N . SER A 1 297 ? 16.906 -22.312 -2.771 1 91.88 297 SER A N 1
ATOM 2157 C CA . SER A 1 297 ? 16.047 -22.891 -3.797 1 91.88 297 SER A CA 1
ATOM 2158 C C . SER A 1 297 ? 15.352 -21.797 -4.617 1 91.88 297 SER A C 1
ATOM 2160 O O . SER A 1 297 ? 15.398 -20.625 -4.258 1 91.88 297 SER A O 1
ATOM 2162 N N . ASP A 1 298 ? 14.766 -22.172 -5.68 1 90.38 298 ASP A N 1
ATOM 2163 C CA . ASP A 1 298 ? 14.008 -21.234 -6.48 1 90.38 298 ASP A CA 1
ATOM 2164 C C . ASP A 1 298 ? 12.844 -20.641 -5.684 1 90.38 298 ASP A C 1
ATOM 2166 O O . ASP A 1 298 ? 12.492 -19.469 -5.855 1 90.38 298 ASP A O 1
ATOM 2170 N N . ALA A 1 299 ? 12.273 -21.438 -4.875 1 91.75 299 ALA A N 1
ATOM 2171 C CA . ALA A 1 299 ? 11.188 -20.969 -4.016 1 91.75 299 ALA A CA 1
ATOM 2172 C C . ALA A 1 299 ? 11.688 -19.922 -3.023 1 91.75 299 ALA A C 1
ATOM 2174 O O . ALA A 1 299 ? 11 -18.938 -2.76 1 91.75 299 ALA A O 1
ATOM 2175 N N . ASP A 1 300 ? 12.922 -20.141 -2.535 1 93.94 300 ASP A N 1
ATOM 2176 C CA . ASP A 1 300 ? 13.516 -19.172 -1.619 1 93.94 300 ASP A CA 1
ATOM 2177 C C . ASP A 1 300 ? 13.727 -17.812 -2.303 1 93.94 300 ASP A C 1
ATOM 2179 O O . ASP A 1 300 ? 13.414 -16.781 -1.727 1 93.94 300 ASP A O 1
ATOM 2183 N N . VAL A 1 301 ? 14.234 -17.922 -3.488 1 95 301 VAL A N 1
ATOM 2184 C CA . VAL A 1 301 ? 14.477 -16.703 -4.246 1 95 301 VAL A CA 1
ATOM 2185 C C . VAL A 1 301 ? 13.156 -15.984 -4.512 1 95 301 VAL A C 1
ATOM 2187 O O . VAL A 1 301 ? 13.07 -14.758 -4.398 1 95 301 VAL A O 1
ATOM 2190 N N . SER A 1 302 ? 12.125 -16.766 -4.828 1 95.06 302 SER A N 1
ATOM 2191 C CA . SER A 1 302 ? 10.805 -16.203 -5.059 1 95.06 302 SER A CA 1
ATOM 2192 C C . SER A 1 302 ? 10.273 -15.516 -3.803 1 95.06 302 SER A C 1
ATOM 2194 O O . SER A 1 302 ? 9.664 -14.445 -3.887 1 95.06 302 SER A O 1
ATOM 2196 N N . VAL A 1 303 ? 10.523 -16.047 -2.693 1 95.75 303 VAL A N 1
ATOM 2197 C CA . VAL A 1 303 ? 10.094 -15.469 -1.425 1 95.75 303 VAL A CA 1
ATOM 2198 C C . VAL A 1 303 ? 10.812 -14.141 -1.188 1 95.75 303 VAL A C 1
ATOM 2200 O O . VAL A 1 303 ? 10.195 -13.156 -0.762 1 95.75 303 VAL A O 1
ATOM 2203 N N . ILE A 1 304 ? 12.07 -14.117 -1.479 1 96.69 304 ILE A N 1
ATOM 2204 C CA . ILE A 1 304 ? 12.859 -12.898 -1.321 1 96.69 304 ILE A CA 1
ATOM 2205 C C . ILE A 1 304 ? 12.32 -11.812 -2.252 1 96.69 304 ILE A C 1
ATOM 2207 O O . ILE A 1 304 ? 12.203 -10.656 -1.857 1 96.69 304 ILE A O 1
ATOM 2211 N N . LEU A 1 305 ? 11.969 -12.234 -3.424 1 96.38 305 LEU A N 1
ATOM 2212 C CA . LEU A 1 305 ? 11.375 -11.297 -4.375 1 96.38 305 LEU A CA 1
ATOM 2213 C C . LEU A 1 305 ? 10.055 -10.758 -3.855 1 96.38 305 LEU A C 1
ATOM 2215 O O . LEU A 1 305 ? 9.773 -9.562 -3.977 1 96.38 305 LEU A O 1
ATOM 2219 N N . LEU A 1 306 ? 9.281 -11.633 -3.285 1 97.62 306 LEU A N 1
ATOM 2220 C CA . LEU A 1 306 ? 7.988 -11.219 -2.758 1 97.62 306 LEU A CA 1
ATOM 2221 C C . LEU A 1 306 ? 8.164 -10.281 -1.563 1 97.62 306 LEU A C 1
ATOM 2223 O O . LEU A 1 306 ? 7.367 -9.359 -1.37 1 97.62 306 LEU A O 1
ATOM 2227 N N . LEU A 1 307 ? 9.195 -10.5 -0.746 1 97.5 307 LEU A N 1
ATOM 2228 C CA . LEU A 1 307 ? 9.539 -9.555 0.31 1 97.5 307 LEU A CA 1
ATOM 2229 C C . LEU A 1 307 ? 9.859 -8.18 -0.272 1 97.5 307 LEU A C 1
ATOM 2231 O O . LEU A 1 307 ? 9.398 -7.156 0.248 1 97.5 307 LEU A O 1
ATOM 2235 N N . GLY A 1 308 ? 10.609 -8.25 -1.329 1 97.06 308 GLY A N 1
ATOM 2236 C CA . GLY A 1 308 ? 10.891 -7.012 -2.043 1 97.06 308 GLY A CA 1
ATOM 2237 C C . GLY A 1 308 ? 9.641 -6.332 -2.574 1 97.06 308 GLY A C 1
ATOM 2238 O O . GLY A 1 308 ? 9.508 -5.109 -2.498 1 97.06 308 GLY A O 1
ATOM 2239 N N . SER A 1 309 ? 8.719 -7.121 -3.082 1 97.25 309 SER A N 1
ATOM 2240 C CA . SER A 1 309 ? 7.445 -6.602 -3.582 1 97.25 309 SER A CA 1
ATOM 2241 C C . SER A 1 309 ? 6.684 -5.867 -2.484 1 97.25 309 SER A C 1
ATOM 2243 O O . SER A 1 309 ? 6.125 -4.793 -2.723 1 97.25 309 SER A O 1
ATOM 2245 N N . GLY A 1 310 ? 6.625 -6.441 -1.302 1 97.25 310 GLY A N 1
ATOM 2246 C CA . GLY A 1 310 ? 5.992 -5.785 -0.169 1 97.25 310 GLY A CA 1
ATOM 2247 C C . GLY A 1 310 ? 6.613 -4.441 0.164 1 97.25 310 GLY A C 1
ATOM 2248 O O . GLY A 1 310 ? 5.902 -3.475 0.438 1 97.25 310 GLY A O 1
ATOM 2249 N N . SER A 1 311 ? 7.891 -4.414 0.131 1 96.19 311 SER A N 1
ATOM 2250 C CA . SER A 1 311 ? 8.602 -3.164 0.375 1 96.19 311 SER A CA 1
ATOM 2251 C C . SER A 1 311 ? 8.266 -2.121 -0.686 1 96.19 311 SER A C 1
ATOM 2253 O O . SER A 1 311 ? 8.062 -0.947 -0.369 1 96.19 311 SER A O 1
ATOM 2255 N N . PHE A 1 312 ? 8.188 -2.59 -1.95 1 96.31 312 PHE A N 1
ATOM 2256 C CA . PHE A 1 312 ? 7.855 -1.688 -3.049 1 96.31 312 PHE A CA 1
ATOM 2257 C C . PHE A 1 312 ? 6.457 -1.115 -2.877 1 96.31 312 PHE A C 1
ATOM 2259 O O . PHE A 1 312 ? 6.234 0.077 -3.102 1 96.31 312 PHE A O 1
ATOM 2266 N N . ILE A 1 313 ? 5.559 -1.916 -2.422 1 96.75 313 ILE A N 1
ATOM 2267 C CA . ILE A 1 313 ? 4.188 -1.469 -2.197 1 96.75 313 ILE A CA 1
ATOM 2268 C C . ILE A 1 313 ? 4.164 -0.404 -1.103 1 96.75 313 ILE A C 1
ATOM 2270 O O . ILE A 1 313 ? 3.535 0.645 -1.262 1 96.75 313 ILE A O 1
ATOM 2274 N N . PHE A 1 314 ? 4.871 -0.669 -0.051 1 95 314 PHE A N 1
ATOM 2275 C CA . PHE A 1 314 ? 4.93 0.27 1.062 1 95 314 PHE A CA 1
ATOM 2276 C C . PHE A 1 314 ? 5.516 1.603 0.616 1 95 314 PHE A C 1
ATOM 2278 O O . PHE A 1 314 ? 4.945 2.66 0.888 1 95 314 PHE A O 1
ATOM 2285 N N . ILE A 1 315 ? 6.621 1.569 -0.051 1 92.06 315 ILE A N 1
ATOM 2286 C CA . ILE A 1 315 ? 7.316 2.779 -0.477 1 92.06 315 ILE A CA 1
ATOM 2287 C C . ILE A 1 315 ? 6.43 3.572 -1.436 1 92.06 315 ILE A C 1
ATOM 2289 O O . ILE A 1 315 ? 6.301 4.793 -1.309 1 92.06 315 ILE A O 1
ATOM 2293 N N . ALA A 1 316 ? 5.82 2.887 -2.361 1 95 316 ALA A N 1
ATOM 2294 C CA . ALA A 1 316 ? 4.992 3.533 -3.377 1 95 316 ALA A CA 1
ATOM 2295 C C . ALA A 1 316 ? 3.814 4.266 -2.738 1 95 316 ALA A C 1
ATOM 2297 O O . ALA A 1 316 ? 3.502 5.398 -3.113 1 95 316 ALA A O 1
ATOM 2298 N N . LEU A 1 317 ? 3.264 3.656 -1.708 1 92.75 317 LEU A N 1
ATOM 2299 C CA . LEU A 1 317 ? 1.995 4.164 -1.197 1 92.75 317 LEU A CA 1
ATOM 2300 C C . LEU A 1 317 ? 2.217 5.051 0.025 1 92.75 317 LEU A C 1
ATOM 2302 O O . LEU A 1 317 ? 1.437 5.969 0.282 1 92.75 317 LEU A O 1
ATOM 2306 N N . THR A 1 318 ? 3.266 4.828 0.753 1 89.75 318 THR A N 1
ATOM 2307 C CA . THR A 1 318 ? 3.41 5.527 2.023 1 89.75 318 THR A CA 1
ATOM 2308 C C . THR A 1 318 ? 4.488 6.605 1.928 1 89.75 318 THR A C 1
ATOM 2310 O O . THR A 1 318 ? 4.52 7.535 2.74 1 89.75 318 THR A O 1
ATOM 2313 N N . GLU A 1 319 ? 5.297 6.477 0.959 1 86.81 319 GLU A N 1
ATOM 2314 C CA . GLU A 1 319 ? 6.367 7.461 0.846 1 86.81 319 GLU A CA 1
ATOM 2315 C C . GLU A 1 319 ? 6.227 8.289 -0.428 1 86.81 319 GLU A C 1
ATOM 2317 O O . GLU A 1 319 ? 6.012 9.5 -0.366 1 86.81 319 GLU A O 1
ATOM 2322 N N . LEU A 1 320 ? 6.117 7.668 -1.545 1 88.5 320 LEU A N 1
ATOM 2323 C CA . LEU A 1 320 ? 6.133 8.375 -2.818 1 88.5 320 LEU A CA 1
ATOM 2324 C C . LEU A 1 320 ? 4.816 9.117 -3.043 1 88.5 320 LEU A C 1
ATOM 2326 O O . LEU A 1 320 ? 4.812 10.312 -3.35 1 88.5 320 LEU A O 1
ATOM 2330 N N . LEU A 1 321 ? 3.73 8.445 -2.799 1 86.94 321 LEU A N 1
ATOM 2331 C CA . LEU A 1 321 ? 2.428 9.039 -3.09 1 86.94 321 LEU A CA 1
ATOM 2332 C C . LEU A 1 321 ? 2.137 10.203 -2.15 1 86.94 321 LEU A C 1
ATOM 2334 O O . LEU A 1 321 ? 1.848 11.312 -2.602 1 86.94 321 LEU A O 1
ATOM 2338 N N . PRO A 1 322 ? 2.287 10.086 -0.859 1 78.56 322 PRO A N 1
ATOM 2339 C CA . PRO A 1 322 ? 2.072 11.227 0.042 1 78.56 322 PRO A CA 1
ATOM 2340 C C . PRO A 1 322 ? 3.068 12.359 -0.191 1 78.56 322 PRO A C 1
ATOM 2342 O O . PRO A 1 322 ? 2.715 13.531 -0.053 1 78.56 322 PRO A O 1
ATOM 2345 N N . GLY A 1 323 ? 4.262 12.008 -0.544 1 74.69 323 GLY A N 1
ATOM 2346 C CA . GLY A 1 323 ? 5.234 13.031 -0.88 1 74.69 323 GLY A CA 1
ATOM 2347 C C . GLY A 1 323 ? 4.805 13.906 -2.043 1 74.69 323 GLY A C 1
ATOM 2348 O O . GLY A 1 323 ? 5.031 15.117 -2.033 1 74.69 323 GLY A O 1
ATOM 2349 N N . ALA A 1 324 ? 4.191 13.305 -2.963 1 76.44 324 ALA A N 1
ATOM 2350 C CA . ALA A 1 324 ? 3.688 14.039 -4.117 1 76.44 324 ALA A CA 1
ATOM 2351 C C . ALA A 1 324 ? 2.568 15 -3.711 1 76.44 324 ALA A C 1
ATOM 2353 O O . ALA A 1 324 ? 2.508 16.125 -4.195 1 76.44 324 ALA A O 1
ATOM 2354 N N . LEU A 1 325 ? 1.774 14.57 -2.77 1 68.94 325 LEU A N 1
ATOM 2355 C CA . LEU A 1 325 ? 0.622 15.359 -2.348 1 68.94 325 LEU A CA 1
ATOM 2356 C C . LEU A 1 325 ? 1.054 16.516 -1.458 1 68.94 325 LEU A C 1
ATOM 2358 O O . LEU A 1 325 ? 0.471 17.609 -1.52 1 68.94 325 LEU A O 1
ATOM 2362 N N . GLU A 1 326 ? 2.039 16.297 -0.743 1 65.38 326 GLU A N 1
ATOM 2363 C CA . GLU A 1 326 ? 2.559 17.328 0.139 1 65.38 326 GLU A CA 1
ATOM 2364 C C . GLU A 1 326 ? 3.25 18.438 -0.656 1 65.38 326 GLU A C 1
ATOM 2366 O O . GLU A 1 326 ? 3.115 19.625 -0.336 1 65.38 326 GLU A O 1
ATOM 2371 N N . VAL A 1 327 ? 3.943 18.047 -1.665 1 60.78 327 VAL A N 1
ATOM 2372 C CA . VAL A 1 327 ? 4.656 19 -2.502 1 60.78 327 VAL A CA 1
ATOM 2373 C C . VAL A 1 327 ? 3.654 19.922 -3.207 1 60.78 327 VAL A C 1
ATOM 2375 O O . VAL A 1 327 ? 3.891 21.125 -3.344 1 60.78 327 VAL A O 1
ATOM 2378 N N . THR A 1 328 ? 2.533 19.406 -3.592 1 61.59 328 THR A N 1
ATOM 2379 C CA . THR A 1 328 ? 1.505 20.188 -4.285 1 61.59 328 THR A CA 1
ATOM 2380 C C . THR A 1 328 ? 0.844 21.172 -3.336 1 61.59 328 THR A C 1
ATOM 2382 O O . THR A 1 328 ? 0.537 22.312 -3.727 1 61.59 328 THR A O 1
ATOM 2385 N N . LYS A 1 329 ? 0.661 20.672 -2.186 1 59.53 329 LYS A N 1
ATOM 2386 C CA . LYS A 1 329 ? 0.051 21.562 -1.196 1 59.53 329 LYS A CA 1
ATOM 2387 C C . LYS A 1 329 ? 0.916 22.797 -0.954 1 59.53 329 LYS A C 1
ATOM 2389 O O . LYS A 1 329 ? 0.399 23.906 -0.831 1 59.53 329 LYS A O 1
ATOM 2394 N N . ALA A 1 330 ? 2.098 22.625 -1.057 1 54.62 330 ALA A N 1
ATOM 2395 C CA . ALA A 1 330 ? 3.039 23.719 -0.853 1 54.62 330 ALA A CA 1
ATOM 2396 C C . ALA A 1 330 ? 2.967 24.719 -1.999 1 54.62 330 ALA A C 1
ATOM 2398 O O . ALA A 1 330 ? 3.148 25.922 -1.792 1 54.62 330 ALA A O 1
ATOM 2399 N N . GLU A 1 331 ? 2.461 24.172 -3.141 1 56.25 331 GLU A N 1
ATOM 2400 C CA . GLU A 1 331 ? 2.393 25.016 -4.332 1 56.25 331 GLU A CA 1
ATOM 2401 C C . GLU A 1 331 ? 1 25.625 -4.5 1 56.25 331 GLU A C 1
ATOM 2403 O O . GLU A 1 331 ? 0.857 26.734 -5.023 1 56.25 331 GLU A O 1
ATOM 2408 N N . SER A 1 332 ? -0.06 24.734 -4.375 1 55.69 332 SER A N 1
ATOM 2409 C CA . SER A 1 332 ? -1.434 25.172 -4.605 1 55.69 332 SER A CA 1
ATOM 2410 C C . SER A 1 332 ? -1.814 26.312 -3.672 1 55.69 332 SER A C 1
ATOM 2412 O O . SER A 1 332 ? -2.652 27.156 -4.016 1 55.69 332 SER A O 1
ATOM 2414 N N . ASP A 1 333 ? -1.399 26.281 -2.312 1 48.66 333 ASP A N 1
ATOM 2415 C CA . ASP A 1 333 ? -1.703 27.438 -1.468 1 48.66 333 ASP A CA 1
ATOM 2416 C C . ASP A 1 333 ? -1.382 28.734 -2.186 1 48.66 333 ASP A C 1
ATOM 2418 O O . ASP A 1 333 ? -1.907 29.797 -1.825 1 48.66 333 ASP A O 1
ATOM 2422 N N . LYS A 1 334 ? -0.642 28.672 -3.207 1 47.22 334 LYS A N 1
ATOM 2423 C CA . LYS A 1 334 ? -0.356 29.906 -3.943 1 47.22 334 LYS A CA 1
ATOM 2424 C C . LYS A 1 334 ? -1.355 30.109 -5.078 1 47.22 334 LYS A C 1
ATOM 2426 O O . LYS A 1 334 ? -1.604 31.25 -5.496 1 47.22 334 LYS A O 1
ATOM 2431 N N . ALA A 1 335 ? -1.9 29.078 -5.715 1 46.28 335 ALA A N 1
ATOM 2432 C CA . ALA A 1 335 ? -2.715 29.297 -6.906 1 46.28 335 ALA A CA 1
ATOM 2433 C C . ALA A 1 335 ? -4.117 28.734 -6.73 1 46.28 335 ALA A C 1
ATOM 2435 O O . ALA A 1 335 ? -4.273 27.531 -6.488 1 46.28 335 ALA A O 1
ATOM 2436 N N . GLY A 1 336 ? -5.152 29.219 -6.078 1 44.34 336 GLY A N 1
ATOM 2437 C CA . GLY A 1 336 ? -6.547 28.969 -5.754 1 44.34 336 GLY A CA 1
ATOM 2438 C C . GLY A 1 336 ? -7.156 27.844 -6.559 1 44.34 336 GLY A C 1
ATOM 2439 O O . GLY A 1 336 ? -7.738 26.906 -5.992 1 44.34 336 GLY A O 1
ATOM 2440 N N . GLY A 1 337 ? -7.812 28.125 -7.754 1 49.16 337 GLY A N 1
ATOM 2441 C CA . GLY A 1 337 ? -8.82 27.484 -8.586 1 49.16 337 GLY A CA 1
ATOM 2442 C C . GLY A 1 337 ? -8.438 26.078 -9.023 1 49.16 337 GLY A C 1
ATOM 2443 O O . GLY A 1 337 ? -9.289 25.312 -9.477 1 49.16 337 GLY A O 1
ATOM 2444 N N . ALA A 1 338 ? -7.18 25.641 -9.43 1 57.47 338 ALA A N 1
ATOM 2445 C CA . ALA A 1 338 ? -6.68 24.609 -10.336 1 57.47 338 ALA A CA 1
ATOM 2446 C C . ALA A 1 338 ? -6.258 23.359 -9.57 1 57.47 338 ALA A C 1
ATOM 2448 O O . ALA A 1 338 ? -5.582 22.484 -10.125 1 57.47 338 ALA A O 1
ATOM 2449 N N . VAL A 1 339 ? -7.004 23.156 -8.422 1 62.78 339 VAL A N 1
ATOM 2450 C CA . VAL A 1 339 ? -6.566 22.062 -7.551 1 62.78 339 VAL A CA 1
ATOM 2451 C C . VAL A 1 339 ? -6.949 20.719 -8.172 1 62.78 339 VAL A C 1
ATOM 2453 O O . VAL A 1 339 ? -6.125 19.812 -8.234 1 62.78 339 VAL A O 1
ATOM 2456 N N . MET A 1 340 ? -8.211 20.641 -8.664 1 69.31 340 MET A N 1
ATOM 2457 C CA . MET A 1 340 ? -8.672 19.391 -9.281 1 69.31 340 MET A CA 1
ATOM 2458 C C . MET A 1 340 ? -7.828 19.047 -10.5 1 69.31 340 MET A C 1
ATOM 2460 O O . MET A 1 340 ? -7.465 17.891 -10.703 1 69.31 340 MET A O 1
ATOM 2464 N N . CYS A 1 341 ? -7.523 20.031 -11.203 1 73.06 341 CYS A N 1
ATOM 2465 C CA . CYS A 1 341 ? -6.73 19.812 -12.406 1 73.06 341 CYS A CA 1
ATOM 2466 C C . CYS A 1 341 ? -5.336 19.312 -12.055 1 73.06 341 CYS A C 1
ATOM 2468 O O . CYS A 1 341 ? -4.809 18.406 -12.711 1 73.06 341 CYS A O 1
ATOM 2470 N N . ASN A 1 342 ? -4.875 19.828 -11.008 1 74.44 342 ASN A N 1
ATOM 2471 C CA . ASN A 1 342 ? -3.547 19.406 -10.57 1 74.44 342 ASN A CA 1
ATOM 2472 C C . ASN A 1 342 ? -3.549 17.969 -10.062 1 74.44 342 ASN A C 1
ATOM 2474 O O . ASN A 1 342 ? -2.605 17.219 -10.312 1 74.44 342 ASN A O 1
ATOM 2478 N N . GLN A 1 343 ? -4.645 17.641 -9.445 1 75.88 343 GLN A N 1
ATOM 2479 C CA . GLN A 1 343 ? -4.762 16.266 -8.945 1 75.88 343 GLN A CA 1
ATOM 2480 C C . GLN A 1 343 ? -4.906 15.281 -10.094 1 75.88 343 GLN A C 1
ATOM 2482 O O . GLN A 1 343 ? -4.336 14.188 -10.055 1 75.88 343 GLN A O 1
ATOM 2487 N N . MET A 1 344 ? -5.57 15.719 -11.086 1 80.75 344 MET A N 1
ATOM 2488 C CA . MET A 1 344 ? -5.75 14.852 -12.25 1 80.75 344 MET A CA 1
ATOM 2489 C C . MET A 1 344 ? -4.438 14.68 -13.008 1 80.75 344 MET A C 1
ATOM 2491 O O . MET A 1 344 ? -4.16 13.602 -13.539 1 80.75 344 MET A O 1
ATOM 2495 N N . LYS A 1 345 ? -3.719 15.703 -13.031 1 83.69 345 LYS A N 1
ATOM 2496 C CA . LYS A 1 345 ? -2.412 15.609 -13.672 1 83.69 345 LYS A CA 1
ATOM 2497 C C . LYS A 1 345 ? -1.495 14.648 -12.914 1 83.69 345 LYS A C 1
ATOM 2499 O O . LYS A 1 345 ? -0.726 13.906 -13.523 1 83.69 345 LYS A O 1
ATOM 2504 N N . LYS A 1 346 ? -1.615 14.68 -11.633 1 83.19 346 LYS A N 1
ATOM 2505 C CA . LYS A 1 346 ? -0.831 13.758 -10.812 1 83.19 346 LYS A CA 1
ATOM 2506 C C . LYS A 1 346 ? -1.265 12.312 -11.047 1 83.19 346 LYS A C 1
ATOM 2508 O O . LYS A 1 346 ? -0.426 11.406 -11.117 1 83.19 346 LYS A O 1
ATOM 2513 N N . LEU A 1 347 ? -2.539 12.164 -11.164 1 85.19 347 LEU A N 1
ATOM 2514 C CA . LEU A 1 347 ? -3.045 10.836 -11.484 1 85.19 347 LEU A CA 1
ATOM 2515 C C . LEU A 1 347 ? -2.557 10.383 -12.859 1 85.19 347 LEU A C 1
ATOM 2517 O O . LEU A 1 347 ? -2.244 9.203 -13.055 1 85.19 347 LEU A O 1
ATOM 2521 N N . GLY A 1 348 ? -2.523 11.344 -13.719 1 89.94 348 GLY A N 1
ATOM 2522 C CA . GLY A 1 348 ? -1.971 11.047 -15.031 1 89.94 348 GLY A CA 1
ATOM 2523 C C . GLY A 1 348 ? -0.525 10.586 -14.984 1 89.94 348 GLY A C 1
ATOM 2524 O O . GLY A 1 348 ? -0.142 9.641 -15.672 1 89.94 348 GLY A O 1
ATOM 2525 N N . SER A 1 349 ? 0.306 11.258 -14.172 1 91.94 349 SER A N 1
ATOM 2526 C CA . SER A 1 349 ? 1.7 10.859 -14 1 91.94 349 SER A CA 1
ATOM 2527 C C . SER A 1 349 ? 1.809 9.461 -13.398 1 91.94 349 SER A C 1
ATOM 2529 O O . SER A 1 349 ? 2.68 8.68 -13.781 1 91.94 349 SER A O 1
ATOM 2531 N N . PHE A 1 350 ? 0.955 9.227 -12.492 1 92.81 350 PHE A N 1
ATOM 2532 C CA . PHE A 1 350 ? 0.906 7.902 -11.883 1 92.81 350 PHE A CA 1
ATOM 2533 C C . PHE A 1 350 ? 0.63 6.836 -12.938 1 92.81 350 PHE A C 1
ATOM 2535 O O . PHE A 1 350 ? 1.335 5.828 -13.008 1 92.81 350 PHE A O 1
ATOM 2542 N N . VAL A 1 351 ? -0.34 7.094 -13.719 1 93.38 351 VAL A N 1
ATOM 2543 C CA . VAL A 1 351 ? -0.761 6.145 -14.75 1 93.38 351 VAL A CA 1
ATOM 2544 C C . VAL A 1 351 ? 0.342 5.988 -15.789 1 93.38 351 VAL A C 1
ATOM 2546 O O . VAL A 1 351 ? 0.6 4.883 -16.266 1 93.38 351 VAL A O 1
ATOM 2549 N N . LEU A 1 352 ? 0.988 7.012 -16.109 1 94.5 352 LEU A N 1
ATOM 2550 C CA . LEU A 1 352 ? 2.076 6.957 -17.078 1 94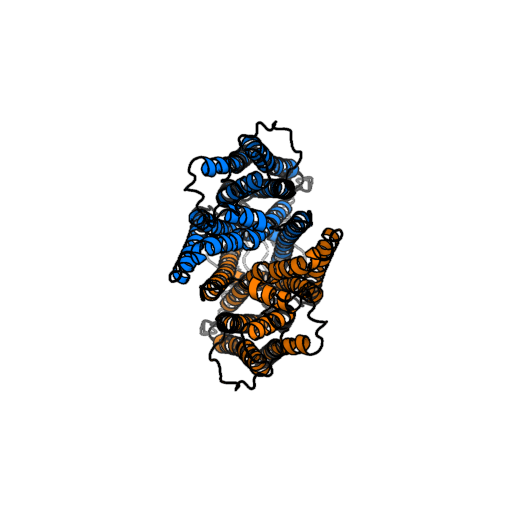.5 352 LEU A CA 1
ATOM 2551 C C . LEU A 1 352 ? 3.217 6.086 -16.562 1 94.5 352 LEU A C 1
ATOM 2553 O O . LEU A 1 352 ? 3.768 5.27 -17.297 1 94.5 352 LEU A O 1
ATOM 2557 N N . GLY A 1 353 ? 3.596 6.27 -15.32 1 94.81 353 GLY A N 1
ATOM 2558 C CA . GLY A 1 353 ? 4.609 5.414 -14.727 1 94.81 353 GLY A CA 1
ATOM 2559 C C . GLY A 1 353 ? 4.215 3.951 -14.703 1 94.81 353 GLY A C 1
ATOM 2560 O O . GLY A 1 353 ? 5.023 3.078 -15.023 1 94.81 353 GLY A O 1
ATOM 2561 N N . ALA A 1 354 ? 2.965 3.777 -14.359 1 95 354 ALA A N 1
ATOM 2562 C CA . ALA A 1 354 ? 2.441 2.414 -14.336 1 95 35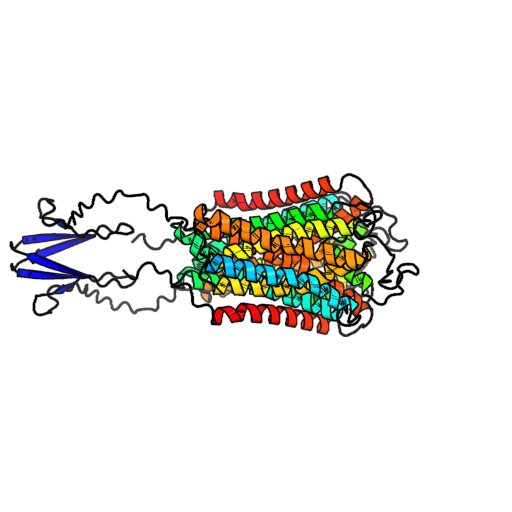4 ALA A CA 1
ATOM 2563 C C . ALA A 1 354 ? 2.461 1.795 -15.734 1 95 354 ALA A C 1
ATOM 2565 O O . ALA A 1 354 ? 2.869 0.644 -15.898 1 95 354 ALA A O 1
ATOM 2566 N N . ALA A 1 355 ? 2.092 2.537 -16.703 1 93.69 355 ALA A N 1
ATOM 2567 C CA . ALA A 1 355 ? 2.021 2.061 -18.094 1 93.69 355 ALA A CA 1
ATOM 2568 C C . ALA A 1 355 ? 3.414 1.771 -18.641 1 93.69 355 ALA A C 1
ATOM 2570 O O . ALA A 1 355 ? 3.604 0.813 -19.391 1 93.69 355 ALA A O 1
ATOM 2571 N N . LEU A 1 356 ? 4.34 2.553 -18.297 1 93.5 356 LEU A N 1
ATOM 2572 C CA . LEU A 1 356 ? 5.699 2.365 -18.781 1 93.5 356 LEU A CA 1
ATOM 2573 C C . LEU A 1 356 ? 6.254 1.015 -18.344 1 93.5 356 LEU A C 1
ATOM 2575 O O . LEU A 1 356 ? 6.75 0.244 -19.156 1 93.5 356 LEU A O 1
ATOM 2579 N N . ILE A 1 357 ? 6.121 0.714 -17.078 1 93.31 357 ILE A N 1
ATOM 2580 C CA . ILE A 1 357 ? 6.656 -0.536 -16.547 1 93.31 357 ILE A CA 1
ATOM 2581 C C . ILE A 1 357 ? 5.758 -1.698 -16.953 1 93.31 357 ILE A C 1
ATOM 2583 O O . ILE A 1 357 ? 6.242 -2.801 -17.219 1 93.31 357 ILE A O 1
ATOM 2587 N N . GLY A 1 358 ? 4.398 -1.41 -16.984 1 91.5 358 GLY A N 1
ATOM 2588 C CA . GLY A 1 358 ? 3.475 -2.43 -17.453 1 91.5 358 GLY A CA 1
ATOM 2589 C C . GLY A 1 358 ? 3.729 -2.838 -18.906 1 91.5 358 GLY A C 1
ATOM 2590 O O . GLY A 1 358 ? 3.525 -3.996 -19.266 1 91.5 358 GLY A O 1
ATOM 2591 N N . GLY A 1 359 ? 4.148 -1.912 -19.719 1 86.81 359 GLY A N 1
ATOM 2592 C CA . GLY A 1 359 ? 4.434 -2.178 -21.109 1 86.81 359 GLY A CA 1
ATOM 2593 C C . GLY A 1 359 ? 5.578 -3.156 -21.312 1 86.81 359 GLY A C 1
ATOM 2594 O O . GLY A 1 359 ? 5.656 -3.824 -22.344 1 86.81 359 GLY A O 1
ATOM 2595 N N . ALA A 1 360 ? 6.426 -3.312 -20.375 1 82.44 360 ALA A N 1
ATOM 2596 C CA . ALA A 1 360 ? 7.543 -4.246 -20.453 1 82.44 360 ALA A CA 1
ATOM 2597 C C . ALA A 1 360 ? 7.051 -5.691 -20.5 1 82.44 360 ALA A C 1
ATOM 2599 O O . ALA A 1 360 ? 7.793 -6.594 -20.891 1 82.44 360 ALA A O 1
ATOM 2600 N N . LEU A 1 361 ? 5.816 -5.859 -20.016 1 75.81 361 LEU A N 1
ATOM 2601 C CA . LEU A 1 361 ? 5.223 -7.188 -20.062 1 75.81 361 LEU A CA 1
ATOM 2602 C C . LEU A 1 361 ? 5.066 -7.664 -21.5 1 75.81 361 LEU A C 1
ATOM 2604 O O . LEU A 1 361 ? 5.023 -8.867 -21.75 1 75.81 361 LEU A O 1
ATOM 2608 N N . ILE A 1 362 ? 4.918 -6.691 -22.312 1 64.31 362 ILE A N 1
ATOM 2609 C CA . ILE A 1 362 ? 4.762 -7.016 -23.734 1 64.31 362 ILE A CA 1
ATOM 2610 C C . ILE A 1 362 ? 6.047 -7.648 -24.266 1 64.31 362 ILE A C 1
ATOM 2612 O O . ILE A 1 362 ? 6.008 -8.508 -25.141 1 64.31 362 ILE A O 1
ATOM 2616 N N . PHE A 1 363 ? 7.086 -7.262 -23.688 1 58 363 PHE A N 1
ATOM 2617 C CA . PHE A 1 363 ? 8.383 -7.73 -24.156 1 58 363 PHE A CA 1
ATOM 2618 C C . PHE A 1 363 ? 8.836 -8.961 -23.391 1 58 363 PHE A C 1
ATOM 2620 O O . PHE A 1 363 ? 9.844 -9.578 -23.719 1 58 363 PHE A O 1
ATOM 2627 N N . ASP A 1 364 ? 8.18 -9.172 -22.203 1 58.59 364 ASP A N 1
ATOM 2628 C CA . ASP A 1 364 ? 8.633 -10.25 -21.328 1 58.59 364 ASP A CA 1
ATOM 2629 C C . ASP A 1 364 ? 8.375 -11.617 -21.969 1 58.59 364 ASP A C 1
ATOM 2631 O O . ASP A 1 364 ? 7.258 -11.898 -22.406 1 58.59 364 ASP A O 1
ATOM 2635 N N . GLN A 1 365 ? 9.383 -12.188 -22.594 1 48.69 365 GLN A N 1
ATOM 2636 C CA . GLN A 1 365 ? 9.367 -13.594 -23.016 1 48.69 365 GLN A CA 1
ATOM 2637 C C . GLN A 1 365 ? 9.141 -14.516 -21.812 1 48.69 365 GLN A C 1
ATOM 2639 O O . GLN A 1 365 ? 9.773 -14.352 -20.766 1 48.69 365 GLN A O 1
ATOM 2644 N N . HIS A 1 366 ? 7.906 -14.812 -21.438 1 51.44 366 HIS A N 1
ATOM 2645 C CA . HIS A 1 366 ? 7.609 -15.727 -20.344 1 51.44 366 HIS A CA 1
ATOM 2646 C C . HIS A 1 366 ? 8.672 -16.812 -20.234 1 51.44 366 HIS A C 1
ATOM 2648 O O . HIS A 1 366 ? 9.172 -17.297 -21.25 1 51.44 366 HIS A O 1
ATOM 2654 N N . CYS A 1 367 ? 9.445 -16.75 -19.172 1 50 367 CYS A N 1
ATOM 2655 C CA . CYS A 1 367 ? 10.352 -17.859 -18.906 1 50 367 CYS A CA 1
ATOM 2656 C C . CYS A 1 367 ? 9.672 -19.203 -19.156 1 50 367 CYS A C 1
ATOM 2658 O O . CYS A 1 367 ? 8.641 -19.5 -18.547 1 50 367 CYS A O 1
ATOM 2660 N N . GLU A 1 368 ? 9.445 -19.594 -20.359 1 42.75 368 GLU A N 1
ATOM 2661 C CA . GLU A 1 368 ? 8.992 -20.953 -20.641 1 42.75 368 GLU A CA 1
ATOM 2662 C C . GLU A 1 368 ? 9.602 -21.938 -19.656 1 42.75 368 GLU A C 1
ATOM 2664 O O . GLU A 1 368 ? 10.812 -21.922 -19.406 1 42.75 368 GLU A O 1
ATOM 2669 N N . ALA A 1 369 ? 8.93 -22.297 -18.547 1 41.19 369 ALA A N 1
ATOM 2670 C CA . ALA A 1 369 ? 9.375 -23.469 -17.812 1 41.19 369 ALA A CA 1
ATOM 2671 C C . ALA A 1 369 ? 9.969 -24.516 -18.75 1 41.19 369 ALA A C 1
ATOM 2673 O O . ALA A 1 369 ? 9.328 -24.922 -19.719 1 41.19 369 ALA A O 1
ATOM 2674 N N . GLU A 1 370 ? 11.203 -24.562 -19.016 1 36.19 370 GLU A N 1
ATOM 2675 C CA . GLU A 1 370 ? 11.906 -25.656 -19.672 1 36.19 370 GLU A CA 1
ATOM 2676 C C . GLU A 1 370 ? 11.367 -27.016 -19.219 1 36.19 370 GLU A C 1
ATOM 2678 O O . GLU A 1 370 ? 11.93 -28.062 -19.562 1 36.19 370 GLU A O 1
ATOM 2683 N N . GLY A 1 371 ? 10.594 -27.281 -18.219 1 31.38 371 GLY A N 1
ATOM 2684 C CA . GLY A 1 371 ? 10.539 -28.719 -17.938 1 31.38 371 GLY A CA 1
ATOM 2685 C C . GLY A 1 371 ? 10.07 -29.531 -19.141 1 31.38 371 GLY A C 1
ATOM 2686 O O . GLY A 1 371 ? 10.625 -30.594 -19.422 1 31.38 371 GLY A O 1
ATOM 2687 N N . HIS A 1 372 ? 8.695 -29.5 -19.594 1 31.5 372 HIS A N 1
ATOM 2688 C CA . HIS A 1 372 ? 8.227 -30.766 -20.156 1 31.5 372 HIS A CA 1
ATOM 2689 C C . HIS A 1 372 ? 8.633 -30.906 -21.609 1 31.5 372 HIS A C 1
ATOM 2691 O O . HIS A 1 372 ? 7.789 -30.859 -22.516 1 31.5 372 HIS A O 1
ATOM 2697 N N . ASP A 1 373 ? 9.562 -30.125 -22.109 1 26.62 373 ASP A N 1
ATOM 2698 C CA . ASP A 1 373 ? 9.859 -30.734 -23.406 1 26.62 373 ASP A CA 1
ATOM 2699 C C . ASP A 1 373 ? 10.43 -32.125 -23.25 1 26.62 373 ASP A C 1
ATOM 2701 O O . ASP A 1 373 ? 10.914 -32.719 -24.203 1 26.62 373 ASP A O 1
ATOM 2705 N N . HIS A 1 374 ? 10.125 -32.969 -22.234 1 23.56 374 HIS A N 1
ATOM 2706 C CA . HIS A 1 374 ? 10.43 -34.312 -22.672 1 23.56 374 HIS A CA 1
ATOM 2707 C C . HIS A 1 374 ? 9.375 -34.844 -23.641 1 23.56 374 HIS A C 1
ATOM 2709 O O . HIS A 1 374 ? 8.18 -34.594 -23.453 1 23.56 374 HIS A O 1
ATOM 2715 N N . MET B 1 1 ? -7.891 -47 -12.953 1 53.53 1 MET B N 1
ATOM 2716 C CA . MET B 1 1 ? -8.953 -47.375 -13.883 1 53.53 1 MET B CA 1
ATOM 2717 C C . MET B 1 1 ? -8.617 -48.688 -14.578 1 53.53 1 MET B C 1
ATOM 2719 O O . MET B 1 1 ? -7.484 -48.875 -15.016 1 53.53 1 MET B O 1
ATOM 2723 N N . MET B 1 2 ? -9.492 -49.625 -14.375 1 57.5 2 MET B N 1
ATOM 2724 C CA . MET B 1 2 ? -9.328 -50.906 -15 1 57.5 2 MET B CA 1
ATOM 2725 C C . MET B 1 2 ? -10.227 -51.062 -16.219 1 57.5 2 MET B C 1
ATOM 2727 O O . MET B 1 2 ? -11.422 -50.75 -16.156 1 57.5 2 MET B O 1
ATOM 2731 N N . ILE B 1 3 ? -9.711 -51.094 -17.406 1 62.81 3 ILE B N 1
ATOM 2732 C CA . ILE B 1 3 ? -10.492 -51.312 -18.625 1 62.81 3 ILE B CA 1
ATOM 2733 C C . ILE B 1 3 ? -10.414 -52.781 -19.031 1 62.81 3 ILE B C 1
ATOM 2735 O O . ILE B 1 3 ? -9.344 -53.281 -19.391 1 62.81 3 ILE B O 1
ATOM 2739 N N . PRO B 1 4 ? -11.422 -53.531 -18.938 1 66.88 4 PRO B N 1
ATOM 2740 C CA . PRO B 1 4 ? -11.414 -54.906 -19.391 1 66.88 4 PRO B CA 1
ATOM 2741 C C . PRO B 1 4 ? -11.25 -55.031 -20.906 1 66.88 4 PRO B C 1
ATOM 2743 O O . PRO B 1 4 ? -11.812 -54.25 -21.672 1 66.88 4 PRO B O 1
ATOM 2746 N N . VAL B 1 5 ? -10.289 -55.719 -21.391 1 65.94 5 VAL B N 1
ATOM 2747 C CA . VAL B 1 5 ? -10.047 -55.969 -22.812 1 65.94 5 VAL B CA 1
ATOM 2748 C C . VAL B 1 5 ? -10.148 -57.469 -23.109 1 65.94 5 VAL B C 1
ATOM 2750 O O . VAL B 1 5 ? -9.461 -58.281 -22.484 1 65.94 5 VAL B O 1
ATOM 2753 N N . ASP B 1 6 ? -11.031 -57.906 -24.016 1 68.62 6 ASP B N 1
ATOM 2754 C CA . ASP B 1 6 ? -11.117 -59.281 -24.516 1 68.62 6 ASP B CA 1
ATOM 2755 C C . ASP B 1 6 ? -10.352 -59.438 -25.828 1 68.62 6 ASP B C 1
ATOM 2757 O O . ASP B 1 6 ? -10.68 -58.781 -26.828 1 68.62 6 ASP B O 1
ATOM 2761 N N . VAL B 1 7 ? -9.289 -60.094 -25.797 1 65.75 7 VAL B N 1
ATOM 2762 C CA . VAL B 1 7 ? -8.492 -60.312 -27 1 65.75 7 VAL B CA 1
ATOM 2763 C C . VAL B 1 7 ? -8.93 -61.625 -27.688 1 65.75 7 VAL B C 1
ATOM 2765 O O . VAL B 1 7 ? -8.875 -62.688 -27.078 1 65.75 7 VAL B O 1
ATOM 2768 N N . VAL B 1 8 ? -9.477 -61.625 -28.828 1 71.44 8 VAL B N 1
ATOM 2769 C CA . VAL B 1 8 ? -9.984 -62.781 -29.547 1 71.44 8 VAL B CA 1
ATOM 2770 C C . VAL B 1 8 ? -8.961 -63.25 -30.594 1 71.44 8 VAL B C 1
ATOM 2772 O O . VAL B 1 8 ? -9.039 -64.375 -31.078 1 71.44 8 VAL B O 1
ATOM 2775 N N . ASP B 1 9 ? -8.078 -62.312 -31.125 1 70.5 9 ASP B N 1
ATOM 2776 C CA . ASP B 1 9 ? -7.062 -62.719 -32.094 1 70.5 9 ASP B CA 1
ATOM 2777 C C . ASP B 1 9 ? -5.664 -62.344 -31.609 1 70.5 9 ASP B C 1
ATOM 2779 O O . ASP B 1 9 ? -5.453 -61.25 -31.078 1 70.5 9 ASP B O 1
ATOM 2783 N N . THR B 1 10 ? -4.773 -63.281 -31.688 1 66.88 10 THR B N 1
ATOM 2784 C CA . THR B 1 10 ? -3.381 -63.062 -31.312 1 66.88 10 THR B CA 1
ATOM 2785 C C . THR B 1 10 ? -2.67 -62.219 -32.375 1 66.88 10 THR B C 1
ATOM 2787 O O . THR B 1 10 ? -3.043 -62.25 -33.531 1 66.88 10 THR B O 1
ATOM 2790 N N . GLY B 1 11 ? -1.961 -61.156 -32.125 1 66.44 11 GLY B N 1
ATOM 2791 C CA . GLY B 1 11 ? -1.179 -60.312 -33 1 66.44 11 GLY B CA 1
ATOM 2792 C C . GLY B 1 11 ? -0.584 -59.125 -32.312 1 66.44 11 GLY B C 1
ATOM 2793 O O . GLY B 1 11 ? -0.645 -59 -31.094 1 66.44 11 GLY B O 1
ATOM 2794 N N . ALA B 1 12 ? 0.07 -58.312 -33.062 1 64.75 12 ALA B N 1
ATOM 2795 C CA . ALA B 1 12 ? 0.69 -57.062 -32.594 1 64.75 12 ALA B CA 1
ATOM 2796 C C . ALA B 1 12 ? -0.328 -55.938 -32.531 1 64.75 12 ALA B C 1
ATOM 2798 O O . ALA B 1 12 ? -1.046 -55.688 -33.5 1 64.75 12 ALA B O 1
ATOM 2799 N N . TYR B 1 13 ? -0.677 -55.375 -31.359 1 63.84 13 TYR B N 1
ATOM 2800 C CA . TYR B 1 13 ? -1.56 -54.25 -31.141 1 63.84 13 TYR B CA 1
ATOM 2801 C C . TYR B 1 13 ? -0.786 -53.031 -30.594 1 63.84 13 TYR B C 1
ATOM 2803 O O . TYR B 1 13 ? 0.364 -53.188 -30.172 1 63.84 13 TYR B O 1
ATOM 2811 N N . ALA B 1 14 ? -1.161 -51.781 -30.828 1 62.41 14 ALA B N 1
ATOM 2812 C CA . ALA B 1 14 ? -0.606 -50.594 -30.188 1 62.41 14 ALA B CA 1
ATOM 2813 C C . ALA B 1 14 ? -1.669 -49.875 -29.375 1 62.41 14 ALA B C 1
ATOM 2815 O O . ALA B 1 14 ? -2.812 -49.719 -29.812 1 62.41 14 ALA B O 1
ATOM 2816 N N . LEU B 1 15 ? -1.453 -49.562 -28.125 1 60.53 15 LEU B N 1
ATOM 2817 C CA . LEU B 1 15 ? -2.268 -48.688 -27.297 1 60.53 15 LEU B CA 1
ATOM 2818 C C . LEU B 1 15 ? -1.905 -47.219 -27.547 1 60.53 15 LEU B C 1
ATOM 2820 O O . LEU B 1 15 ? -0.734 -46.844 -27.469 1 60.53 15 LEU B O 1
ATOM 2824 N N . LEU B 1 16 ? -2.777 -46.438 -28.141 1 57.06 16 LEU B N 1
ATOM 2825 C CA . LEU B 1 16 ? -2.623 -45 -28.328 1 57.06 16 LEU B CA 1
ATOM 2826 C C . LEU B 1 16 ? -3.281 -44.25 -27.188 1 57.06 16 LEU B C 1
ATOM 2828 O O . LEU B 1 16 ? -4.453 -44.469 -26.859 1 57.06 16 LEU B O 1
ATOM 2832 N N . PHE B 1 17 ? -2.467 -43.5 -26.453 1 51.03 17 PHE B N 1
ATOM 2833 C CA . PHE B 1 17 ? -2.945 -42.562 -25.422 1 51.03 17 PHE B CA 1
ATOM 2834 C C . PHE B 1 17 ? -2.969 -41.156 -25.953 1 51.03 17 PHE B C 1
ATOM 2836 O O . PHE B 1 17 ? -1.984 -40.688 -26.531 1 51.03 17 PHE B O 1
ATOM 2843 N N . GLU B 1 18 ? -4.102 -40.469 -26.203 1 46.78 18 GLU B N 1
ATOM 2844 C CA . GLU B 1 18 ? -4.219 -39.031 -26.453 1 46.78 18 GLU B CA 1
ATOM 2845 C C . GLU B 1 18 ? -4.477 -38.25 -25.156 1 46.78 18 GLU B C 1
ATOM 2847 O O . GLU B 1 18 ? -5.367 -38.594 -24.391 1 46.78 18 GLU B O 1
ATOM 2852 N N . HIS B 1 19 ? -3.514 -37.562 -24.594 1 43.19 19 HIS B N 1
ATOM 2853 C CA . HIS B 1 19 ? -3.604 -36.719 -23.406 1 43.19 19 HIS B CA 1
ATOM 2854 C C . HIS B 1 19 ? -4.41 -35.438 -23.703 1 43.19 19 HIS B C 1
ATOM 2856 O O . HIS B 1 19 ? -3.947 -34.562 -24.422 1 43.19 19 HIS B O 1
ATOM 2862 N N . GLY B 1 20 ? -5.617 -35.344 -24.141 1 37.97 20 GLY B N 1
ATOM 2863 C CA . GLY B 1 20 ? -6.301 -34.062 -24.016 1 37.97 20 GLY B CA 1
ATOM 2864 C C . GLY B 1 20 ? -6.73 -33.75 -22.594 1 37.97 20 GLY B C 1
ATOM 2865 O O . GLY B 1 20 ? -6.59 -34.594 -21.703 1 37.97 20 GLY B O 1
ATOM 2866 N N . SER B 1 21 ? -7.148 -32.469 -22.234 1 40.06 21 SER B N 1
ATOM 2867 C CA . SER B 1 21 ? -7.406 -32 -20.875 1 40.06 21 SER B CA 1
ATOM 2868 C C . SER B 1 21 ? -8.25 -33 -20.094 1 40.06 21 SER B C 1
ATOM 2870 O O . SER B 1 21 ? -8.031 -33.188 -18.906 1 40.06 21 SER B O 1
ATOM 2872 N N . ASP B 1 22 ? -9.57 -33.219 -20.422 1 40.16 22 ASP B N 1
ATOM 2873 C CA . ASP B 1 22 ? -10.531 -33.844 -19.516 1 40.16 22 ASP B CA 1
ATOM 2874 C C . ASP B 1 22 ? -10.742 -35.312 -19.844 1 40.16 22 ASP B C 1
ATOM 2876 O O . ASP B 1 22 ? -11.406 -36.031 -19.109 1 40.16 22 ASP B O 1
ATOM 2880 N N . GLU B 1 23 ? -10.617 -35.781 -21.109 1 41.19 23 GLU B N 1
ATOM 2881 C CA . GLU B 1 23 ? -11.055 -37.125 -21.438 1 41.19 23 GLU B CA 1
ATOM 2882 C C . GLU B 1 23 ? -9.922 -37.938 -22.062 1 41.19 23 GLU B C 1
ATOM 2884 O O . GLU B 1 23 ? -9.289 -37.5 -23.016 1 41.19 23 GLU B O 1
ATOM 2889 N N . VAL B 1 24 ? -9.328 -38.75 -21.344 1 43.44 24 VAL B N 1
ATOM 2890 C CA . VAL B 1 24 ? -8.359 -39.719 -21.844 1 43.44 24 VAL B CA 1
ATOM 2891 C C . VAL B 1 24 ? -9.07 -40.781 -22.672 1 43.44 24 VAL B C 1
ATOM 2893 O O . VAL B 1 24 ? -9.883 -41.531 -22.156 1 43.44 24 VAL B O 1
ATOM 2896 N N . GLY B 1 25 ? -9.492 -40.562 -24.047 1 44.28 25 GLY B N 1
ATOM 2897 C CA . GLY B 1 25 ? -9.992 -41.625 -24.922 1 44.28 25 GLY B CA 1
ATOM 2898 C C . GLY B 1 25 ? -8.945 -42.656 -25.266 1 44.28 25 GLY B C 1
ATOM 2899 O O . GLY B 1 25 ? -7.793 -42.344 -25.547 1 44.28 25 GLY B O 1
ATOM 2900 N N . THR B 1 26 ? -9.023 -43.906 -24.844 1 47.56 26 THR B N 1
ATOM 2901 C CA . THR B 1 26 ? -8.133 -45.031 -25.172 1 47.56 26 THR B CA 1
ATOM 2902 C C . THR B 1 26 ? -8.68 -45.844 -26.328 1 47.56 26 THR B C 1
ATOM 2904 O O . THR B 1 26 ? -9.883 -46.125 -26.391 1 47.56 26 THR B O 1
ATOM 2907 N N . ALA B 1 27 ? -8.008 -45.812 -27.594 1 51.12 27 ALA B N 1
ATOM 2908 C CA . ALA B 1 27 ? -8.43 -46.656 -28.703 1 51.12 27 ALA B CA 1
ATOM 2909 C C . ALA B 1 27 ? -7.438 -47.781 -28.953 1 51.12 27 ALA B C 1
ATOM 2911 O O . ALA B 1 27 ? -6.227 -47.594 -28.797 1 51.12 27 ALA B O 1
ATOM 2912 N N . LEU B 1 28 ? -7.84 -49 -29.047 1 57.25 28 LEU B N 1
ATOM 2913 C CA . LEU B 1 28 ? -7.051 -50.125 -29.516 1 57.25 28 LEU B CA 1
ATOM 2914 C C . LEU B 1 28 ? -7.074 -50.219 -31.031 1 57.25 28 LEU B C 1
ATOM 2916 O O . LEU B 1 28 ? -8.141 -50.219 -31.656 1 57.25 28 LEU B O 1
ATOM 2920 N N . VAL B 1 29 ? -5.902 -49.969 -31.812 1 55.75 29 VAL B N 1
ATOM 2921 C CA . VAL B 1 29 ? -5.863 -49.938 -33.281 1 55.75 29 VAL B CA 1
ATOM 2922 C C . VAL B 1 29 ? -5.09 -51.156 -33.781 1 55.75 29 VAL B C 1
ATOM 2924 O O . VAL B 1 29 ? -4.188 -51.656 -33.094 1 55.75 29 VAL B O 1
ATOM 2927 N N . SER B 1 30 ? -5.5 -51.719 -34.875 1 52.06 30 SER B N 1
ATOM 2928 C CA . SER B 1 30 ? -4.824 -52.812 -35.562 1 52.06 30 SER B CA 1
ATOM 2929 C C . SER B 1 30 ? -3.527 -52.344 -36.219 1 52.06 30 SER B C 1
ATOM 2931 O O . SER B 1 30 ? -3.305 -51.156 -36.375 1 52.06 30 SER B O 1
ATOM 2933 N N . GLU B 1 31 ? -2.574 -53.25 -36.656 1 54.66 31 GLU B N 1
ATOM 2934 C CA . GLU B 1 31 ? -1.328 -52.969 -37.375 1 54.66 31 GLU B CA 1
ATOM 2935 C C . GLU B 1 31 ? -1.584 -52.125 -38.625 1 54.66 31 GLU B C 1
ATOM 2937 O O . GLU B 1 31 ? -0.751 -51.312 -39 1 54.66 31 GLU B O 1
ATOM 2942 N N . SER B 1 32 ? -2.691 -52.281 -39.375 1 54.72 32 SER B N 1
ATOM 2943 C CA . SER B 1 32 ? -3.012 -51.562 -40.594 1 54.72 32 SER B CA 1
ATOM 2944 C C . SER B 1 32 ? -3.625 -50.188 -40.312 1 54.72 32 SER B C 1
ATOM 2946 O O . SER B 1 32 ? -3.963 -49.438 -41.219 1 54.72 32 SER B O 1
ATOM 2948 N N . GLY B 1 33 ? -3.75 -49.656 -38.969 1 49.28 33 GLY B N 1
ATOM 2949 C CA . GLY B 1 33 ? -4.242 -48.344 -38.562 1 49.28 33 GLY B CA 1
ATOM 2950 C C . GLY B 1 33 ? -5.719 -48.344 -38.219 1 49.28 33 GLY B C 1
ATOM 2951 O O . GLY B 1 33 ? -6.297 -47.281 -37.938 1 49.28 33 GLY B O 1
ATOM 2952 N N . ASP B 1 34 ? -6.457 -49.344 -38.344 1 51.91 34 ASP B N 1
ATOM 2953 C CA . ASP B 1 34 ? -7.902 -49.312 -38.125 1 51.91 34 ASP B CA 1
ATOM 2954 C C . ASP B 1 34 ? -8.242 -49.344 -36.625 1 51.91 34 ASP B C 1
ATOM 2956 O O . ASP B 1 34 ? -7.641 -50.094 -35.875 1 51.91 34 ASP B O 1
ATOM 2960 N N . VAL B 1 35 ? -8.992 -48.375 -36.094 1 50.44 35 VAL B N 1
ATOM 2961 C CA . VAL B 1 35 ? -9.477 -48.344 -34.719 1 50.44 35 VAL B CA 1
ATOM 2962 C C . VAL B 1 35 ? -10.336 -49.562 -34.438 1 50.44 35 VAL B C 1
ATOM 2964 O O . VAL B 1 35 ? -11.359 -49.781 -35.094 1 50.44 35 VAL B O 1
ATOM 2967 N N . LEU B 1 36 ? -9.992 -50.656 -33.875 1 51.59 36 LEU B N 1
ATOM 2968 C CA . LEU B 1 36 ? -10.734 -51.875 -33.656 1 51.59 36 LEU B CA 1
ATOM 2969 C C . LEU B 1 36 ? -11.719 -51.719 -32.5 1 51.59 36 LEU B C 1
ATOM 2971 O O . LEU B 1 36 ? -12.828 -52.25 -32.562 1 51.59 36 LEU B O 1
ATOM 2975 N N . VAL B 1 37 ? -11.414 -51.438 -31.375 1 44.47 37 VAL B N 1
ATOM 2976 C CA . VAL B 1 37 ? -12.344 -51.188 -30.297 1 44.47 37 VAL B CA 1
ATOM 2977 C C . VAL B 1 37 ? -12.211 -49.719 -29.828 1 44.47 37 VAL B C 1
ATOM 2979 O O . VAL B 1 37 ? -11.117 -49.281 -29.516 1 44.47 37 VAL B O 1
ATOM 2982 N N . GLY B 1 38 ? -12.953 -48.781 -30.422 1 42.06 38 GLY B N 1
ATOM 2983 C CA . GLY B 1 38 ? -13.086 -47.438 -29.891 1 42.06 38 GLY B CA 1
ATOM 2984 C C . GLY B 1 38 ? -14.211 -47.312 -28.875 1 42.06 38 GLY B C 1
ATOM 2985 O O . GLY B 1 38 ? -15.32 -47.781 -29.109 1 42.06 38 GLY B O 1
ATOM 2986 N N . THR B 1 39 ? -14.094 -47.531 -27.688 1 36.16 39 THR B N 1
ATOM 2987 C CA . THR B 1 39 ? -15.234 -47.25 -26.828 1 36.16 39 THR B CA 1
ATOM 2988 C C . THR B 1 39 ? -15.828 -45.875 -27.141 1 36.16 39 THR B C 1
ATOM 2990 O O . THR B 1 39 ? -15.172 -44.844 -26.969 1 36.16 39 THR B O 1
ATOM 2993 N N . SER B 1 40 ? -16.484 -45.719 -28.25 1 32.22 40 SER B N 1
ATOM 2994 C CA . SER B 1 40 ? -17.391 -44.594 -28.281 1 32.22 40 SER B CA 1
ATOM 2995 C C . SER B 1 40 ? -18.5 -44.75 -27.25 1 32.22 40 SER B C 1
ATOM 2997 O O . SER B 1 40 ? -19.281 -45.719 -27.312 1 32.22 40 SER B O 1
ATOM 2999 N N . GLU B 1 41 ? -18.391 -44.625 -25.984 1 30.44 41 GLU B N 1
ATOM 3000 C CA . GLU B 1 41 ? -19.703 -44.5 -25.391 1 30.44 41 GLU B CA 1
ATOM 3001 C C . GLU B 1 41 ? -20.625 -43.625 -26.25 1 30.44 41 GLU B C 1
ATOM 3003 O O . GLU B 1 41 ? -20.281 -42.5 -26.594 1 30.44 41 GLU B O 1
ATOM 3008 N N . GLU B 1 42 ? -21.25 -44.156 -27.172 1 30.64 42 GLU B N 1
ATOM 3009 C CA . GLU B 1 42 ? -22.422 -43.531 -27.781 1 30.64 42 GLU B CA 1
ATOM 3010 C C . GLU B 1 42 ? -23.297 -42.844 -26.719 1 30.64 42 GLU B C 1
ATOM 3012 O O . GLU B 1 42 ? -24.156 -43.5 -26.109 1 30.64 42 GLU B O 1
ATOM 3017 N N . GLY B 1 43 ? -23 -42.438 -25.609 1 28.47 43 GLY B N 1
ATOM 3018 C CA . GLY B 1 43 ? -24.125 -41.781 -24.953 1 28.47 43 GLY B CA 1
ATOM 3019 C C . GLY B 1 43 ? -24.875 -40.844 -25.875 1 28.47 43 GLY B C 1
ATOM 3020 O O . GLY B 1 43 ? -24.297 -39.906 -26.406 1 28.47 43 GLY B O 1
ATOM 3021 N N . ASP B 1 44 ? -25.656 -41.312 -26.812 1 30.23 44 ASP B N 1
ATOM 3022 C CA . ASP B 1 44 ? -26.703 -40.562 -27.516 1 30.23 44 ASP B CA 1
ATOM 3023 C C . ASP B 1 44 ? -27.234 -39.406 -26.641 1 30.23 44 ASP B C 1
ATOM 3025 O O . ASP B 1 44 ? -28.312 -38.875 -26.906 1 30.23 44 ASP B O 1
ATOM 3029 N N . GLU B 1 45 ? -27.156 -39.562 -25.359 1 27.39 45 GLU B N 1
ATOM 3030 C CA . GLU B 1 45 ? -27.984 -38.438 -24.891 1 27.39 45 GLU B CA 1
ATOM 3031 C C . GLU B 1 45 ? -27.625 -37.156 -25.609 1 27.39 45 GLU B C 1
ATOM 3033 O O . GLU B 1 45 ? -26.453 -36.781 -25.719 1 27.39 45 GLU B O 1
ATOM 3038 N N . GLU B 1 46 ? -28.203 -36.844 -26.766 1 29.11 46 GLU B N 1
ATOM 3039 C CA . GLU B 1 46 ? -28.406 -35.438 -27.172 1 29.11 46 GLU B CA 1
ATOM 3040 C C . GLU B 1 46 ? -28.297 -34.5 -25.984 1 29.11 46 GLU B C 1
ATOM 3042 O O . GLU B 1 46 ? -29.297 -34.219 -25.328 1 29.11 46 GLU B O 1
ATOM 3047 N N . GLU B 1 47 ? -27.719 -34.844 -24.984 1 27.52 47 GLU B N 1
ATOM 3048 C CA . GLU B 1 47 ? -27.797 -33.719 -24.078 1 27.52 47 GLU B CA 1
ATOM 3049 C C . GLU B 1 47 ? -27.422 -32.406 -24.812 1 27.52 47 GLU B C 1
ATOM 3051 O O . GLU B 1 47 ? -26.438 -32.375 -25.562 1 27.52 47 GLU B O 1
ATOM 3056 N N . GLU B 1 48 ? -28.375 -31.688 -25.406 1 28.91 48 GLU B N 1
ATOM 3057 C CA . GLU B 1 48 ? -28.203 -30.25 -25.656 1 28.91 48 GLU B CA 1
ATOM 3058 C C . GLU B 1 48 ? -27 -29.703 -24.906 1 28.91 48 GLU B C 1
ATOM 3060 O O . GLU B 1 48 ? -26.859 -29.906 -23.688 1 28.91 48 GLU B O 1
ATOM 3065 N N . GLU B 1 49 ? -25.859 -29.859 -25.375 1 30.95 49 GLU B N 1
ATOM 3066 C CA . GLU B 1 49 ? -24.797 -28.969 -24.906 1 30.95 49 GLU B CA 1
ATOM 3067 C C . GLU B 1 49 ? -25.375 -27.672 -24.359 1 30.95 49 GLU B C 1
ATOM 3069 O O . GLU B 1 49 ? -25.625 -26.734 -25.125 1 30.95 49 GLU B O 1
ATOM 3074 N N . GLU B 1 50 ? -26.516 -27.75 -23.766 1 29.67 50 GLU B N 1
ATOM 3075 C CA . GLU B 1 50 ? -26.719 -26.484 -23.047 1 29.67 50 GLU B CA 1
ATOM 3076 C C . GLU B 1 50 ? -25.406 -25.922 -22.516 1 29.67 50 GLU B C 1
ATOM 3078 O O . GLU B 1 50 ? -24.641 -26.641 -21.875 1 29.67 50 GLU B O 1
ATOM 3083 N N . GLU B 1 51 ? -24.656 -25.266 -23.312 1 32.44 51 GLU B N 1
ATOM 3084 C CA . GLU B 1 51 ? -23.719 -24.328 -22.688 1 32.44 51 GLU B CA 1
ATOM 3085 C C . GLU B 1 51 ? -23.984 -24.203 -21.188 1 32.44 51 GLU B C 1
ATOM 3087 O O . GLU B 1 51 ? -25 -23.641 -20.781 1 32.44 51 GLU B O 1
ATOM 3092 N N . GLU B 1 52 ? -23.953 -25.312 -20.531 1 32.69 52 GLU B N 1
ATOM 3093 C CA . GLU B 1 52 ? -23.969 -25.031 -19.094 1 32.69 52 GLU B CA 1
ATOM 3094 C C . GLU B 1 52 ? -23.375 -23.641 -18.797 1 32.69 52 GLU B C 1
ATOM 3096 O O . GLU B 1 52 ? -22.156 -23.453 -18.891 1 32.69 52 GLU B O 1
ATOM 3101 N N . GLU B 1 53 ? -23.75 -22.75 -19.438 1 34.84 53 GLU B N 1
ATOM 3102 C CA . GLU B 1 53 ? -23.578 -21.438 -18.812 1 34.84 53 GLU B CA 1
ATOM 3103 C C . GLU B 1 53 ? -23.312 -21.562 -17.312 1 34.84 53 GLU B C 1
ATOM 3105 O O . GLU B 1 53 ? -24.094 -22.188 -16.594 1 34.84 53 GLU B O 1
ATOM 3110 N N . GLU B 1 54 ? -22.188 -22.141 -16.906 1 41.06 54 GLU B N 1
ATOM 3111 C CA . GLU B 1 54 ? -21.953 -21.938 -15.477 1 41.06 54 GLU B CA 1
ATOM 3112 C C . GLU B 1 54 ? -22.984 -21 -14.867 1 41.06 54 GLU B C 1
ATOM 3114 O O . GLU B 1 54 ? -23 -19.812 -15.188 1 41.06 54 GLU B O 1
ATOM 3119 N N . ASP B 1 55 ? -24.172 -21.328 -14.977 1 43.91 55 ASP B N 1
ATOM 3120 C CA . ASP B 1 55 ? -25.344 -20.672 -14.391 1 43.91 55 ASP B CA 1
ATOM 3121 C C . ASP B 1 55 ? -24.938 -19.75 -13.258 1 43.91 55 ASP B C 1
ATOM 3123 O O . ASP B 1 55 ? -24.391 -20.188 -12.234 1 43.91 55 ASP B O 1
ATOM 3127 N N . SER B 1 56 ? -24.344 -18.734 -13.594 1 59.53 56 SER B N 1
ATOM 3128 C CA . SER B 1 56 ? -24.297 -17.625 -12.648 1 59.53 56 SER B CA 1
ATOM 3129 C C . SER B 1 56 ? -25.516 -17.625 -11.734 1 59.53 56 SER B C 1
ATOM 3131 O O . SER B 1 56 ? -26.641 -17.438 -12.203 1 59.53 56 SER B O 1
ATOM 3133 N N . GLU B 1 57 ? -25.578 -18.75 -10.867 1 74.31 57 GLU B N 1
ATOM 3134 C CA . GLU B 1 57 ? -26.672 -18.875 -9.906 1 74.31 57 GLU B CA 1
ATOM 3135 C C . GLU B 1 57 ? -26.844 -17.578 -9.117 1 74.31 57 GLU B C 1
ATOM 3137 O O . GLU B 1 57 ? -25.891 -16.828 -8.914 1 74.31 57 GLU B O 1
ATOM 3142 N N . SER B 1 58 ? -28.125 -17.219 -9.125 1 83 58 SER B N 1
ATOM 3143 C CA . SER B 1 58 ? -28.484 -16.109 -8.266 1 83 58 SER B CA 1
ATOM 3144 C C . SER B 1 58 ? -28.016 -16.344 -6.828 1 83 58 SER B C 1
ATOM 3146 O O . SER B 1 58 ? -27.766 -17.484 -6.438 1 83 58 SER B O 1
ATOM 3148 N N . ALA B 1 59 ? -27.703 -15.32 -6.215 1 89.69 59 ALA B N 1
ATOM 3149 C CA . ALA B 1 59 ? -27.312 -15.414 -4.809 1 89.69 59 ALA B CA 1
ATOM 3150 C C . ALA B 1 59 ? -28.375 -16.141 -3.994 1 89.69 59 ALA B C 1
ATOM 3152 O O . ALA B 1 59 ? -29.578 -15.93 -4.199 1 89.69 59 ALA B O 1
ATOM 3153 N N . THR B 1 60 ? -27.984 -17 -3.17 1 91.38 60 THR B N 1
ATOM 3154 C CA . THR B 1 60 ? -28.906 -17.75 -2.32 1 91.38 60 THR B CA 1
ATOM 3155 C C . THR B 1 60 ? -29.453 -16.859 -1.202 1 91.38 60 THR B C 1
ATOM 3157 O O . THR B 1 60 ? -28.922 -15.789 -0.937 1 91.38 60 THR B O 1
ATOM 3160 N N . ALA B 1 61 ? -30.469 -17.297 -0.56 1 93.12 61 ALA B N 1
ATOM 3161 C CA . ALA B 1 61 ? -31.062 -16.578 0.564 1 93.12 61 ALA B CA 1
ATOM 3162 C C . ALA B 1 61 ? -30.062 -16.438 1.714 1 93.12 61 ALA B C 1
ATOM 3164 O O . ALA B 1 61 ? -30.047 -15.414 2.398 1 93.12 61 ALA B O 1
ATOM 3165 N N . ALA B 1 62 ? -29.328 -17.469 1.918 1 92.81 62 ALA B N 1
ATOM 3166 C CA . ALA B 1 62 ? -28.328 -17.438 2.975 1 92.81 62 ALA B CA 1
ATOM 3167 C C . ALA B 1 62 ? -27.25 -16.391 2.684 1 92.81 62 ALA B C 1
ATOM 3169 O O . ALA B 1 62 ? -26.812 -15.672 3.588 1 92.81 62 ALA B O 1
ATOM 3170 N N . GLN B 1 63 ? -26.859 -16.328 1.416 1 95.38 63 GLN B N 1
ATOM 3171 C CA . GLN B 1 63 ? -25.891 -15.32 1.017 1 95.38 63 GLN B CA 1
ATOM 3172 C C . GLN B 1 63 ? -26.438 -13.906 1.191 1 95.38 63 GLN B C 1
ATOM 3174 O O . GLN B 1 63 ? -25.75 -13.023 1.704 1 95.38 63 GLN B O 1
ATOM 3179 N N . TRP B 1 64 ? -27.688 -13.703 0.838 1 96.19 64 TRP B N 1
ATOM 3180 C CA . TRP B 1 64 ? -28.359 -12.422 1.027 1 96.19 64 TRP B CA 1
ATOM 3181 C C . TRP B 1 64 ? -28.438 -12.062 2.508 1 96.19 64 TRP B C 1
ATOM 3183 O O . TRP B 1 64 ? -28.047 -10.969 2.908 1 96.19 64 TRP B O 1
ATOM 3193 N N . GLY B 1 65 ? -28.938 -12.953 3.289 1 96.88 65 GLY B N 1
ATOM 3194 C CA . GLY B 1 65 ? -29.094 -12.719 4.715 1 96.88 65 GLY B CA 1
ATOM 3195 C C . GLY B 1 65 ? -27.781 -12.391 5.414 1 96.88 65 GLY B C 1
ATOM 3196 O O . GLY B 1 65 ? -27.703 -11.43 6.176 1 96.88 65 GLY B O 1
ATOM 3197 N N . ASN B 1 66 ? -26.781 -13.172 5.176 1 96.75 66 ASN B N 1
ATOM 3198 C CA . ASN B 1 66 ? -25.484 -12.977 5.809 1 96.75 66 ASN B CA 1
ATOM 3199 C C . ASN B 1 66 ? -24.859 -11.656 5.379 1 96.75 66 ASN B C 1
ATOM 3201 O O . ASN B 1 66 ? -24.328 -10.922 6.215 1 96.75 66 ASN B O 1
ATOM 3205 N N . ALA B 1 67 ? -24.906 -11.406 4.098 1 97.56 67 ALA B N 1
ATOM 3206 C CA . ALA B 1 67 ? -24.281 -10.188 3.584 1 97.56 67 ALA B CA 1
ATOM 3207 C C . ALA B 1 67 ? -24.984 -8.945 4.133 1 97.56 67 ALA B C 1
ATOM 3209 O O . ALA B 1 67 ? -24.328 -7.977 4.516 1 97.56 67 ALA B O 1
ATOM 3210 N N . ILE B 1 68 ? -26.281 -8.992 4.188 1 97.94 68 ILE B N 1
ATOM 3211 C CA . ILE B 1 68 ? -27.031 -7.852 4.699 1 97.94 68 ILE B CA 1
ATOM 3212 C C . ILE B 1 68 ? -26.766 -7.68 6.191 1 97.94 68 ILE B C 1
ATOM 3214 O O . ILE B 1 68 ? -26.5 -6.566 6.652 1 97.94 68 ILE B O 1
ATOM 3218 N N . LEU B 1 69 ? -26.781 -8.75 6.91 1 97.94 69 LEU B N 1
ATOM 3219 C CA . LEU B 1 69 ? -26.484 -8.688 8.336 1 97.94 69 LEU B CA 1
ATOM 3220 C C . LEU B 1 69 ? -25.078 -8.117 8.562 1 97.94 69 LEU B C 1
ATOM 3222 O O . LEU B 1 69 ? -24.891 -7.242 9.406 1 97.94 69 LEU B O 1
ATOM 3226 N N . ALA B 1 70 ? -24.172 -8.641 7.84 1 97.94 70 ALA B N 1
ATOM 3227 C CA . ALA B 1 70 ? -22.781 -8.203 7.969 1 97.94 70 ALA B CA 1
ATOM 3228 C C . ALA B 1 70 ? -22.641 -6.703 7.699 1 97.94 70 ALA B C 1
ATOM 3230 O O . ALA B 1 70 ? -22 -5.984 8.461 1 97.94 70 ALA B O 1
ATOM 3231 N N . THR B 1 71 ? -23.266 -6.227 6.625 1 98.25 71 THR B N 1
ATOM 3232 C CA . THR B 1 71 ? -23.109 -4.828 6.242 1 98.25 71 THR B CA 1
ATOM 3233 C C . THR B 1 71 ? -23.891 -3.922 7.195 1 98.25 71 THR B C 1
ATOM 3235 O O . THR B 1 71 ? -23.5 -2.777 7.43 1 98.25 71 THR B O 1
ATOM 3238 N N . VAL B 1 72 ? -24.922 -4.461 7.805 1 97.81 72 VAL B N 1
ATOM 3239 C CA . VAL B 1 72 ? -25.609 -3.713 8.852 1 97.81 72 VAL B CA 1
ATOM 3240 C C . VAL B 1 72 ? -24.703 -3.564 10.07 1 97.81 72 VAL B C 1
ATOM 3242 O O . VAL B 1 72 ? -24.609 -2.48 10.648 1 97.81 72 VAL B O 1
ATOM 3245 N N . ILE B 1 73 ? -24.078 -4.613 10.422 1 97.25 73 ILE B N 1
ATOM 3246 C CA . ILE B 1 73 ? -23.141 -4.57 11.539 1 97.25 73 ILE B CA 1
ATOM 3247 C C . ILE B 1 73 ? -22.062 -3.531 11.273 1 97.25 73 ILE B C 1
ATOM 3249 O O . ILE B 1 73 ? -21.734 -2.719 12.141 1 97.25 73 ILE B O 1
ATOM 3253 N N . VAL B 1 74 ? -21.516 -3.529 10.039 1 97 74 VAL B N 1
ATOM 3254 C CA . VAL B 1 74 ? -20.484 -2.58 9.656 1 97 74 VAL B CA 1
ATOM 3255 C C . VAL B 1 74 ? -21.031 -1.156 9.734 1 97 74 VAL B C 1
ATOM 3257 O O . VAL B 1 74 ? -20.359 -0.25 10.227 1 97 74 VAL B O 1
ATOM 3260 N N . SER B 1 75 ? -22.25 -0.972 9.297 1 96.25 75 SER B N 1
ATOM 3261 C CA . SER B 1 75 ? -22.859 0.354 9.289 1 96.25 75 SER B CA 1
ATOM 3262 C C . SER B 1 75 ? -23.094 0.857 10.711 1 96.25 75 SER B C 1
ATOM 3264 O O . SER B 1 75 ? -23.016 2.061 10.969 1 96.25 75 SER B O 1
ATOM 3266 N N . LEU B 1 76 ? -23.312 -0.015 11.625 1 94.06 76 LEU B N 1
ATOM 3267 C CA . LEU B 1 76 ? -23.562 0.359 13.008 1 94.06 76 LEU B CA 1
ATOM 3268 C C . LEU B 1 76 ? -22.297 0.876 13.672 1 94.06 76 LEU B C 1
ATOM 3270 O O . LEU B 1 76 ? -22.344 1.526 14.719 1 94.06 76 LEU B O 1
ATOM 3274 N N . CYS B 1 77 ? -21.156 0.618 13.062 1 90.62 77 CYS B N 1
ATOM 3275 C CA . CYS B 1 77 ? -19.891 1.147 13.578 1 90.62 77 CYS B CA 1
ATOM 3276 C C . CYS B 1 77 ? -19.875 2.67 13.516 1 90.62 77 CYS B C 1
ATOM 3278 O O . CYS B 1 77 ? -19.062 3.314 14.18 1 90.62 77 CYS B O 1
ATOM 3280 N N . SER B 1 78 ? -20.703 3.246 12.664 1 86.5 78 SER B N 1
ATOM 3281 C CA . SER B 1 78 ? -20.797 4.699 12.555 1 86.5 78 SER B CA 1
ATOM 3282 C C . SER B 1 78 ? -21.188 5.332 13.883 1 86.5 78 SER B C 1
ATOM 3284 O O . SER B 1 78 ? -20.938 6.516 14.117 1 86.5 78 SER B O 1
ATOM 3286 N N . PHE B 1 79 ? -21.719 4.508 14.812 1 85.12 79 PHE B N 1
ATOM 3287 C CA . PHE B 1 79 ? -22.156 5.039 16.094 1 85.12 79 PHE B CA 1
ATOM 3288 C C . PHE B 1 79 ? -21 5.074 17.094 1 85.12 79 PHE B C 1
ATOM 3290 O O . PHE B 1 79 ? -21.156 5.598 18.203 1 85.12 79 PHE B O 1
ATOM 3297 N N . THR B 1 80 ? -19.906 4.531 16.688 1 81.44 80 THR B N 1
ATOM 3298 C CA . THR B 1 80 ? -18.75 4.574 17.578 1 81.44 80 THR B CA 1
ATOM 3299 C C . THR B 1 80 ? -18.344 6.016 17.859 1 81.44 80 THR B C 1
ATOM 3301 O O . THR B 1 80 ? -17.719 6.297 18.891 1 81.44 80 THR B O 1
ATOM 3304 N N . GLY B 1 81 ? -18.672 6.879 16.969 1 71 81 GLY B N 1
ATOM 3305 C CA . GLY B 1 81 ? -18.391 8.289 17.203 1 71 81 GLY B CA 1
ATOM 3306 C C . GLY B 1 81 ? -18.984 8.812 18.5 1 71 81 GLY B C 1
ATOM 3307 O O . GLY B 1 81 ? -18.453 9.75 19.094 1 71 81 GLY B O 1
ATOM 3308 N N . ILE B 1 82 ? -20.031 8.172 18.938 1 67.06 82 ILE B N 1
ATOM 3309 C CA . ILE B 1 82 ? -20.719 8.586 20.156 1 67.06 82 ILE B CA 1
ATOM 3310 C C . ILE B 1 82 ? -19.797 8.383 21.359 1 67.06 82 ILE B C 1
ATOM 3312 O O . ILE B 1 82 ? -19.891 9.109 22.344 1 67.06 82 ILE B O 1
ATOM 3316 N N . LEU B 1 83 ? -18.984 7.379 21.141 1 66.5 83 LEU B N 1
ATOM 3317 C CA . LEU B 1 83 ? -18.062 7.078 22.234 1 66.5 83 LEU B CA 1
ATOM 3318 C C . LEU B 1 83 ? -17.141 8.258 22.516 1 66.5 83 LEU B C 1
ATOM 3320 O O . LEU B 1 83 ? -16.656 8.43 23.641 1 66.5 83 LEU B O 1
ATOM 3324 N N . THR B 1 84 ? -16.797 9.023 21.516 1 57.47 84 THR B N 1
ATOM 3325 C CA . THR B 1 84 ? -15.914 10.18 21.688 1 57.47 84 THR B CA 1
ATOM 3326 C C . THR B 1 84 ? -16.562 11.234 22.562 1 57.47 84 THR B C 1
ATOM 3328 O O . THR B 1 84 ? -15.875 11.984 23.266 1 57.47 84 THR B O 1
ATOM 3331 N N . ILE B 1 85 ? -17.859 11.305 22.453 1 55.22 85 ILE B N 1
ATOM 3332 C CA . ILE B 1 85 ? -18.609 12.305 23.203 1 55.22 85 ILE B CA 1
ATOM 3333 C C . ILE B 1 85 ? -18.719 11.875 24.672 1 55.22 85 ILE B C 1
ATOM 3335 O O . ILE B 1 85 ? -18.625 12.703 25.578 1 55.22 85 ILE B O 1
ATOM 3339 N N . ILE B 1 86 ? -19.031 10.609 24.672 1 55.5 86 ILE B N 1
ATOM 3340 C CA . ILE B 1 86 ? -19.328 10.141 26.016 1 55.5 86 ILE B CA 1
ATOM 3341 C C . ILE B 1 86 ? -18.062 10.148 26.859 1 55.5 86 ILE B C 1
ATOM 3343 O O . ILE B 1 86 ? -18.062 10.594 28.016 1 55.5 86 ILE B O 1
ATOM 3347 N N . ASN B 1 87 ? -16.984 9.5 26.328 1 56.31 87 ASN B N 1
ATOM 3348 C CA . ASN B 1 87 ? -15.797 9.32 27.156 1 56.31 87 ASN B CA 1
ATOM 3349 C C . ASN B 1 87 ? -14.648 10.211 26.703 1 56.31 87 ASN B C 1
ATOM 3351 O O . ASN B 1 87 ? -13.953 9.883 25.734 1 56.31 87 ASN B O 1
ATOM 3355 N N . GLN B 1 88 ? -14.797 11.523 26.734 1 48.84 88 GLN B N 1
ATOM 3356 C CA . GLN B 1 88 ? -13.742 12.445 26.344 1 48.84 88 GLN B CA 1
ATOM 3357 C C . GLN B 1 88 ? -12.406 11.719 26.203 1 48.84 88 GLN B C 1
ATOM 3359 O O . GLN B 1 88 ? -11.555 12.117 25.391 1 48.84 88 GLN B O 1
ATOM 3364 N N . LYS B 1 89 ? -12.18 10.727 27.109 1 46.66 89 LYS B N 1
ATOM 3365 C CA . LYS B 1 89 ? -10.891 10.078 27.297 1 46.66 89 LYS B CA 1
ATOM 3366 C C . LYS B 1 89 ? -10.648 9.016 26.219 1 46.66 89 LYS B C 1
ATOM 3368 O O . LYS B 1 89 ? -9.5 8.742 25.859 1 46.66 89 LYS B O 1
ATOM 3373 N N . VAL B 1 90 ? -11.562 8.266 25.969 1 47.78 90 VAL B N 1
ATOM 3374 C CA . VAL B 1 90 ? -11.344 7.113 25.094 1 47.78 90 VAL B CA 1
ATOM 3375 C C . VAL B 1 90 ? -10.719 7.578 23.781 1 47.78 90 VAL B C 1
ATOM 3377 O O . VAL B 1 90 ? -9.867 6.883 23.219 1 47.78 90 VAL B O 1
ATOM 3380 N N . ALA B 1 91 ? -11.203 8.758 23.359 1 54.22 91 ALA B N 1
ATOM 3381 C CA . ALA B 1 91 ? -10.672 9.227 22.078 1 54.22 91 ALA B CA 1
ATOM 3382 C C . ALA B 1 91 ? -9.359 9.969 22.266 1 54.22 91 ALA B C 1
ATOM 3384 O O . ALA B 1 91 ? -9.25 11.156 21.953 1 54.22 91 ALA B O 1
ATOM 3385 N N . ASN B 1 92 ? -8.633 9.453 23.391 1 61.84 92 ASN B N 1
ATOM 3386 C CA . ASN B 1 92 ? -7.359 10.164 23.375 1 61.84 92 ASN B CA 1
ATOM 3387 C C . ASN B 1 92 ? -6.52 9.781 22.156 1 61.84 92 ASN B C 1
ATOM 3389 O O . ASN B 1 92 ? -6.793 8.766 21.516 1 61.84 92 ASN B O 1
ATOM 3393 N N . ALA B 1 93 ? -5.734 10.641 21.875 1 63.88 93 ALA B N 1
ATOM 3394 C CA . ALA B 1 93 ? -4.887 10.562 20.688 1 63.88 93 ALA B CA 1
ATOM 3395 C C . ALA B 1 93 ? -4.102 9.25 20.656 1 63.88 93 ALA B C 1
ATOM 3397 O O . ALA B 1 93 ? -3.93 8.648 19.594 1 63.88 93 ALA B O 1
ATOM 3398 N N . ILE B 1 94 ? -3.889 8.719 21.875 1 65.69 94 ILE B N 1
ATOM 3399 C CA . ILE B 1 94 ? -3.061 7.523 21.953 1 65.69 94 ILE B CA 1
ATOM 3400 C C . ILE B 1 94 ? -3.896 6.293 21.609 1 65.69 94 ILE B C 1
ATOM 3402 O O . ILE B 1 94 ? -3.467 5.441 20.828 1 65.69 94 ILE B O 1
ATOM 3406 N N . GLY B 1 95 ? -5.066 6.223 22.203 1 74.69 95 GLY B N 1
ATOM 3407 C CA . GLY B 1 95 ? -5.961 5.117 21.891 1 74.69 95 GLY B CA 1
ATOM 3408 C C . GLY B 1 95 ? -6.352 5.055 20.422 1 74.69 95 GLY B C 1
ATOM 3409 O O . GLY B 1 95 ? -6.352 3.98 19.828 1 74.69 95 GLY B O 1
ATOM 3410 N N . LEU B 1 96 ? -6.5 6.223 19.891 1 77.88 96 LEU B N 1
ATOM 3411 C CA . LEU B 1 96 ? -6.887 6.293 18.484 1 77.88 96 LEU B CA 1
ATOM 3412 C C . LEU B 1 96 ? -5.738 5.848 17.578 1 77.88 96 LEU B C 1
ATOM 3414 O O . LEU B 1 96 ? -5.957 5.137 16.594 1 77.88 96 LEU B O 1
ATOM 3418 N N . SER B 1 97 ? -4.57 6.246 17.953 1 82.38 97 SER B N 1
ATOM 3419 C CA . SER B 1 97 ? -3.395 5.863 17.188 1 82.38 97 SER B CA 1
ATOM 3420 C C . SER B 1 97 ? -3.227 4.348 17.156 1 82.38 97 SER B C 1
ATOM 3422 O O . SER B 1 97 ? -2.945 3.773 16.094 1 82.38 97 SER B O 1
ATOM 3424 N N . HIS B 1 98 ? -3.473 3.713 18.281 1 85.56 98 HIS B N 1
ATOM 3425 C CA . HIS B 1 98 ? -3.342 2.264 18.359 1 85.56 98 HIS B CA 1
ATOM 3426 C C . HIS B 1 98 ? -4.438 1.566 17.562 1 85.56 98 HIS B C 1
ATOM 3428 O O . HIS B 1 98 ? -4.191 0.531 16.938 1 85.56 98 HIS B O 1
ATOM 3434 N N . THR B 1 99 ? -5.578 2.129 17.609 1 87.44 99 THR B N 1
ATOM 3435 C CA . THR B 1 99 ? -6.672 1.52 16.859 1 87.44 99 THR B CA 1
ATOM 3436 C C . THR B 1 99 ? -6.414 1.62 15.352 1 87.44 99 THR B C 1
ATOM 3438 O O . THR B 1 99 ? -6.719 0.691 14.602 1 87.44 99 THR B O 1
ATOM 3441 N N . PHE B 1 100 ? -5.766 2.684 14.945 1 88.44 100 PHE B N 1
ATOM 3442 C CA . PHE B 1 100 ? -5.434 2.859 13.539 1 88.44 100 PHE B CA 1
ATOM 3443 C C . PHE B 1 100 ? -4.402 1.832 13.094 1 88.44 100 PHE B C 1
ATOM 3445 O O . PHE B 1 100 ? -4.562 1.196 12.047 1 88.44 100 PHE B O 1
ATOM 3452 N N . THR B 1 101 ? -3.402 1.672 13.906 1 91.81 101 THR B N 1
ATOM 3453 C CA . THR B 1 101 ? -2.348 0.731 13.547 1 91.81 101 THR B CA 1
ATOM 3454 C C . THR B 1 101 ? -2.865 -0.704 13.586 1 91.81 101 THR B C 1
ATOM 3456 O O . THR B 1 101 ? -2.529 -1.513 12.719 1 91.81 101 THR B O 1
ATOM 3459 N N . PHE B 1 102 ? -3.689 -1.01 14.602 1 93.5 102 PHE B N 1
ATOM 3460 C CA . PHE B 1 102 ? -4.32 -2.32 14.711 1 93.5 102 PHE B CA 1
ATOM 3461 C C . PHE B 1 102 ? -5.168 -2.619 13.477 1 93.5 102 PHE B C 1
ATOM 3463 O O . PHE B 1 102 ? -5.055 -3.695 12.883 1 93.5 102 PHE B O 1
ATOM 3470 N N . ALA B 1 103 ? -5.918 -1.7 13.086 1 93.88 103 ALA B N 1
ATOM 3471 C CA . ALA B 1 103 ? -6.793 -1.839 11.93 1 93.88 103 ALA B CA 1
ATOM 3472 C C . ALA B 1 103 ? -5.984 -2.012 10.648 1 93.88 103 ALA B C 1
ATOM 3474 O O . ALA B 1 103 ? -6.359 -2.791 9.766 1 93.88 103 ALA B O 1
ATOM 3475 N N . SER B 1 104 ? -4.918 -1.287 10.531 1 95.38 104 SER B N 1
ATOM 3476 C CA . SER B 1 104 ? -4.055 -1.386 9.359 1 95.38 104 SER B CA 1
ATOM 3477 C C . SER B 1 104 ? -3.52 -2.803 9.18 1 95.38 104 SER B C 1
ATOM 3479 O O . SER B 1 104 ? -3.586 -3.365 8.086 1 95.38 104 SER B O 1
ATOM 3481 N N . GLY B 1 105 ? -3.008 -3.387 10.266 1 95.81 105 GLY B N 1
ATOM 3482 C CA . GLY B 1 105 ? -2.529 -4.758 10.219 1 95.81 105 GLY B CA 1
ATOM 3483 C C . GLY B 1 105 ? -3.613 -5.754 9.852 1 95.81 105 GLY B C 1
ATOM 3484 O O . GLY B 1 105 ? -3.389 -6.656 9.039 1 95.81 105 GLY B O 1
ATOM 3485 N N . ALA B 1 106 ? -4.738 -5.57 10.438 1 95.38 106 ALA B N 1
ATOM 3486 C CA . ALA B 1 106 ? -5.871 -6.457 10.172 1 95.38 106 ALA B CA 1
ATOM 3487 C C . ALA B 1 106 ? -6.285 -6.398 8.703 1 95.38 106 ALA B C 1
ATOM 3489 O O . ALA B 1 106 ? -6.477 -7.434 8.07 1 95.38 106 ALA B O 1
ATOM 3490 N N . LEU B 1 107 ? -6.375 -5.211 8.227 1 95.88 107 LEU B N 1
ATOM 3491 C CA . LEU B 1 107 ? -6.863 -4.996 6.871 1 95.88 107 LEU B CA 1
ATOM 3492 C C . LEU B 1 107 ? -5.875 -5.539 5.844 1 95.88 107 LEU B C 1
ATOM 3494 O O . LEU B 1 107 ? -6.273 -6.156 4.855 1 95.88 107 LEU B O 1
ATOM 3498 N N . LEU B 1 108 ? -4.598 -5.348 6.055 1 97.12 108 LEU B N 1
ATOM 3499 C CA . LEU B 1 108 ? -3.58 -5.875 5.152 1 97.12 108 LEU B CA 1
ATOM 3500 C C . LEU B 1 108 ? -3.613 -7.398 5.125 1 97.12 108 LEU B C 1
ATOM 3502 O O . LEU B 1 108 ? -3.48 -8.008 4.062 1 97.12 108 LEU B O 1
ATOM 3506 N N . THR B 1 109 ? -3.805 -7.938 6.27 1 96.25 109 THR B N 1
ATOM 3507 C CA . THR B 1 109 ? -3.859 -9.391 6.363 1 96.25 109 THR B CA 1
ATOM 3508 C C . THR B 1 109 ? -5.094 -9.938 5.648 1 96.25 109 THR B C 1
ATOM 3510 O O . THR B 1 109 ? -5.012 -10.93 4.93 1 96.25 109 THR B O 1
ATOM 3513 N N . ALA B 1 110 ? -6.199 -9.344 5.828 1 95 110 ALA B N 1
ATOM 3514 C CA . ALA B 1 110 ? -7.41 -9.758 5.121 1 95 110 ALA B CA 1
ATOM 3515 C C . ALA B 1 110 ? -7.203 -9.711 3.609 1 95 110 ALA B C 1
ATOM 3517 O O . ALA B 1 110 ? -7.633 -10.617 2.889 1 95 110 ALA B O 1
ATOM 3518 N N . SER B 1 111 ? -6.527 -8.672 3.168 1 96.44 111 SER B N 1
ATOM 3519 C CA . SER B 1 111 ? -6.277 -8.484 1.742 1 96.44 111 SER B CA 1
ATOM 3520 C C . SER B 1 111 ? -5.297 -9.523 1.21 1 96.44 111 SER B C 1
ATOM 3522 O O . SER B 1 111 ? -5.617 -10.273 0.284 1 96.44 111 SER B O 1
ATOM 3524 N N . LEU B 1 112 ? -4.195 -9.727 1.875 1 96.25 112 LEU B N 1
ATOM 3525 C CA . LEU B 1 112 ? -3.072 -10.461 1.311 1 96.25 112 LEU B CA 1
ATOM 3526 C C . LEU B 1 112 ? -3.172 -11.945 1.65 1 96.25 112 LEU B C 1
ATOM 3528 O O . LEU B 1 112 ? -2.705 -12.797 0.888 1 96.25 112 LEU B O 1
ATOM 3532 N N . LEU B 1 113 ? -3.838 -12.258 2.738 1 94.56 113 LEU B N 1
ATOM 3533 C CA . LEU B 1 113 ? -3.807 -13.656 3.156 1 94.56 113 LEU B CA 1
ATOM 3534 C C . LEU B 1 113 ? -5.156 -14.328 2.914 1 94.56 113 LEU B C 1
ATOM 3536 O O . LEU B 1 113 ? -5.242 -15.555 2.871 1 94.56 113 LEU B O 1
ATOM 3540 N N . HIS B 1 114 ? -6.172 -13.562 2.795 1 92.88 114 HIS B N 1
ATOM 3541 C CA . HIS B 1 114 ? -7.484 -14.164 2.605 1 92.88 114 HIS B CA 1
ATOM 3542 C C . HIS B 1 114 ? -8.023 -13.883 1.207 1 92.88 114 HIS B C 1
ATOM 3544 O O . HIS B 1 114 ? -8.242 -14.805 0.422 1 92.88 114 HIS B O 1
ATOM 3550 N N . ILE B 1 115 ? -8.117 -12.656 0.829 1 93.88 115 ILE B N 1
ATOM 3551 C CA . ILE B 1 115 ? -8.758 -12.297 -0.429 1 93.88 115 ILE B CA 1
ATOM 3552 C C . ILE B 1 115 ? -7.895 -12.758 -1.602 1 93.88 115 ILE B C 1
ATOM 3554 O O . ILE B 1 115 ? -8.383 -13.438 -2.508 1 93.88 115 ILE B O 1
ATOM 3558 N N . VAL B 1 116 ? -6.594 -12.453 -1.556 1 94.06 116 VAL B N 1
ATOM 3559 C CA . VAL B 1 116 ? -5.73 -12.664 -2.713 1 94.06 116 VAL B CA 1
ATOM 3560 C C . VAL B 1 116 ? -5.613 -14.156 -3.006 1 94.06 116 VAL B C 1
ATOM 3562 O O . VAL B 1 116 ? -5.887 -14.602 -4.125 1 94.06 116 VAL B O 1
ATOM 3565 N N . PRO B 1 117 ? -5.312 -15.039 -2.057 1 91.44 117 PRO B N 1
ATOM 3566 C CA . PRO B 1 117 ? -5.188 -16.469 -2.383 1 91.44 117 PRO B CA 1
ATOM 3567 C C . PRO B 1 117 ? -6.488 -17.062 -2.9 1 91.44 117 PRO B C 1
ATOM 3569 O O . PRO B 1 117 ? -6.48 -17.828 -3.877 1 91.44 117 PRO B O 1
ATOM 3572 N N . GLU B 1 118 ? -7.566 -16.688 -2.318 1 90.12 118 GLU B N 1
ATOM 3573 C CA . GLU B 1 118 ? -8.859 -17.234 -2.73 1 90.12 118 GLU B CA 1
ATOM 3574 C C . GLU B 1 118 ? -9.234 -16.75 -4.129 1 90.12 118 GLU B C 1
ATOM 3576 O O . GLU B 1 118 ? -9.711 -17.531 -4.953 1 90.12 118 GLU B O 1
ATOM 3581 N N . SER B 1 119 ? -9.047 -15.5 -4.32 1 93.12 119 SER B N 1
ATOM 3582 C CA . SER B 1 119 ? -9.43 -14.922 -5.605 1 93.12 119 SER B CA 1
ATOM 3583 C C . SER B 1 119 ? -8.523 -15.422 -6.727 1 93.12 119 SER B C 1
ATOM 3585 O O . SER B 1 119 ? -8.961 -15.562 -7.871 1 93.12 119 SER B O 1
ATOM 3587 N N . LEU B 1 120 ? -7.25 -15.641 -6.395 1 90.56 120 LEU B N 1
ATOM 3588 C CA . LEU B 1 120 ? -6.336 -16.203 -7.379 1 90.56 120 LEU B CA 1
ATOM 3589 C C . LEU B 1 120 ? -6.824 -17.578 -7.852 1 90.56 120 LEU B C 1
ATOM 3591 O O . LEU B 1 120 ? -6.75 -17.891 -9.047 1 90.56 120 LEU B O 1
ATOM 3595 N N . GLU B 1 121 ? -7.297 -18.359 -6.996 1 87.56 121 GLU B N 1
ATOM 3596 C CA . GLU B 1 121 ? -7.848 -19.656 -7.355 1 87.56 121 GLU B CA 1
ATOM 3597 C C . GLU B 1 121 ? -9.062 -19.516 -8.266 1 87.56 121 GLU B C 1
ATOM 3599 O O . GLU B 1 121 ? -9.234 -20.281 -9.211 1 87.56 121 GLU B O 1
ATOM 3604 N N . GLY B 1 122 ? -9.891 -18.516 -7.957 1 86.25 122 GLY B N 1
ATOM 3605 C CA . GLY B 1 122 ? -11.078 -18.281 -8.766 1 86.25 122 GLY B CA 1
ATOM 3606 C C . GLY B 1 122 ? -10.758 -17.844 -10.18 1 86.25 122 GLY B C 1
ATOM 3607 O O . GLY B 1 122 ? -11.453 -18.234 -11.125 1 86.25 122 GLY B O 1
ATOM 3608 N N . ILE B 1 123 ? -9.695 -17.109 -10.281 1 88.81 123 ILE B N 1
ATOM 3609 C CA . ILE B 1 123 ? -9.305 -16.609 -11.594 1 88.81 123 ILE B CA 1
ATOM 3610 C C . ILE B 1 123 ? -8.531 -17.703 -12.344 1 88.81 123 ILE B C 1
ATOM 3612 O O . ILE B 1 123 ? -8.672 -17.844 -13.562 1 88.81 123 ILE B O 1
ATOM 3616 N N . ALA B 1 124 ? -7.707 -18.406 -11.633 1 86.19 124 ALA B N 1
ATOM 3617 C CA . ALA B 1 124 ? -6.844 -19.422 -12.242 1 86.19 124 ALA B CA 1
ATOM 3618 C C . ALA B 1 124 ? -7.668 -20.5 -12.945 1 86.19 124 ALA B C 1
ATOM 3620 O O . ALA B 1 124 ? -7.191 -21.141 -13.891 1 86.19 124 ALA B O 1
ATOM 3621 N N . ALA B 1 125 ? -8.836 -20.656 -12.547 1 79.75 125 ALA B N 1
ATOM 3622 C CA . ALA B 1 125 ? -9.703 -21.641 -13.172 1 79.75 125 ALA B CA 1
ATOM 3623 C C . ALA B 1 125 ? -10.016 -21.266 -14.617 1 79.75 125 ALA B C 1
ATOM 3625 O O . ALA B 1 125 ? -10.352 -22.125 -15.43 1 79.75 125 ALA B O 1
ATOM 3626 N N . GLU B 1 126 ? -9.812 -19.984 -14.891 1 80 126 GLU B N 1
ATOM 3627 C CA . GLU B 1 126 ? -10.156 -19.5 -16.219 1 80 126 GLU B CA 1
ATOM 3628 C C . GLU B 1 126 ? -8.922 -19.438 -17.125 1 80 126 GLU B C 1
ATOM 3630 O O . GLU B 1 126 ? -9.047 -19.266 -18.344 1 80 126 GL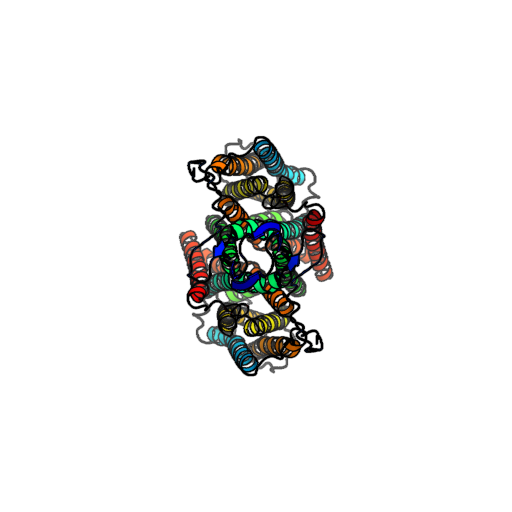U B O 1
ATOM 3635 N N . TYR B 1 127 ? -7.797 -19.594 -16.5 1 77.88 127 TYR B N 1
ATOM 3636 C CA . TYR B 1 127 ? -6.574 -19.422 -17.281 1 77.88 127 TYR B CA 1
ATOM 3637 C C . TYR B 1 127 ? -5.746 -20.703 -17.266 1 77.88 127 TYR B C 1
ATOM 3639 O O . TYR B 1 127 ? -5.746 -21.438 -16.281 1 77.88 127 TYR B O 1
ATOM 3647 N N . ASP B 1 128 ? -5.105 -21 -18.328 1 73.31 128 ASP B N 1
ATOM 3648 C CA . ASP B 1 128 ? -4.285 -22.203 -18.484 1 73.31 128 ASP B CA 1
ATOM 3649 C C . ASP B 1 128 ? -2.971 -22.062 -17.719 1 73.31 128 ASP B C 1
ATOM 3651 O O . ASP B 1 128 ? -2.443 -23.047 -17.188 1 73.31 128 ASP B O 1
ATOM 3655 N N . HIS B 1 129 ? -2.545 -20.844 -17.656 1 81.56 129 HIS B N 1
ATOM 3656 C CA . HIS B 1 129 ? -1.243 -20.625 -17.031 1 81.56 129 HIS B CA 1
ATOM 3657 C C . HIS B 1 129 ? -1.365 -19.75 -15.789 1 81.56 129 HIS B C 1
ATOM 3659 O O . HIS B 1 129 ? -2.064 -18.734 -15.805 1 81.56 129 HIS B O 1
ATOM 3665 N N . LEU B 1 130 ? -0.707 -20.203 -14.773 1 82.62 130 LEU B N 1
ATOM 3666 C CA . LEU B 1 130 ? -0.723 -19.5 -13.484 1 82.62 130 LEU B CA 1
ATOM 3667 C C . LEU B 1 130 ? -0.194 -18.078 -13.633 1 82.62 130 LEU B C 1
ATOM 3669 O O . LEU B 1 130 ? -0.69 -17.156 -12.977 1 82.62 130 LEU B O 1
ATOM 3673 N N . HIS B 1 131 ? 0.689 -17.922 -14.484 1 82.44 131 HIS B N 1
ATOM 3674 C CA . HIS B 1 131 ? 1.274 -16.609 -14.711 1 82.44 131 HIS B CA 1
ATOM 3675 C C . HIS B 1 131 ? 0.22 -15.602 -15.164 1 82.44 131 HIS B C 1
ATOM 3677 O O . HIS B 1 131 ? 0.187 -14.469 -14.688 1 82.44 131 HIS B O 1
ATOM 3683 N N . ASP B 1 132 ? -0.64 -16.047 -16.031 1 85.31 132 ASP B N 1
ATOM 3684 C CA . ASP B 1 132 ? -1.688 -15.172 -16.547 1 85.31 132 ASP B CA 1
ATOM 3685 C C . ASP B 1 132 ? -2.689 -14.82 -15.445 1 85.31 132 ASP B C 1
ATOM 3687 O O . ASP B 1 132 ? -3.143 -13.68 -15.352 1 85.31 132 ASP B O 1
ATOM 3691 N N . ALA B 1 133 ? -2.969 -15.836 -14.695 1 87.62 133 ALA B N 1
ATOM 3692 C CA . ALA B 1 133 ? -3.855 -15.586 -13.562 1 87.62 133 ALA B CA 1
ATOM 3693 C C . ALA B 1 133 ? -3.252 -14.555 -12.609 1 87.62 133 ALA B C 1
ATOM 3695 O O . ALA B 1 133 ? -3.955 -13.664 -12.125 1 87.62 133 ALA B O 1
ATOM 3696 N N . GLY B 1 134 ? -1.947 -14.695 -12.398 1 88.81 134 GLY B N 1
ATOM 3697 C CA . GLY B 1 134 ? -1.25 -13.742 -11.555 1 88.81 134 GLY B CA 1
ATOM 3698 C C . GLY B 1 134 ? -1.242 -12.328 -12.117 1 88.81 134 GLY B C 1
ATOM 3699 O O . GLY B 1 134 ? -1.383 -11.359 -11.375 1 88.81 134 GLY B O 1
ATOM 3700 N N . LEU B 1 135 ? -1.106 -12.25 -13.383 1 89.62 135 LEU B N 1
ATOM 3701 C CA . LEU B 1 135 ? -1.104 -10.953 -14.047 1 89.62 135 LEU B CA 1
ATOM 3702 C C . LEU B 1 135 ? -2.459 -10.266 -13.914 1 89.62 135 LEU B C 1
ATOM 3704 O O . LEU B 1 135 ? -2.531 -9.086 -13.578 1 89.62 135 LEU B O 1
ATOM 3708 N N . TRP B 1 136 ? -3.457 -10.992 -14.117 1 90.5 136 TRP B N 1
ATOM 3709 C CA . TRP B 1 136 ? -4.801 -10.43 -14.031 1 90.5 136 TRP B CA 1
ATOM 3710 C C . TRP B 1 136 ? -5.141 -10.047 -12.594 1 90.5 136 TRP B C 1
ATOM 3712 O O . TRP B 1 136 ? -5.789 -9.031 -12.352 1 90.5 136 TRP B O 1
ATOM 3722 N N . ALA B 1 137 ? -4.699 -10.922 -11.703 1 93.69 137 ALA B N 1
ATOM 3723 C CA . ALA B 1 137 ? -4.898 -10.602 -10.297 1 93.69 137 ALA B CA 1
ATOM 3724 C C . ALA B 1 137 ? -4.184 -9.305 -9.93 1 93.69 137 ALA B C 1
ATOM 3726 O O . ALA B 1 137 ? -4.758 -8.438 -9.266 1 93.69 137 ALA B O 1
ATOM 3727 N N . GLY B 1 138 ? -2.945 -9.18 -10.383 1 95 138 GLY B N 1
ATOM 3728 C CA . GLY B 1 138 ? -2.184 -7.969 -10.133 1 95 138 GLY B CA 1
ATOM 3729 C C . GLY B 1 138 ? -2.83 -6.727 -10.727 1 95 138 GLY B C 1
ATOM 3730 O O . GLY B 1 138 ? -2.85 -5.672 -10.094 1 95 138 GLY B O 1
ATOM 3731 N N . LEU B 1 139 ? -3.361 -6.855 -11.883 1 95 139 LEU B N 1
ATOM 3732 C CA . LEU B 1 139 ? -4.027 -5.738 -12.547 1 95 139 LEU B CA 1
ATOM 3733 C C . LEU B 1 139 ? -5.27 -5.312 -11.773 1 95 139 LEU B C 1
ATOM 3735 O O . LEU B 1 139 ? -5.547 -4.117 -11.641 1 95 139 LEU B O 1
ATOM 3739 N N . ALA B 1 140 ? -6 -6.281 -11.328 1 96.5 140 ALA B N 1
ATOM 3740 C CA . ALA B 1 140 ? -7.195 -5.98 -10.547 1 96.5 140 ALA B CA 1
ATOM 3741 C C . ALA B 1 140 ? -6.836 -5.258 -9.25 1 96.5 140 ALA B C 1
ATOM 3743 O O . ALA B 1 140 ? -7.48 -4.273 -8.875 1 96.5 140 ALA B O 1
ATOM 3744 N N . ILE B 1 141 ? -5.801 -5.738 -8.547 1 97.38 141 ILE B N 1
ATOM 3745 C CA . ILE B 1 141 ? -5.348 -5.102 -7.316 1 97.38 141 ILE B CA 1
ATOM 3746 C C . ILE B 1 141 ? -4.887 -3.676 -7.609 1 97.38 141 ILE B C 1
ATOM 3748 O O . ILE B 1 141 ? -5.238 -2.74 -6.891 1 97.38 141 ILE B O 1
ATOM 3752 N N . LEU B 1 142 ? -4.148 -3.557 -8.688 1 96.06 142 LEU B N 1
ATOM 3753 C CA . LEU B 1 142 ? -3.701 -2.232 -9.109 1 96.06 142 LEU B CA 1
ATOM 3754 C C . LEU B 1 142 ? -4.891 -1.326 -9.406 1 96.06 142 LEU B C 1
ATOM 3756 O O . LEU B 1 142 ? -4.863 -0.133 -9.102 1 96.06 142 LEU B O 1
ATOM 3760 N N . GLY B 1 143 ? -5.902 -1.881 -10.016 1 95.62 143 GLY B N 1
ATOM 3761 C CA . GLY B 1 143 ? -7.121 -1.131 -10.266 1 95.62 143 GLY B CA 1
ATOM 3762 C C . GLY B 1 143 ? -7.781 -0.632 -8.992 1 95.62 143 GLY B C 1
ATOM 3763 O O . GLY B 1 143 ? -8.25 0.507 -8.93 1 95.62 143 GLY B O 1
ATOM 3764 N N . GLY B 1 144 ? -7.855 -1.479 -7.984 1 96.38 144 GLY B N 1
ATOM 3765 C CA . GLY B 1 144 ? -8.391 -1.074 -6.695 1 96.38 144 GLY B CA 1
ATOM 3766 C C . GLY B 1 144 ? -7.59 0.029 -6.035 1 96.38 144 GLY B C 1
ATOM 3767 O O . GLY B 1 144 ? -8.164 0.98 -5.496 1 96.38 144 GLY B O 1
ATOM 3768 N N . ILE B 1 145 ? -6.258 -0.098 -6.113 1 95.75 145 ILE B N 1
ATOM 3769 C CA . ILE B 1 145 ? -5.383 0.937 -5.578 1 95.75 145 ILE B CA 1
ATOM 3770 C C . ILE B 1 145 ? -5.582 2.236 -6.355 1 95.75 145 ILE B C 1
ATOM 3772 O O . ILE B 1 145 ? -5.738 3.305 -5.758 1 95.75 145 ILE B O 1
ATOM 3776 N N . GLY B 1 146 ? -5.598 2.084 -7.684 1 92.88 146 GLY B N 1
ATOM 3777 C CA . GLY B 1 146 ? -5.824 3.248 -8.523 1 92.88 146 GLY B CA 1
ATOM 3778 C C . GLY B 1 146 ? -7.148 3.934 -8.25 1 92.88 146 GLY B C 1
ATOM 3779 O O . GLY B 1 146 ? -7.219 5.164 -8.211 1 92.88 146 GLY B O 1
ATOM 3780 N N . PHE B 1 147 ? -8.164 3.199 -8.094 1 92.06 147 PHE B N 1
ATOM 3781 C CA . PHE B 1 147 ? -9.484 3.732 -7.766 1 92.06 147 PHE B CA 1
ATOM 3782 C C . PHE B 1 147 ? -9.445 4.5 -6.449 1 92.06 147 PHE B C 1
ATOM 3784 O O . PHE B 1 147 ? -10.016 5.59 -6.344 1 92.06 147 PHE B O 1
ATOM 3791 N N . SER B 1 148 ? -8.781 3.953 -5.477 1 92.5 148 SER B N 1
ATOM 3792 C CA . SER B 1 148 ? -8.68 4.594 -4.168 1 92.5 148 SER B CA 1
ATOM 3793 C C . SER B 1 148 ? -7.875 5.883 -4.246 1 92.5 148 SER B C 1
ATOM 3795 O O . SER B 1 148 ? -8.203 6.871 -3.586 1 92.5 148 SER B O 1
ATOM 3797 N N . ILE B 1 149 ? -6.789 5.855 -5.023 1 89.25 149 ILE B N 1
ATOM 3798 C CA . ILE B 1 149 ? -5.988 7.059 -5.23 1 89.25 149 ILE B CA 1
ATOM 3799 C C . ILE B 1 149 ? -6.844 8.141 -5.879 1 89.25 149 ILE B C 1
ATOM 3801 O O . ILE B 1 149 ? -6.773 9.312 -5.496 1 89.25 149 ILE B O 1
ATOM 3805 N N . LEU B 1 150 ? -7.668 7.746 -6.809 1 86.88 150 LEU B N 1
ATOM 3806 C CA . LEU B 1 150 ? -8.539 8.68 -7.516 1 86.88 150 LEU B CA 1
ATOM 3807 C C . LEU B 1 150 ? -9.539 9.328 -6.559 1 86.88 150 LEU B C 1
ATOM 3809 O O . LEU B 1 150 ? -9.703 10.547 -6.562 1 86.88 150 LEU B O 1
ATOM 3813 N N . ILE B 1 151 ? -10.125 8.523 -5.727 1 86.06 151 ILE B N 1
ATOM 3814 C CA . ILE B 1 151 ? -11.102 9.031 -4.766 1 86.06 151 ILE B CA 1
ATOM 3815 C C . ILE B 1 151 ? -10.406 9.969 -3.779 1 86.06 151 ILE B C 1
ATOM 3817 O O . ILE B 1 151 ? -10.922 11.047 -3.463 1 86.06 151 ILE B O 1
ATOM 3821 N N . HIS B 1 152 ? -9.273 9.57 -3.348 1 82.31 152 HIS B N 1
AT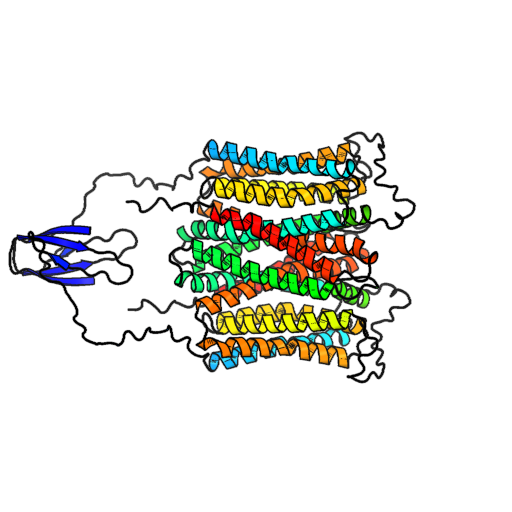OM 3822 C CA . HIS B 1 152 ? -8.484 10.383 -2.43 1 82.31 152 HIS B CA 1
ATOM 3823 C C . HIS B 1 152 ? -8.117 11.719 -3.057 1 82.31 152 HIS B C 1
ATOM 3825 O O . HIS B 1 152 ? -8.234 12.766 -2.412 1 82.31 152 HIS B O 1
ATOM 3831 N N . ALA B 1 153 ? -7.711 11.695 -4.266 1 77.56 153 ALA B N 1
ATOM 3832 C CA . ALA B 1 153 ? -7.281 12.898 -4.973 1 77.56 153 ALA B CA 1
ATOM 3833 C C . ALA B 1 153 ? -8.461 13.828 -5.238 1 77.56 153 ALA B C 1
ATOM 3835 O O . ALA B 1 153 ? -8.32 15.055 -5.168 1 77.56 153 ALA B O 1
ATOM 3836 N N . LEU B 1 154 ? -9.555 13.289 -5.547 1 76.06 154 LEU B N 1
ATOM 3837 C CA . LEU B 1 154 ? -10.742 14.078 -5.883 1 76.06 154 LEU B CA 1
ATOM 3838 C C . LEU B 1 154 ? -11.32 14.734 -4.637 1 76.06 154 LEU B C 1
ATOM 3840 O O . LEU B 1 154 ? -11.859 15.844 -4.707 1 76.06 154 LEU B O 1
ATOM 3844 N N . LEU B 1 155 ? -11.172 14.133 -3.619 1 72.69 155 LEU B N 1
ATOM 3845 C CA . LEU B 1 155 ? -11.852 14.617 -2.424 1 72.69 155 LEU B CA 1
ATOM 3846 C C . LEU B 1 155 ? -10.898 15.43 -1.549 1 72.69 155 LEU B C 1
ATOM 3848 O O . LEU B 1 155 ?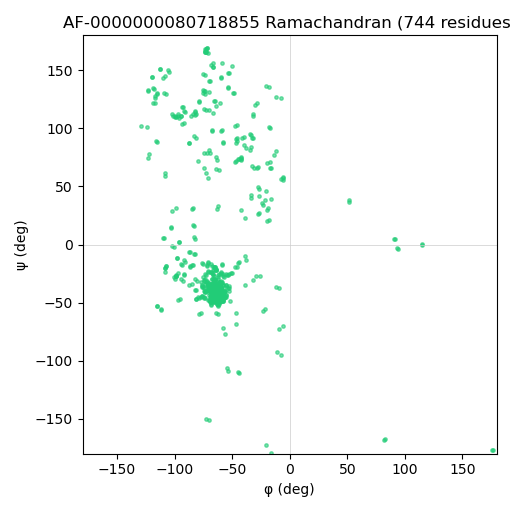 -11.344 16.234 -0.729 1 72.69 155 LEU B O 1
ATOM 3852 N N . GLU B 1 156 ? -9.562 15.188 -1.604 1 58.81 156 GLU B N 1
ATOM 3853 C CA . GLU B 1 156 ? -8.594 16.047 -0.929 1 58.81 156 GLU B CA 1
ATOM 3854 C C . GLU B 1 156 ? -8.531 17.422 -1.58 1 58.81 156 GLU B C 1
ATOM 3856 O O . GLU B 1 156 ? -8.172 18.406 -0.93 1 58.81 156 GLU B O 1
ATOM 3861 N N . SER B 1 157 ? -8.578 17.547 -3.012 1 49.03 157 SER B N 1
ATOM 3862 C CA . SER B 1 157 ? -8.398 18.766 -3.799 1 49.03 157 SER B CA 1
ATOM 3863 C C . SER B 1 157 ? -9.445 19.812 -3.436 1 49.03 157 SER B C 1
ATOM 3865 O O . SER B 1 157 ? -9.32 20.984 -3.82 1 49.03 157 SER B O 1
ATOM 3867 N N . GLY B 1 158 ? -10.609 19.422 -3.059 1 40.5 158 GLY B N 1
ATOM 3868 C CA . GLY B 1 158 ? -11.508 20.562 -3.014 1 40.5 158 GLY B CA 1
ATOM 3869 C C . GLY B 1 158 ? -10.891 21.781 -2.354 1 40.5 158 GLY B C 1
ATOM 3870 O O . GLY B 1 158 ? -11.008 22.906 -2.865 1 40.5 158 GLY B O 1
ATOM 3871 N N . HIS B 1 159 ? -11.305 22.266 -1.089 1 36.94 159 HIS B N 1
ATOM 3872 C CA . HIS B 1 159 ? -11.273 23.672 -0.666 1 36.94 159 HIS B CA 1
ATOM 3873 C C . HIS B 1 159 ? -9.844 24.109 -0.362 1 36.94 159 HIS B C 1
ATOM 3875 O O . HIS B 1 159 ? -9.047 23.344 0.183 1 36.94 159 HIS B O 1
ATOM 3881 N N . GLY B 1 160 ? -9.25 25.109 -1.13 1 34.16 160 GLY B N 1
ATOM 3882 C CA . GLY B 1 160 ? -8.258 26.172 -1.081 1 34.16 160 GLY B CA 1
ATOM 3883 C C . GLY B 1 160 ? -7.738 26.438 0.32 1 34.16 160 GLY B C 1
ATOM 3884 O O . GLY B 1 160 ? -6.738 27.141 0.494 1 34.16 160 GLY B O 1
ATOM 3885 N N . HIS B 1 161 ? -8.812 27.125 1.071 1 32.53 161 HIS B N 1
ATOM 3886 C CA . HIS B 1 161 ? -8.273 28.078 2.033 1 32.53 161 HIS B CA 1
ATOM 3887 C C . HIS B 1 161 ? -7.266 27.406 2.963 1 32.53 161 HIS B C 1
ATOM 3889 O O . HIS B 1 161 ? -6.152 27.906 3.137 1 32.53 161 HIS B O 1
ATOM 3895 N N . GLY B 1 162 ? -7.777 27.219 4.234 1 30.75 162 GLY B N 1
ATOM 3896 C CA . GLY B 1 162 ? -6.883 27.141 5.379 1 30.75 162 GLY B CA 1
ATOM 3897 C C . GLY B 1 162 ? -6.055 25.859 5.402 1 30.75 162 GLY B C 1
ATOM 3898 O O . GLY B 1 162 ? -6.152 25.031 4.496 1 30.75 162 GLY B O 1
ATOM 3899 N N . HIS B 1 163 ? -5.652 25.344 6.52 1 32.84 163 HIS B N 1
ATOM 3900 C CA . HIS B 1 163 ? -4.664 24.344 6.871 1 32.84 163 HIS B CA 1
ATOM 3901 C C . HIS B 1 163 ? -5.004 22.984 6.242 1 32.84 163 HIS B C 1
ATOM 3903 O O . HIS B 1 163 ? -6.086 22.453 6.48 1 32.84 163 HIS B O 1
ATOM 3909 N N . GLY B 1 164 ? -5.043 22.734 4.977 1 32.19 164 GLY B N 1
ATOM 3910 C CA . GLY B 1 164 ? -5.191 21.672 3.99 1 32.19 164 GLY B CA 1
ATOM 3911 C C . GLY B 1 164 ? -4.875 20.297 4.543 1 32.19 164 GLY B C 1
ATOM 3912 O O . GLY B 1 164 ? -3.764 19.797 4.371 1 32.19 164 GLY B O 1
ATOM 3913 N N . HIS B 1 165 ? -5.355 19.938 5.684 1 34.69 165 HIS B N 1
ATOM 3914 C CA . HIS B 1 165 ? -5 18.719 6.383 1 34.69 165 HIS B CA 1
ATOM 3915 C C . HIS B 1 165 ? -5.648 17.5 5.727 1 34.69 165 HIS B C 1
ATOM 3917 O O . HIS B 1 165 ? -6.875 17.422 5.621 1 34.69 165 HIS B O 1
ATOM 3923 N N . GLY B 1 166 ? -5.488 16.984 4.648 1 33.62 166 GLY B N 1
ATOM 3924 C CA . GLY B 1 166 ? -5.934 15.688 4.152 1 33.62 166 GLY B CA 1
ATOM 3925 C C . GLY B 1 166 ? -6.363 14.742 5.258 1 33.62 166 GLY B C 1
ATOM 3926 O O . GLY B 1 166 ? -6.516 15.156 6.41 1 33.62 166 GLY B O 1
ATOM 3927 N N . PRO B 1 167 ? -6.805 13.445 4.922 1 37.66 167 PRO B N 1
ATOM 3928 C CA . PRO B 1 167 ? -7.168 12.516 5.996 1 37.66 167 PRO B CA 1
ATOM 3929 C C . PRO B 1 167 ? -6.352 12.734 7.266 1 37.66 167 PRO B C 1
ATOM 3931 O O . PRO B 1 167 ? -6.832 12.469 8.367 1 37.66 167 PRO B O 1
ATOM 3934 N N . THR B 1 168 ? -5.227 13.164 6.961 1 41.5 168 THR B N 1
ATOM 3935 C CA . THR B 1 168 ? -4.375 13.68 8.023 1 41.5 168 THR B CA 1
ATOM 3936 C C . THR B 1 168 ? -5.062 14.828 8.758 1 41.5 168 THR B C 1
ATOM 3938 O O . THR B 1 168 ? -4.93 14.953 9.977 1 41.5 168 THR B O 1
ATOM 3941 N N . GLU B 1 169 ? -5.91 15.391 7.988 1 45.28 169 GLU B N 1
ATOM 3942 C CA . GLU B 1 169 ? -6.625 16.516 8.594 1 45.28 169 GLU B CA 1
ATOM 3943 C C . GLU B 1 169 ? -7.613 16.031 9.648 1 45.28 169 GLU B C 1
ATOM 3945 O O . GLU B 1 169 ? -7.766 16.672 10.695 1 45.28 169 GLU B O 1
ATOM 3950 N N . THR B 1 170 ? -8.312 15.062 9.188 1 46.12 170 THR B N 1
ATOM 3951 C CA . THR B 1 170 ? -9.266 14.5 10.133 1 46.12 170 THR B CA 1
ATOM 3952 C C . THR B 1 170 ? -8.57 14.133 11.445 1 46.12 170 THR B C 1
ATOM 3954 O O . THR B 1 170 ? -9.062 14.461 12.523 1 46.12 170 THR B O 1
ATOM 3957 N N . ILE B 1 171 ? -7.527 13.469 11.117 1 49.19 171 ILE B N 1
ATOM 3958 C CA . ILE B 1 171 ? -6.77 13.023 12.281 1 49.19 171 ILE B CA 1
ATOM 3959 C C . ILE B 1 171 ? -6.199 14.234 13.016 1 49.19 171 ILE B C 1
ATOM 3961 O O . ILE B 1 171 ? -6.246 14.297 14.25 1 49.19 171 ILE B O 1
ATOM 3965 N N . GLN B 1 172 ? -5.777 15.172 12.188 1 48.59 172 GLN B N 1
ATOM 3966 C CA . GLN B 1 172 ? -5.258 16.391 12.805 1 48.59 172 GLN B CA 1
ATOM 3967 C C . GLN B 1 172 ? -6.352 17.125 13.57 1 48.59 172 GLN B C 1
ATOM 3969 O O . GLN B 1 172 ? -6.125 17.609 14.68 1 48.59 172 GLN B O 1
ATOM 3974 N N . ALA B 1 173 ? -7.41 17.234 12.93 1 48.41 173 ALA B N 1
ATOM 3975 C CA . ALA B 1 173 ? -8.531 17.906 13.586 1 48.41 173 ALA B CA 1
ATOM 3976 C C . ALA B 1 173 ? -8.953 17.156 14.852 1 48.41 173 ALA B C 1
ATOM 3978 O O . ALA B 1 173 ? -9.211 17.766 15.883 1 48.41 173 ALA B O 1
ATOM 3979 N N . ALA B 1 174 ? -8.977 15.875 14.656 1 51.81 174 ALA B N 1
ATOM 3980 C CA . ALA B 1 174 ? -9.344 15.055 15.812 1 51.81 174 ALA B CA 1
ATOM 3981 C C . ALA B 1 174 ? -8.305 15.164 16.922 1 51.81 174 ALA B C 1
ATOM 3983 O O . ALA B 1 174 ? -8.648 15.266 18.094 1 51.81 174 ALA B O 1
ATOM 3984 N N . THR B 1 175 ? -7.078 15.078 16.438 1 51.28 175 THR B N 1
ATOM 3985 C CA . THR B 1 175 ? -5.988 15.195 17.406 1 51.28 175 THR B CA 1
ATOM 3986 C C . THR B 1 175 ? -6.016 16.562 18.094 1 51.28 175 THR B C 1
ATOM 3988 O O . THR B 1 175 ? -5.785 16.656 19.297 1 51.28 175 THR B O 1
ATOM 3991 N N . ALA B 1 176 ? -6.074 17.578 17.25 1 49.25 176 ALA B N 1
ATOM 3992 C CA . ALA B 1 176 ? -6.164 18.906 17.812 1 49.25 176 ALA B CA 1
ATOM 3993 C C . ALA B 1 176 ? -7.312 19 18.812 1 49.25 176 ALA B C 1
ATOM 3995 O O . ALA B 1 176 ? -7.207 19.719 19.828 1 49.25 176 ALA B O 1
ATOM 3996 N N . ALA B 1 177 ? -8.305 18.391 18.438 1 47.94 177 ALA B N 1
ATOM 3997 C CA . ALA B 1 177 ? -9.5 18.453 19.297 1 47.94 177 ALA B CA 1
ATOM 3998 C C . ALA B 1 177 ? -9.281 17.672 20.578 1 47.94 177 ALA B C 1
ATOM 4000 O O . ALA B 1 177 ? -9.852 18.016 21.625 1 47.94 177 ALA B O 1
ATOM 4001 N N . VAL B 1 178 ? -8.5 16.594 20.438 1 46.22 178 VAL B N 1
ATOM 4002 C CA . VAL B 1 178 ? -8.305 15.742 21.594 1 46.22 178 VAL B CA 1
ATOM 4003 C C . VAL B 1 178 ? -7.121 16.25 22.422 1 46.22 178 VAL B C 1
ATOM 4005 O O . VAL B 1 178 ? -7.066 16.047 23.641 1 46.22 178 VAL B O 1
ATOM 4008 N N . GLY B 1 179 ? -6.027 16.812 21.719 1 41.62 179 GLY B N 1
ATOM 4009 C CA . GLY B 1 179 ? -4.859 17.25 22.469 1 41.62 179 GLY B CA 1
ATOM 4010 C C . GLY B 1 179 ? -5.152 18.391 23.422 1 41.62 179 GLY B C 1
ATOM 4011 O O . GLY B 1 179 ? -6.039 19.203 23.172 1 41.62 179 GLY B O 1
ATOM 4012 N N . ASP B 1 180 ? -4.988 18.328 24.719 1 39.19 180 ASP B N 1
ATOM 4013 C CA . ASP B 1 180 ? -5.047 19.312 25.797 1 39.19 180 ASP B CA 1
ATOM 4014 C C . ASP B 1 180 ? -4.289 20.578 25.422 1 39.19 180 ASP B C 1
ATOM 4016 O O . ASP B 1 180 ? -4.016 21.422 26.266 1 39.19 180 ASP B O 1
ATOM 4020 N N . GLY B 1 181 ? -3.355 20.688 24.469 1 37.03 181 GLY B N 1
ATOM 4021 C CA . GLY B 1 181 ? -2.697 21.984 24.438 1 37.03 181 GLY B CA 1
ATOM 4022 C C . GLY B 1 181 ? -3.658 23.141 24.219 1 37.03 181 GLY B C 1
ATOM 4023 O O . GLY B 1 181 ? -4.809 22.922 23.828 1 37.03 181 GLY B O 1
ATOM 4024 N N . PRO B 1 182 ? -3.252 24.469 24.688 1 30.38 182 PRO B N 1
ATOM 4025 C CA . PRO B 1 182 ? -4.137 25.609 24.453 1 30.38 182 PRO B CA 1
ATOM 4026 C C . PRO B 1 182 ? -4.766 25.609 23.062 1 30.38 182 PRO B C 1
ATOM 4028 O O . PRO B 1 182 ? -4.074 25.359 22.078 1 30.38 182 PRO B O 1
ATOM 4031 N N . ALA B 1 183 ? -5.875 25.078 22.859 1 32.56 183 ALA B N 1
ATOM 4032 C CA . ALA B 1 183 ? -6.613 25.297 21.625 1 32.56 183 ALA B CA 1
ATOM 4033 C C . ALA B 1 183 ? -6.113 26.531 20.891 1 32.56 183 ALA B C 1
ATOM 4035 O O . ALA B 1 183 ? -5.762 27.531 21.531 1 32.56 183 ALA B O 1
ATOM 4036 N N . PRO B 1 184 ? -5.293 26.562 19.844 1 29.83 184 PRO B N 1
ATOM 4037 C CA . PRO B 1 184 ? -5.266 27.984 19.469 1 29.83 184 PRO B CA 1
ATOM 4038 C C . PRO B 1 184 ? -6.473 28.75 20 1 29.83 184 PRO B C 1
ATOM 4040 O O . PRO B 1 184 ? -7.52 28.156 20.266 1 29.83 184 PRO B O 1
ATOM 4043 N N . ALA B 1 185 ? -6.375 29.969 20.562 1 30.42 185 ALA B N 1
ATOM 4044 C CA . ALA B 1 185 ? -7.434 30.812 21.125 1 30.42 185 ALA B CA 1
ATOM 4045 C C . ALA B 1 185 ? -8.789 30.453 20.531 1 30.42 185 ALA B C 1
ATOM 4047 O O . ALA B 1 185 ? -9.797 30.422 21.234 1 30.42 185 ALA B O 1
ATOM 4048 N N . GLY B 1 186 ? -9.016 30.484 19.219 1 30.25 186 GLY B N 1
ATOM 4049 C CA . GLY B 1 186 ? -10.328 30.469 18.594 1 30.25 186 GLY B CA 1
ATOM 4050 C C . GLY B 1 186 ? -10.922 29.078 18.5 1 30.25 186 GLY B C 1
ATOM 4051 O O . GLY B 1 186 ? -11.992 28.891 17.906 1 30.25 186 GLY B O 1
ATOM 4052 N N . THR B 1 187 ? -10.055 28.047 18.359 1 32.97 187 THR B N 1
ATOM 4053 C CA . THR B 1 187 ? -10.781 26.781 18.219 1 32.97 187 THR B CA 1
ATOM 4054 C C . THR B 1 187 ? -11.359 26.344 19.547 1 32.97 187 THR B C 1
ATOM 4056 O O . THR B 1 187 ? -10.617 26.078 20.5 1 32.97 187 THR B O 1
ATOM 4059 N N . ALA B 1 188 ? -12.422 26.812 20.062 1 32.47 188 ALA B N 1
ATOM 4060 C CA . ALA B 1 188 ? -13.258 26.453 21.203 1 32.47 188 ALA B CA 1
ATOM 4061 C C . ALA B 1 188 ? -13.227 24.953 21.469 1 32.47 188 ALA B C 1
ATOM 4063 O O . ALA B 1 188 ? -13.031 24.156 20.547 1 32.47 188 ALA B O 1
ATOM 4064 N N . PRO B 1 189 ? -12.82 24.359 22.609 1 38.06 189 PRO B N 1
ATOM 4065 C CA . PRO B 1 189 ? -13.195 22.984 22.969 1 38.06 189 PRO B CA 1
ATOM 4066 C C . PRO B 1 189 ? -14.312 22.438 22.078 1 38.06 189 PRO B C 1
ATOM 4068 O O . PRO B 1 189 ? -15.086 23.219 21.5 1 38.06 189 PRO B O 1
ATOM 4071 N N . LEU B 1 190 ? -14.203 21.125 21.344 1 42.56 190 LEU B N 1
ATOM 4072 C CA . LEU B 1 190 ? -15.43 20.625 20.719 1 42.56 190 LEU B CA 1
ATOM 4073 C C . LEU B 1 190 ? -16.656 21.25 21.375 1 42.56 190 LEU B C 1
ATOM 4075 O O . LEU B 1 190 ? -17.078 20.844 22.453 1 42.56 190 LEU B O 1
ATOM 4079 N N . ALA B 1 191 ? -16.547 22.484 21.703 1 38.75 191 ALA B N 1
ATOM 4080 C CA . ALA B 1 191 ? -17.766 23.109 22.234 1 38.75 191 ALA B CA 1
ATOM 4081 C C . ALA B 1 191 ? -19 22.5 21.578 1 38.75 191 ALA B C 1
ATOM 4083 O O . ALA B 1 191 ? -19.219 22.672 20.375 1 38.75 191 ALA B O 1
ATOM 4084 N N . LEU B 1 192 ? -19.25 21.156 21.906 1 44.22 192 LEU B N 1
ATOM 4085 C CA . LEU B 1 192 ? -20.609 20.719 21.656 1 44.22 192 LEU B CA 1
ATOM 4086 C C . LEU B 1 192 ? -21.562 21.922 21.547 1 44.22 192 LEU B C 1
ATOM 4088 O O . LEU B 1 192 ? -22.094 22.391 22.562 1 44.22 192 LEU B O 1
ATOM 4092 N N . THR B 1 193 ? -21.031 23 21.062 1 40.75 193 THR B N 1
ATOM 4093 C CA . THR B 1 193 ? -21.984 24.094 20.953 1 40.75 193 THR B CA 1
ATOM 4094 C C . THR B 1 193 ? -23.328 23.594 20.406 1 40.75 193 THR B C 1
ATOM 4096 O O . THR B 1 193 ? -23.375 23 19.328 1 40.75 193 THR B O 1
ATOM 4099 N N . ASP B 1 194 ? -24 22.938 21.172 1 47.72 194 ASP B N 1
ATOM 4100 C CA . ASP B 1 194 ? -25.422 22.766 20.906 1 47.72 194 ASP B CA 1
ATOM 4101 C C . ASP B 1 194 ? -25.984 23.938 20.094 1 47.72 194 ASP B C 1
ATOM 4103 O O . ASP B 1 194 ? -26.672 24.797 20.641 1 47.72 194 ASP B O 1
ATOM 4107 N N . LYS B 1 195 ? -25.141 24.609 19.297 1 50.19 195 LYS B N 1
ATOM 4108 C CA . LYS B 1 195 ? -25.875 25.594 18.5 1 50.19 195 LYS B CA 1
ATOM 4109 C C . LYS B 1 195 ? -27.109 24.953 17.859 1 50.19 195 LYS B C 1
ATOM 4111 O O . LYS B 1 195 ? -27.062 23.812 17.375 1 50.19 195 LYS B O 1
ATOM 4116 N N . GLU B 1 196 ? -28.203 25.156 18.344 1 60.94 196 GLU B N 1
ATOM 4117 C CA . GLU B 1 196 ? -29.547 24.812 17.906 1 60.94 196 GLU B CA 1
ATOM 4118 C C . GLU B 1 196 ? -29.672 24.828 16.391 1 60.94 196 GLU B C 1
ATOM 4120 O O . GLU B 1 196 ? -30.344 25.688 15.82 1 60.94 196 GLU B O 1
ATOM 4125 N N . ARG B 1 197 ? -28.547 24.219 15.734 1 69 197 ARG B N 1
ATOM 4126 C CA . ARG B 1 197 ? -28.734 24.156 14.289 1 69 197 ARG B CA 1
ATOM 4127 C C . ARG B 1 197 ? -29.75 23.078 13.914 1 69 197 ARG B C 1
ATOM 4129 O O . ARG B 1 197 ? -29.781 22.016 14.531 1 69 197 ARG B O 1
ATOM 4136 N N . SER B 1 198 ? -30.594 23.531 13.094 1 77.81 198 SER B N 1
ATOM 4137 C CA . SER B 1 198 ? -31.484 22.547 12.5 1 77.81 198 SER B CA 1
ATOM 4138 C C . SER B 1 198 ? -30.703 21.484 11.734 1 77.81 198 SER B C 1
ATOM 4140 O O . SER B 1 198 ? -29.609 21.766 11.219 1 77.81 198 SER B O 1
ATOM 4142 N N . LEU B 1 199 ? -31.109 20.281 11.75 1 79.56 199 LEU B N 1
ATOM 4143 C CA . LEU B 1 199 ? -30.484 19.125 11.102 1 79.56 199 LEU B CA 1
ATOM 4144 C C . LEU B 1 199 ? -30.188 19.422 9.641 1 79.56 199 LEU B C 1
ATOM 4146 O O . LEU B 1 199 ? -29.234 18.875 9.078 1 79.56 199 LEU B O 1
ATOM 4150 N N . PHE B 1 200 ? -30.984 20.375 9.141 1 82.38 200 PHE B N 1
ATOM 4151 C CA . PHE B 1 200 ? -30.859 20.594 7.703 1 82.38 200 PHE B CA 1
ATOM 4152 C C . PHE B 1 200 ? -30.188 21.938 7.414 1 82.38 200 PHE B C 1
ATOM 4154 O O . PHE B 1 200 ? -30.062 22.328 6.254 1 82.38 200 PHE B O 1
ATOM 4161 N N . ASP B 1 201 ? -29.75 22.594 8.477 1 85.5 201 ASP B N 1
ATOM 4162 C CA . ASP B 1 201 ? -28.984 23.812 8.297 1 85.5 201 ASP B CA 1
ATOM 4163 C C . ASP B 1 201 ? -27.516 23.516 7.996 1 85.5 201 ASP B C 1
ATOM 4165 O O . ASP B 1 201 ? -26.703 23.359 8.914 1 85.5 201 ASP B O 1
ATOM 4169 N N . LEU B 1 202 ? -27.281 23.438 6.754 1 84.94 202 LEU B N 1
ATOM 4170 C CA . LEU B 1 202 ? -25.938 23.047 6.344 1 84.94 202 LEU B CA 1
ATOM 4171 C C . LEU B 1 202 ? -25.141 24.25 5.863 1 84.94 202 LEU B C 1
ATOM 4173 O O . LEU B 1 202 ? -24.094 24.094 5.227 1 84.94 202 LEU B O 1
ATOM 4177 N N . LYS B 1 203 ? -25.672 25.375 6.195 1 85.94 203 LYS B N 1
ATOM 4178 C CA . LYS B 1 203 ? -25 26.609 5.785 1 85.94 203 LYS B CA 1
ATOM 4179 C C . LYS B 1 203 ? -23.766 26.859 6.645 1 85.94 203 LYS B C 1
ATOM 4181 O O . LYS B 1 203 ? -23.797 26.688 7.863 1 85.94 203 LYS B O 1
ATOM 4186 N N . GLY B 1 204 ? -22.703 27.172 6.047 1 86.31 204 GLY B N 1
ATOM 4187 C CA . GLY B 1 204 ? -21.516 27.609 6.766 1 86.31 204 GLY B CA 1
ATOM 4188 C C . GLY B 1 204 ? -20.594 26.469 7.137 1 86.31 204 GLY B C 1
ATOM 4189 O O . GLY B 1 204 ? -19.594 26.656 7.84 1 86.31 204 GLY B O 1
ATOM 4190 N N . LEU B 1 205 ? -20.922 25.281 6.691 1 88 205 LEU B N 1
ATOM 4191 C CA . LEU B 1 205 ? -20.047 24.156 6.977 1 88 205 LEU B CA 1
ATOM 4192 C C . LEU B 1 205 ? -18.734 24.266 6.191 1 88 205 LEU B C 1
ATOM 4194 O O . LEU B 1 205 ? -18.734 24.688 5.035 1 88 205 LEU B O 1
ATOM 4198 N N . LYS B 1 206 ? -17.719 23.891 6.883 1 85.56 206 LYS B N 1
ATOM 4199 C CA . LYS B 1 206 ? -16.422 23.859 6.223 1 85.56 206 LYS B CA 1
ATOM 4200 C C . LYS B 1 206 ? -16.375 22.797 5.137 1 85.56 206 LYS B C 1
ATOM 4202 O O . LYS B 1 206 ? -17.078 21.797 5.223 1 85.56 206 LYS B O 1
ATOM 4207 N N . PRO B 1 207 ? -15.57 23 4.176 1 83.62 207 PRO B N 1
ATOM 4208 C CA . PRO B 1 207 ? -15.461 22.047 3.068 1 83.62 207 PRO B CA 1
ATOM 4209 C C . PRO B 1 207 ? -15.102 20.641 3.539 1 83.62 207 PRO B C 1
ATOM 4211 O O . PRO B 1 207 ? -15.461 19.656 2.893 1 83.62 207 PRO B O 1
ATOM 4214 N N . VAL B 1 208 ? -14.445 20.547 4.605 1 82.56 208 VAL B N 1
ATOM 4215 C CA . VAL B 1 208 ? -14.016 19.266 5.137 1 82.56 208 VAL B CA 1
ATOM 4216 C C . VAL B 1 208 ? -15.234 18.359 5.371 1 82.56 208 VAL B C 1
ATOM 4218 O O . VAL B 1 208 ? -15.164 17.141 5.191 1 82.56 208 VAL B O 1
ATOM 4221 N N . CYS B 1 209 ? -16.297 18.891 5.738 1 87.75 209 CYS B N 1
ATOM 4222 C CA . CYS B 1 209 ? -17.5 18.125 5.988 1 87.75 209 CYS B CA 1
ATOM 4223 C C . CYS B 1 209 ? -17.984 17.422 4.719 1 87.75 209 CYS B C 1
ATOM 4225 O O . CYS B 1 209 ? -18.281 16.234 4.734 1 87.75 209 CYS B O 1
ATOM 4227 N N . TRP B 1 210 ? -17.938 18.109 3.645 1 86.94 210 TRP B N 1
ATOM 4228 C CA . TRP B 1 210 ? -18.406 17.562 2.375 1 86.94 210 TRP B CA 1
ATOM 4229 C C . TRP B 1 210 ? -17.438 16.531 1.825 1 86.94 210 TRP B C 1
ATOM 4231 O O . TRP B 1 210 ? -17.859 15.508 1.271 1 86.94 210 TRP B O 1
ATOM 4241 N N . ASN B 1 211 ? -16.188 16.844 1.98 1 84.69 211 ASN B N 1
ATOM 4242 C CA . ASN B 1 211 ? -15.172 15.906 1.521 1 84.69 211 ASN B CA 1
ATOM 4243 C C . ASN B 1 211 ? -15.25 14.586 2.279 1 84.69 211 ASN B C 1
ATOM 4245 O O . ASN B 1 211 ? -15.18 13.516 1.675 1 84.69 211 ASN B O 1
ATOM 4249 N N . VAL B 1 212 ? -15.461 14.719 3.539 1 86.38 212 VAL B N 1
ATOM 4250 C CA . VAL B 1 212 ? -15.531 13.539 4.391 1 86.38 212 VAL B CA 1
ATOM 4251 C C . VAL B 1 212 ? -16.766 12.711 4.031 1 86.38 212 VAL B C 1
ATOM 4253 O O . VAL B 1 212 ? -16.656 11.492 3.832 1 86.38 212 VAL B O 1
ATOM 4256 N N . ILE B 1 213 ? -17.828 13.344 3.881 1 90.5 213 ILE B N 1
ATOM 4257 C CA . ILE B 1 213 ? -19.078 12.641 3.607 1 90.5 213 ILE B CA 1
ATOM 4258 C C . ILE B 1 213 ? -19 11.984 2.229 1 90.5 213 ILE B C 1
ATOM 4260 O O . ILE B 1 213 ? -19.344 10.812 2.072 1 90.5 213 ILE B O 1
ATOM 4264 N N . ALA B 1 214 ? -18.531 12.672 1.231 1 89.75 214 ALA B N 1
ATOM 4265 C CA . ALA B 1 214 ? -18.438 12.133 -0.122 1 89.75 214 ALA B CA 1
ATOM 4266 C C . ALA B 1 214 ? -17.5 10.938 -0.168 1 89.75 214 ALA B C 1
ATOM 4268 O O . ALA B 1 214 ? -17.812 9.914 -0.793 1 89.75 214 ALA B O 1
ATOM 4269 N N . GLY B 1 215 ? -16.344 11.133 0.463 1 89 215 GLY B N 1
ATOM 4270 C CA . GLY B 1 215 ? -15.391 10.039 0.524 1 89 215 GLY B CA 1
ATOM 4271 C C . GLY B 1 215 ? -15.945 8.805 1.221 1 89 215 GLY B C 1
ATOM 4272 O O . GLY B 1 215 ? -15.758 7.684 0.75 1 89 215 GLY B O 1
ATOM 4273 N N . GLU B 1 216 ? -16.703 8.992 2.244 1 90.88 216 GLU B N 1
ATOM 4274 C CA . GLU B 1 216 ? -17.25 7.895 3.035 1 90.88 216 GLU B CA 1
ATOM 4275 C C . GLU B 1 216 ? -18.375 7.184 2.285 1 90.88 216 GLU B C 1
ATOM 4277 O O . GLU B 1 216 ? -18.531 5.965 2.406 1 90.88 216 GLU B O 1
ATOM 4282 N N . LEU B 1 217 ? -19.125 7.984 1.517 1 94.31 217 LEU B N 1
ATOM 4283 C CA . LEU B 1 217 ? -20.172 7.371 0.72 1 94.31 217 LEU B CA 1
ATOM 4284 C C . LEU B 1 217 ? -19.609 6.332 -0.239 1 94.31 217 LEU B C 1
ATOM 4286 O O . LEU B 1 217 ? -20.094 5.203 -0.308 1 94.31 217 LEU B O 1
ATOM 4290 N N . VAL B 1 218 ? -18.578 6.715 -0.877 1 93.25 218 VAL B N 1
ATOM 4291 C CA . VAL B 1 218 ? -17.984 5.848 -1.883 1 93.25 218 VAL B CA 1
ATOM 4292 C C . VAL B 1 218 ? -17.25 4.695 -1.198 1 93.25 218 VAL B C 1
ATOM 4294 O O . VAL B 1 218 ? -17.375 3.541 -1.612 1 93.25 218 VAL B O 1
ATOM 4297 N N . HIS B 1 219 ? -16.609 5.023 -0.188 1 91.81 219 HIS B N 1
ATOM 4298 C CA . HIS B 1 219 ? -15.812 4.035 0.535 1 91.81 219 HIS B CA 1
ATOM 4299 C C . HIS B 1 219 ? -16.703 2.955 1.146 1 91.81 219 HIS B C 1
ATOM 4301 O O . HIS B 1 219 ? -16.422 1.763 1.012 1 91.81 219 HIS B O 1
ATOM 4307 N N . ASN B 1 220 ? -17.719 3.361 1.795 1 96 220 ASN B N 1
ATOM 4308 C CA . ASN B 1 220 ? -18.625 2.406 2.41 1 96 220 ASN B CA 1
ATOM 4309 C C . ASN B 1 220 ? -19.328 1.55 1.36 1 96 220 ASN B C 1
ATOM 4311 O O . ASN B 1 220 ? -19.578 0.362 1.581 1 96 220 ASN B O 1
ATOM 4315 N N . PHE B 1 221 ? -19.672 2.156 0.268 1 97.38 221 PHE B N 1
ATOM 4316 C CA . PHE B 1 221 ? -20.25 1.398 -0.833 1 97.38 221 PHE B CA 1
ATOM 4317 C C . PHE B 1 221 ? -19.297 0.306 -1.303 1 97.38 221 PHE B C 1
ATOM 4319 O O . PHE B 1 221 ? -19.703 -0.845 -1.477 1 97.38 221 PHE B O 1
ATOM 4326 N N . ALA B 1 222 ? -18.047 0.711 -1.493 1 96.44 222 ALA B N 1
ATOM 4327 C CA . ALA B 1 222 ? -17.031 -0.231 -1.942 1 96.44 222 ALA B CA 1
ATOM 4328 C C . ALA B 1 222 ? -16.844 -1.36 -0.933 1 96.44 222 ALA B C 1
ATOM 4330 O O . ALA B 1 222 ? -16.688 -2.521 -1.313 1 96.44 222 ALA B O 1
ATOM 4331 N N . ASP B 1 223 ? -16.875 -1.041 0.33 1 97 223 ASP B N 1
ATOM 4332 C CA . ASP B 1 223 ? -16.812 -2.061 1.371 1 97 223 ASP B CA 1
ATOM 4333 C C . ASP B 1 223 ? -17.953 -3.062 1.23 1 97 223 ASP B C 1
ATOM 4335 O O . ASP B 1 223 ? -17.75 -4.273 1.332 1 97 223 ASP B O 1
ATOM 4339 N N . GLY B 1 224 ? -19.125 -2.529 1.022 1 98.38 224 GLY B N 1
ATOM 4340 C CA . GLY B 1 224 ? -20.297 -3.393 0.856 1 98.38 224 GLY B CA 1
ATOM 4341 C C . GLY B 1 224 ? -20.156 -4.344 -0.317 1 98.38 224 GLY B C 1
ATOM 4342 O O . GLY B 1 224 ? -20.516 -5.52 -0.211 1 98.38 224 GLY B O 1
ATOM 4343 N N . VAL B 1 225 ? -19.656 -3.816 -1.385 1 98 225 VAL B N 1
ATOM 4344 C CA . VAL B 1 225 ? -19.438 -4.641 -2.568 1 98 225 VAL B CA 1
ATOM 4345 C C . VAL B 1 225 ? -18.453 -5.754 -2.244 1 98 225 VAL B C 1
ATOM 4347 O O . VAL B 1 225 ? -18.672 -6.918 -2.586 1 98 225 VAL B O 1
ATOM 4350 N N . THR B 1 226 ? -17.375 -5.402 -1.57 1 97.19 226 THR B N 1
ATOM 4351 C CA . THR B 1 226 ? -16.328 -6.371 -1.239 1 97.19 226 THR B CA 1
ATOM 4352 C C . THR B 1 226 ? -16.859 -7.434 -0.283 1 97.19 226 THR B C 1
ATOM 4354 O O . THR B 1 226 ? -16.625 -8.625 -0.476 1 97.19 226 THR B O 1
ATOM 4357 N N . ILE B 1 227 ? -17.641 -7.027 0.704 1 97.44 227 ILE B N 1
ATOM 4358 C CA . ILE B 1 227 ? -18.219 -7.953 1.664 1 97.44 227 ILE B CA 1
ATOM 4359 C C . ILE B 1 227 ? -19.219 -8.875 0.954 1 97.44 227 ILE B C 1
ATOM 4361 O O . ILE B 1 227 ? -19.188 -10.094 1.142 1 97.44 227 ILE B O 1
ATOM 4365 N N . GLY B 1 228 ? -20.109 -8.281 0.146 1 97.5 228 GLY B N 1
ATOM 4366 C CA . GLY B 1 228 ? -21.047 -9.086 -0.625 1 97.5 228 GLY B CA 1
ATOM 4367 C C . GLY B 1 228 ? -20.359 -10.102 -1.517 1 97.5 228 GLY B C 1
ATOM 4368 O O . GLY B 1 228 ? -20.75 -11.266 -1.564 1 97.5 228 GLY B O 1
ATOM 4369 N N . ALA B 1 229 ? -19.328 -9.641 -2.189 1 96.62 229 ALA B N 1
ATOM 4370 C CA . ALA B 1 229 ? -18.562 -10.539 -3.061 1 96.62 229 ALA B CA 1
ATOM 4371 C C . ALA B 1 229 ? -17.922 -11.664 -2.262 1 96.62 229 ALA B C 1
ATOM 4373 O O . ALA B 1 229 ? -17.859 -12.805 -2.729 1 96.62 229 ALA B O 1
ATOM 4374 N N . ALA B 1 230 ? -17.469 -11.344 -1.098 1 95.56 230 ALA B N 1
ATOM 4375 C CA . ALA B 1 230 ? -16.828 -12.344 -0.252 1 95.56 230 ALA B CA 1
ATOM 4376 C C . ALA B 1 230 ? -17.812 -13.445 0.135 1 95.56 230 ALA B C 1
ATOM 4378 O O . ALA B 1 230 ? -17.438 -14.617 0.241 1 95.56 230 ALA B O 1
ATOM 4379 N N . PHE B 1 231 ? -19.062 -13.117 0.35 1 95.31 231 PHE B N 1
ATOM 4380 C CA . PHE B 1 231 ? -20.078 -14.102 0.723 1 95.31 231 PHE B CA 1
ATOM 4381 C C . PHE B 1 231 ? -20.5 -14.93 -0.486 1 95.31 231 PHE B C 1
ATOM 4383 O O . PHE B 1 231 ? -21.141 -15.977 -0.338 1 95.31 231 PHE B O 1
ATOM 4390 N N . LEU B 1 232 ? -20.172 -14.438 -1.646 1 93.38 232 LEU B N 1
ATOM 4391 C CA . LEU B 1 232 ? -20.516 -15.172 -2.863 1 93.38 232 LEU B CA 1
ATOM 4392 C C . LEU B 1 232 ? -19.453 -16.219 -3.176 1 93.38 232 LEU B C 1
ATOM 4394 O O . LEU B 1 232 ? -19.672 -17.094 -4.027 1 93.38 232 LEU B O 1
ATOM 4398 N N . THR B 1 233 ? -18.234 -15.914 -2.441 1 81.5 233 THR B N 1
ATOM 4399 C CA . THR B 1 233 ? -17.125 -16.828 -2.701 1 81.5 233 THR B CA 1
ATOM 4400 C C . THR B 1 233 ? -16.922 -17.766 -1.521 1 81.5 233 THR B C 1
ATOM 4402 O O . THR B 1 233 ? -17.094 -17.375 -0.365 1 81.5 233 THR B O 1
ATOM 4405 N N . CYS B 1 234 ? -16.469 -18.938 -1.671 1 65.94 234 CYS B N 1
ATOM 4406 C CA . CYS B 1 234 ? -15.867 -19.891 -0.755 1 65.94 234 CYS B CA 1
ATOM 4407 C C . CYS B 1 234 ? -16.734 -20.094 0.48 1 65.94 234 CYS B C 1
ATOM 4409 O O . CYS B 1 234 ? -16.25 -20.031 1.608 1 65.94 234 CYS B O 1
ATOM 4411 N N . GLY B 1 235 ? -17.969 -20.094 0.425 1 72.81 235 GLY B N 1
ATOM 4412 C CA . GLY B 1 235 ? -18.719 -20.297 1.656 1 72.81 235 GLY B CA 1
ATOM 4413 C C . GLY B 1 235 ? -18.891 -19.016 2.467 1 72.81 235 GLY B C 1
ATOM 4414 O O . GLY B 1 235 ? -18.578 -17.922 1.984 1 72.81 235 GLY B O 1
ATOM 4415 N N . SER B 1 236 ? -19.344 -19.141 3.783 1 84.88 236 SER B N 1
ATOM 4416 C CA . SER B 1 236 ? -19.656 -17.969 4.594 1 84.88 236 SER B CA 1
ATOM 4417 C C . SER B 1 236 ? -18.453 -17.516 5.402 1 84.88 236 SER B C 1
ATOM 4419 O O . SER B 1 236 ? -18.422 -16.375 5.891 1 84.88 236 SER B O 1
ATOM 4421 N N . SER B 1 237 ? -17.391 -18.297 5.539 1 86.19 237 SER B N 1
ATOM 4422 C CA . SER B 1 237 ? -16.25 -17.969 6.387 1 86.19 237 SER B CA 1
ATOM 4423 C C . SER B 1 237 ? -15.484 -16.766 5.859 1 86.19 237 SER B C 1
ATOM 4425 O O . SER B 1 237 ? -15.117 -15.875 6.625 1 86.19 237 SER B O 1
ATOM 4427 N N . MET B 1 238 ? -15.297 -16.734 4.555 1 88.62 238 MET B N 1
ATOM 4428 C CA . MET B 1 238 ? -14.602 -15.602 3.949 1 88.62 238 MET B CA 1
ATOM 4429 C C . MET B 1 238 ? -15.383 -14.305 4.172 1 88.62 238 MET B C 1
ATOM 4431 O O . MET B 1 238 ? -14.797 -13.281 4.52 1 88.62 238 MET B O 1
ATOM 4435 N N . GLY B 1 239 ? -16.688 -14.406 3.955 1 94.06 239 GLY B N 1
ATOM 4436 C CA . GLY B 1 239 ? -17.547 -13.25 4.176 1 94.06 239 GLY B CA 1
ATOM 4437 C C . GLY B 1 239 ? -17.422 -12.68 5.574 1 94.06 239 GLY B C 1
ATOM 4438 O O . GLY B 1 239 ? -17.25 -11.469 5.742 1 94.06 239 GLY B O 1
ATOM 4439 N N . TRP B 1 240 ? -17.391 -13.508 6.551 1 94.12 240 TRP B N 1
ATOM 4440 C CA . TRP B 1 240 ? -17.328 -13.055 7.938 1 94.12 240 TRP B CA 1
ATOM 4441 C C . TRP B 1 240 ? -15.93 -12.555 8.281 1 94.12 240 TRP B C 1
ATOM 4443 O O . TRP B 1 240 ? -15.773 -11.625 9.078 1 94.12 240 TRP B O 1
ATOM 4453 N N . THR B 1 241 ? -14.922 -13.172 7.758 1 92 241 THR B N 1
ATOM 4454 C CA . THR B 1 241 ? -13.555 -12.703 7.973 1 92 241 THR B CA 1
ATOM 4455 C C . THR B 1 241 ? -13.375 -11.297 7.426 1 92 241 THR B C 1
ATOM 4457 O O . THR B 1 241 ? -12.805 -10.43 8.094 1 92 241 THR B O 1
ATOM 4460 N N . ILE B 1 242 ? -13.906 -11.062 6.203 1 94.81 242 ILE B N 1
ATOM 4461 C CA . ILE B 1 242 ? -13.805 -9.742 5.59 1 94.81 242 ILE B CA 1
ATOM 4462 C C . ILE B 1 242 ? -14.656 -8.742 6.367 1 94.81 242 ILE B C 1
ATOM 4464 O O . ILE B 1 242 ? -14.266 -7.586 6.547 1 94.81 242 ILE B O 1
ATOM 4468 N N . THR B 1 243 ? -15.789 -9.227 6.863 1 96.62 243 THR B N 1
ATOM 4469 C CA . THR B 1 243 ? -16.625 -8.391 7.711 1 96.62 243 THR B CA 1
ATOM 4470 C C . THR B 1 243 ? -15.875 -7.961 8.969 1 96.62 243 THR B C 1
ATOM 4472 O O . THR B 1 243 ? -15.867 -6.781 9.32 1 96.62 243 THR B O 1
ATOM 4475 N N . ALA B 1 244 ? -15.227 -8.898 9.594 1 94.94 244 ALA B N 1
ATOM 4476 C CA . ALA B 1 244 ? -14.477 -8.602 10.812 1 94.94 244 ALA B CA 1
ATOM 4477 C C . ALA B 1 244 ? -13.383 -7.578 10.547 1 94.94 244 ALA B C 1
ATOM 4479 O O . ALA B 1 244 ? -13.211 -6.621 11.305 1 94.94 244 ALA B O 1
ATOM 4480 N N . SER B 1 245 ? -12.641 -7.797 9.484 1 94.38 245 SER B N 1
ATOM 4481 C CA . SER B 1 245 ? -11.57 -6.871 9.141 1 94.38 245 SER B CA 1
ATOM 4482 C C . SER B 1 245 ? -12.125 -5.484 8.82 1 94.38 245 SER B C 1
ATOM 4484 O O . SER B 1 245 ? -11.508 -4.473 9.164 1 94.38 245 SER B O 1
ATOM 4486 N N . THR B 1 246 ? -13.305 -5.434 8.188 1 95.75 246 THR B N 1
ATOM 4487 C CA . THR B 1 246 ? -13.945 -4.164 7.844 1 95.75 246 THR B CA 1
ATOM 4488 C C . THR B 1 246 ? -14.43 -3.445 9.102 1 95.75 246 THR B C 1
ATOM 4490 O O . THR B 1 246 ? -14.25 -2.232 9.234 1 95.75 246 THR B O 1
ATOM 4493 N N . VAL B 1 247 ? -14.961 -4.203 10.031 1 95.38 247 VAL B N 1
ATOM 4494 C CA . VAL B 1 247 ? -15.406 -3.617 11.289 1 95.38 247 VAL B CA 1
ATOM 4495 C C . VAL B 1 247 ? -14.219 -3.002 12.023 1 95.38 247 VAL B C 1
ATOM 4497 O O . VAL B 1 247 ? -14.305 -1.884 12.539 1 95.38 247 VAL B O 1
ATOM 4500 N N . LEU B 1 248 ? -13.156 -3.678 12.039 1 92.06 248 LEU B N 1
ATOM 4501 C CA . LEU B 1 248 ? -11.977 -3.236 12.781 1 92.06 248 LEU B CA 1
ATOM 4502 C C . LEU B 1 248 ? -11.453 -1.916 12.227 1 92.06 248 LEU B C 1
ATOM 4504 O O . LEU B 1 248 ? -11 -1.059 12.992 1 92.06 248 LEU B O 1
ATOM 4508 N N . HIS B 1 249 ? -11.477 -1.727 10.875 1 90.38 249 HIS B N 1
ATOM 4509 C CA . HIS B 1 249 ? -10.945 -0.462 10.375 1 90.38 249 HIS B CA 1
ATOM 4510 C C . HIS B 1 249 ? -12.023 0.622 10.375 1 90.38 249 HIS B C 1
ATOM 4512 O O . HIS B 1 249 ? -11.703 1.812 10.43 1 90.38 249 HIS B O 1
ATOM 4518 N N . GLU B 1 250 ? -13.312 0.261 10.438 1 92.19 250 GLU B N 1
ATOM 4519 C CA . GLU B 1 250 ? -14.398 1.236 10.438 1 92.19 250 GLU B CA 1
ATOM 4520 C C . GLU B 1 250 ? -14.516 1.932 11.797 1 92.19 250 GLU B C 1
ATOM 4522 O O . GLU B 1 250 ? -14.875 3.107 11.867 1 92.19 250 GLU B O 1
ATOM 4527 N N . ILE B 1 251 ? -14.133 1.284 12.812 1 89.31 251 ILE B N 1
ATOM 4528 C CA . ILE B 1 251 ? -14.266 1.854 14.148 1 89.31 251 ILE B CA 1
ATOM 4529 C C . ILE B 1 251 ? -13.398 3.105 14.266 1 89.31 251 ILE B C 1
ATOM 4531 O O . ILE B 1 251 ? -13.906 4.203 14.492 1 89.31 251 ILE B O 1
ATOM 4535 N N . PRO B 1 252 ? -12.117 2.992 14.07 1 85.12 252 PRO B N 1
ATOM 4536 C CA . PRO B 1 252 ? -11.305 4.211 14.164 1 85.12 252 PRO B CA 1
ATOM 4537 C C . PRO B 1 252 ? -11.641 5.219 13.062 1 85.12 252 PRO B C 1
ATOM 4539 O O . PRO B 1 252 ? -11.562 6.43 13.289 1 85.12 252 PRO B O 1
ATOM 4542 N N . GLN B 1 253 ? -12.047 4.82 11.906 1 86.62 253 GLN B N 1
ATOM 4543 C CA . GLN B 1 253 ? -12.367 5.715 10.805 1 86.62 253 GLN B CA 1
ATOM 4544 C C . GLN B 1 253 ? -13.625 6.531 11.102 1 86.62 253 GLN B C 1
ATOM 4546 O O . GLN B 1 253 ? -13.648 7.742 10.875 1 86.62 253 GLN B O 1
ATOM 4551 N N . GLU B 1 254 ? -14.617 5.891 11.609 1 87.25 254 GLU B N 1
ATOM 4552 C CA . GLU B 1 254 ? -15.859 6.586 11.938 1 87.25 254 GLU B CA 1
ATOM 4553 C C . GLU B 1 254 ? -15.656 7.578 13.078 1 87.25 254 GLU B C 1
ATOM 4555 O O . GLU B 1 254 ? -16.281 8.641 13.102 1 87.25 254 GLU B O 1
ATOM 4560 N N . LEU B 1 255 ? -14.828 7.16 13.93 1 83.5 255 LEU B N 1
ATOM 4561 C CA . LEU B 1 255 ? -14.5 8.078 15.008 1 83.5 255 LEU B CA 1
ATOM 4562 C C . LEU B 1 255 ? -13.797 9.32 14.477 1 83.5 255 LEU B C 1
ATOM 4564 O O . LEU B 1 255 ? -14.156 10.445 14.82 1 83.5 255 LEU B O 1
ATOM 4568 N N . ALA B 1 256 ? -12.836 9.117 13.664 1 80.94 256 ALA B N 1
ATOM 4569 C CA . ALA B 1 256 ? -12.086 10.227 13.062 1 80.94 256 ALA B CA 1
ATOM 4570 C C . ALA B 1 256 ? -13 11.102 12.211 1 80.94 256 ALA B C 1
ATOM 4572 O O . ALA B 1 256 ? -12.891 12.328 12.242 1 80.94 256 ALA B O 1
ATOM 4573 N N . ASP B 1 257 ? -13.852 10.516 11.492 1 85.56 257 ASP B N 1
ATOM 4574 C CA . ASP B 1 257 ? -14.797 11.242 10.656 1 85.56 257 ASP B CA 1
ATOM 4575 C C . ASP B 1 257 ? -15.742 12.094 11.508 1 85.56 257 ASP B C 1
ATOM 4577 O O . ASP B 1 257 ? -16.031 13.242 11.164 1 85.56 257 ASP B O 1
ATOM 4581 N N . PHE B 1 258 ? -16.141 11.477 12.516 1 85.06 258 PHE B N 1
ATOM 4582 C CA . PHE B 1 258 ? -17.047 12.18 13.414 1 85.06 258 PHE B CA 1
ATOM 4583 C C . PHE B 1 258 ? -16.391 13.438 13.969 1 85.06 258 PHE B C 1
ATOM 4585 O O . PHE B 1 258 ? -16.984 14.516 13.961 1 85.06 258 PHE B O 1
ATOM 4592 N N . ILE B 1 259 ? -15.242 13.266 14.383 1 79.56 259 ILE B N 1
ATOM 4593 C CA . ILE B 1 259 ? -14.477 14.383 14.938 1 79.56 259 ILE B CA 1
ATOM 4594 C C . ILE B 1 259 ? -14.258 15.438 13.859 1 79.56 259 ILE B C 1
ATOM 4596 O O . ILE B 1 259 ? -14.398 16.641 14.117 1 79.56 259 ILE B O 1
ATOM 4600 N N . ALA B 1 260 ? -13.953 15.062 12.719 1 81 260 ALA B N 1
ATOM 4601 C CA . ALA B 1 260 ? -13.719 15.977 11.602 1 81 260 ALA B CA 1
ATOM 4602 C C . ALA B 1 260 ? -14.984 16.734 11.242 1 81 260 ALA B C 1
ATOM 4604 O O . ALA B 1 260 ? -14.93 17.938 10.922 1 81 260 ALA B O 1
ATOM 4605 N N . LEU B 1 261 ? -16.109 16.078 11.289 1 85.88 261 LEU B N 1
ATOM 4606 C CA . LEU B 1 261 ? -17.391 16.719 10.961 1 85.88 261 LEU B CA 1
ATOM 4607 C C . LEU B 1 261 ? -17.75 17.781 12 1 85.88 261 LEU B C 1
ATOM 4609 O O . LEU B 1 261 ? -18.203 18.875 11.648 1 85.88 261 LEU B O 1
ATOM 4613 N N . LEU B 1 262 ? -17.438 17.453 13.219 1 82.62 262 LEU B N 1
ATOM 4614 C CA . LEU B 1 262 ? -17.672 18.438 14.273 1 82.62 262 LEU B CA 1
ATOM 4615 C C . LEU B 1 262 ? -16.75 19.641 14.109 1 82.62 262 LEU B C 1
ATOM 4617 O O . LEU B 1 262 ? -17.188 20.781 14.219 1 82.62 262 LEU B O 1
ATOM 4621 N N . ALA B 1 263 ? -15.586 19.328 13.781 1 77 263 ALA B N 1
ATOM 4622 C CA . ALA B 1 263 ? -14.609 20.375 13.578 1 77 263 ALA B CA 1
ATOM 4623 C C . ALA B 1 263 ? -14.961 21.234 12.359 1 77 263 ALA B C 1
ATOM 4625 O O . ALA B 1 263 ? -14.578 22.391 12.281 1 77 263 ALA B O 1
ATOM 4626 N N . GLY B 1 264 ? -15.664 20.578 11.531 1 82.81 264 GLY B N 1
ATOM 4627 C CA . GLY B 1 264 ? -16.094 21.266 10.32 1 82.81 264 GLY B CA 1
ATOM 4628 C C . GLY B 1 264 ? -17.328 22.125 10.523 1 82.81 264 GLY B C 1
ATOM 4629 O O . GLY B 1 264 ? -17.719 22.875 9.625 1 82.81 264 GLY B O 1
ATOM 4630 N N . GLY B 1 265 ? -17.953 22 11.719 1 83.62 265 GLY B N 1
ATOM 4631 C CA . GLY B 1 265 ? -19.047 22.891 12.055 1 83.62 265 GLY B CA 1
ATOM 4632 C C . GLY B 1 265 ? -20.391 22.188 12.203 1 83.62 265 GLY B C 1
ATOM 4633 O O . GLY B 1 265 ? -21.391 22.812 12.531 1 83.62 265 GLY B O 1
ATOM 4634 N N . MET B 1 266 ? -20.328 20.969 12.023 1 87.31 266 MET B N 1
ATOM 4635 C CA . MET B 1 266 ? -21.578 20.25 12.18 1 87.31 266 MET B CA 1
ATOM 4636 C C . MET B 1 266 ? -21.953 20.109 13.648 1 87.31 266 MET B C 1
ATOM 4638 O O . MET B 1 266 ? -21.062 20 14.508 1 87.31 266 MET B O 1
ATOM 4642 N N . SER B 1 267 ? -23.312 20.141 13.859 1 84.62 267 SER B N 1
ATOM 4643 C CA . SER B 1 267 ? -23.781 19.797 15.195 1 84.62 267 SER B CA 1
ATOM 4644 C C . SER B 1 267 ? -23.625 18.297 15.461 1 84.62 267 SER B C 1
ATOM 4646 O O . SER B 1 267 ? -23.359 17.516 14.539 1 84.62 267 SER B O 1
ATOM 4648 N N . LEU B 1 268 ? -23.797 17.891 16.688 1 84.06 268 LEU B N 1
ATOM 4649 C CA . LEU B 1 268 ? -23.703 16.484 17.078 1 84.06 268 LEU B CA 1
ATOM 4650 C C . LEU B 1 268 ? -24.703 15.633 16.312 1 84.06 268 LEU B C 1
ATOM 4652 O O . LEU B 1 268 ? -24.359 14.57 15.789 1 84.06 268 LEU B O 1
ATOM 4656 N N . LYS B 1 269 ? -25.891 16.125 16.203 1 87.06 269 LYS B N 1
ATOM 4657 C CA . LYS B 1 269 ? -26.953 15.391 15.516 1 87.06 269 LYS B CA 1
ATOM 4658 C C . LYS B 1 269 ? -26.656 15.273 14.031 1 87.06 269 LYS B C 1
ATOM 4660 O O . LYS B 1 269 ? -26.891 14.219 13.422 1 87.06 269 LYS B O 1
ATOM 4665 N N . GLN B 1 270 ? -26.156 16.328 13.508 1 89.81 270 GLN B N 1
ATOM 4666 C CA . GLN B 1 270 ? -25.797 16.297 12.094 1 89.81 270 GLN B CA 1
ATOM 4667 C C . GLN B 1 270 ? -24.672 15.305 11.828 1 89.81 270 GLN B C 1
ATOM 4669 O O . GLN B 1 270 ? -24.75 14.5 10.898 1 89.81 270 GLN B O 1
ATOM 4674 N N . ALA B 1 271 ? -23.656 15.398 12.656 1 88.31 271 ALA B N 1
ATOM 4675 C CA . ALA B 1 271 ? -22.5 14.508 12.484 1 88.31 271 ALA B CA 1
ATOM 4676 C C . ALA B 1 271 ? -22.922 13.047 12.594 1 88.31 271 ALA B C 1
ATOM 4678 O O . ALA B 1 271 ? -22.484 12.211 11.797 1 88.31 271 ALA B O 1
ATOM 4679 N N . PHE B 1 272 ? -23.812 12.805 13.5 1 88.19 272 PHE B N 1
ATOM 4680 C CA . PHE B 1 272 ? -24.297 11.438 13.68 1 88.19 272 PHE B CA 1
ATOM 4681 C C . PHE B 1 272 ? -25.125 10.992 12.484 1 88.19 272 PHE B C 1
ATOM 4683 O O . PHE B 1 272 ? -24.953 9.883 11.984 1 88.19 272 PHE B O 1
ATOM 4690 N N . LEU B 1 273 ? -25.984 11.758 12.102 1 90.75 273 LEU B N 1
ATOM 4691 C CA . LEU B 1 273 ? -26.891 11.406 11.023 1 90.75 273 LEU B CA 1
ATOM 4692 C C . LEU B 1 273 ? -26.141 11.195 9.719 1 90.75 273 LEU B C 1
ATOM 4694 O O . LEU B 1 273 ? -26.328 10.188 9.039 1 90.75 273 LEU B O 1
ATOM 4698 N N . PHE B 1 274 ? -25.297 12.148 9.391 1 91.69 274 PHE B N 1
ATOM 4699 C CA . PHE B 1 274 ? -24.594 12.07 8.109 1 91.69 274 PHE B CA 1
ATOM 4700 C C . PHE B 1 274 ? -23.578 10.938 8.117 1 91.69 274 PHE B C 1
ATOM 4702 O O . PHE B 1 274 ? -23.375 10.273 7.098 1 91.69 274 PHE B O 1
ATOM 4709 N N . ASN B 1 275 ? -22.969 10.734 9.227 1 91.19 275 ASN B N 1
ATOM 4710 C CA . ASN B 1 275 ? -22.078 9.594 9.344 1 91.19 275 ASN B CA 1
ATOM 4711 C C . ASN B 1 275 ? -22.812 8.273 9.156 1 91.19 275 ASN B C 1
ATOM 4713 O O . ASN B 1 275 ? -22.344 7.379 8.453 1 91.19 275 ASN B O 1
ATOM 4717 N N . PHE B 1 276 ? -23.953 8.234 9.758 1 92.62 276 PHE B N 1
ATOM 4718 C CA . PHE B 1 276 ? -24.75 7.016 9.688 1 92.62 276 PHE B CA 1
ATOM 4719 C C . PHE B 1 276 ? -25.281 6.801 8.273 1 92.62 276 PHE B C 1
ATOM 4721 O O . PHE B 1 276 ? -25.266 5.68 7.762 1 92.62 276 PHE B O 1
ATOM 4728 N N . LEU B 1 277 ? -25.781 7.793 7.652 1 94.12 277 LEU B N 1
ATOM 4729 C CA . LEU B 1 277 ? -26.297 7.688 6.289 1 94.12 277 LEU B CA 1
ATOM 4730 C C . LEU B 1 277 ? -25.188 7.254 5.332 1 94.12 277 LEU B C 1
ATOM 4732 O O . LEU B 1 277 ? -25.422 6.441 4.434 1 94.12 277 LEU B O 1
ATOM 4736 N N . SER B 1 278 ? -24.031 7.816 5.531 1 94.38 278 SER B N 1
ATOM 4737 C CA . SER B 1 278 ? -22.906 7.418 4.703 1 94.38 278 SER B CA 1
ATOM 4738 C C . SER B 1 278 ? -22.562 5.949 4.91 1 94.38 278 SER B C 1
ATOM 4740 O O . SER B 1 278 ? -22.25 5.234 3.951 1 94.38 278 SER B O 1
ATOM 4742 N N . ALA B 1 279 ? -22.641 5.488 6.145 1 95.62 279 ALA B N 1
ATOM 4743 C CA . ALA B 1 279 ? -22.297 4.102 6.477 1 95.62 279 ALA B CA 1
ATOM 4744 C C . ALA B 1 279 ? -23.297 3.135 5.848 1 95.62 279 ALA B C 1
ATOM 4746 O O . ALA B 1 279 ? -22.938 2.006 5.5 1 95.62 279 ALA B O 1
ATOM 4747 N N . LEU B 1 280 ? -24.516 3.58 5.602 1 96.94 280 LEU B N 1
ATOM 4748 C CA . LEU B 1 280 ? -25.562 2.73 5.07 1 96.94 280 LEU B CA 1
ATOM 4749 C C . LEU B 1 280 ? -25.312 2.391 3.605 1 96.94 280 LEU B C 1
ATOM 4751 O O . LEU B 1 280 ? -25.891 1.45 3.066 1 96.94 280 LEU B O 1
ATOM 4755 N N . THR B 1 281 ? -24.484 3.145 2.973 1 97.94 281 THR B N 1
ATOM 4756 C CA . THR B 1 281 ? -24.156 2.816 1.588 1 97.94 281 THR B CA 1
ATOM 4757 C C . THR B 1 281 ? -23.422 1.483 1.505 1 97.94 281 THR B C 1
ATOM 4759 O O . THR B 1 281 ? -23.344 0.875 0.436 1 97.94 281 THR B O 1
ATOM 4762 N N . CYS B 1 282 ? -22.859 1.055 2.619 1 98.25 282 CYS B N 1
ATOM 4763 C CA . CYS B 1 282 ? -22.281 -0.277 2.684 1 98.25 282 CYS B CA 1
ATOM 4764 C C . CYS B 1 282 ? -23.312 -1.348 2.354 1 98.25 282 CYS B C 1
ATOM 4766 O O . CYS B 1 282 ? -23.016 -2.283 1.604 1 98.25 282 CYS B O 1
ATOM 4768 N N . VAL B 1 283 ? -24.531 -1.187 2.893 1 98.5 283 VAL B N 1
ATOM 4769 C CA . VAL B 1 283 ? -25.609 -2.113 2.609 1 98.5 283 VAL B CA 1
ATOM 4770 C C . VAL B 1 283 ? -25.969 -2.053 1.125 1 98.5 283 VAL B C 1
ATOM 4772 O O . VAL B 1 283 ? -26.172 -3.088 0.487 1 98.5 283 VAL B O 1
ATOM 4775 N N . LEU B 1 284 ? -26.016 -0.898 0.598 1 98.38 284 LEU B N 1
ATOM 4776 C CA . LEU B 1 284 ? -26.328 -0.716 -0.815 1 98.38 284 LEU B CA 1
ATOM 4777 C C . LEU B 1 284 ? -25.312 -1.441 -1.694 1 98.38 284 LEU B C 1
ATOM 4779 O O . LEU B 1 284 ? -25.688 -2.084 -2.678 1 98.38 284 LEU B O 1
ATOM 4783 N N . GLY B 1 285 ? -24.062 -1.311 -1.372 1 98.5 285 GLY B N 1
ATOM 4784 C CA . GLY B 1 285 ? -23.031 -2.01 -2.129 1 98.5 285 GLY B CA 1
ATOM 4785 C C . GLY B 1 285 ? -23.219 -3.514 -2.145 1 98.5 285 GLY B C 1
ATOM 4786 O O . GLY B 1 285 ? -23.078 -4.152 -3.191 1 98.5 285 GLY B O 1
ATOM 4787 N N . ALA B 1 286 ? -23.531 -4.062 -0.984 1 98.31 286 ALA B N 1
ATOM 4788 C CA . ALA B 1 286 ? -23.781 -5.496 -0.895 1 98.31 286 ALA B CA 1
ATOM 4789 C C . ALA B 1 286 ? -24.984 -5.898 -1.742 1 98.31 286 ALA B C 1
ATOM 4791 O O . ALA B 1 286 ? -24.938 -6.898 -2.461 1 98.31 286 ALA B O 1
ATOM 4792 N N . VAL B 1 287 ? -26.031 -5.094 -1.689 1 98.19 287 VAL B N 1
ATOM 4793 C CA . VAL B 1 287 ? -27.234 -5.375 -2.449 1 98.19 287 VAL B CA 1
ATOM 4794 C C . VAL B 1 287 ? -26.922 -5.375 -3.943 1 98.19 287 VAL B C 1
ATOM 4796 O O . VAL B 1 287 ? -27.391 -6.246 -4.68 1 98.19 287 VAL B O 1
ATOM 4799 N N . VAL B 1 288 ? -26.156 -4.477 -4.348 1 98 288 VAL B N 1
ATOM 4800 C CA . VAL B 1 288 ? -25.828 -4.34 -5.766 1 98 288 VAL B CA 1
ATOM 4801 C C . VAL B 1 288 ? -25.078 -5.582 -6.246 1 98 288 VAL B C 1
ATOM 4803 O O . VAL B 1 288 ? -25.469 -6.199 -7.242 1 98 288 VAL B O 1
ATOM 4806 N N . ILE B 1 289 ? -24.031 -6 -5.555 1 97.62 289 ILE B N 1
ATOM 4807 C CA . ILE B 1 289 ? -23.219 -7.109 -6.027 1 97.62 289 ILE B CA 1
ATOM 4808 C C . ILE B 1 289 ? -24.016 -8.406 -5.945 1 97.62 289 ILE B C 1
ATOM 4810 O O . ILE B 1 289 ? -23.891 -9.273 -6.812 1 97.62 289 ILE B O 1
ATOM 4814 N N . LEU B 1 290 ? -24.875 -8.555 -4.938 1 97.12 290 LEU B N 1
ATOM 4815 C CA . LEU B 1 290 ? -25.703 -9.75 -4.805 1 97.12 290 LEU B CA 1
ATOM 4816 C C . LEU B 1 290 ? -26.734 -9.812 -5.918 1 97.12 290 LEU B C 1
ATOM 4818 O O . LEU B 1 290 ? -27.031 -10.898 -6.434 1 97.12 290 LEU B O 1
ATOM 4822 N N . SER B 1 291 ? -27.25 -8.68 -6.293 1 97.19 291 SER B N 1
ATOM 4823 C CA . SER B 1 291 ? -28.25 -8.617 -7.355 1 97.19 291 SER B CA 1
ATOM 4824 C C . SER B 1 291 ? -27.641 -8.961 -8.711 1 97.19 291 SER B C 1
ATOM 4826 O O . SER B 1 291 ? -28.328 -9.414 -9.617 1 97.19 291 SER B O 1
ATOM 4828 N N . LEU B 1 292 ? -26.344 -8.781 -8.836 1 96.31 292 LEU B N 1
ATOM 4829 C CA . LEU B 1 292 ? -25.672 -9 -10.117 1 96.31 292 LEU B CA 1
ATOM 4830 C C . LEU B 1 292 ? -25.062 -10.391 -10.18 1 96.31 292 LEU B C 1
ATOM 4832 O O . LEU B 1 292 ? -24.438 -10.75 -11.172 1 96.31 292 LEU B O 1
ATOM 4836 N N . ARG B 1 293 ? -25.25 -11.156 -9.188 1 94.62 293 ARG B N 1
ATOM 4837 C CA . ARG B 1 293 ? -24.578 -12.453 -9.086 1 94.62 293 ARG B CA 1
ATOM 4838 C C . ARG B 1 293 ? -24.875 -13.32 -10.297 1 94.62 293 ARG B C 1
ATOM 4840 O O . ARG B 1 293 ? -23.984 -13.992 -10.82 1 94.62 293 ARG B O 1
ATOM 4847 N N . SER B 1 294 ? -26.125 -13.312 -10.812 1 93.5 294 SER B N 1
ATOM 4848 C CA . SER B 1 294 ? -26.531 -14.164 -11.914 1 93.5 294 SER B CA 1
ATOM 4849 C C . SER B 1 294 ? -25.844 -13.766 -13.211 1 93.5 294 SER B C 1
ATOM 4851 O O . SER B 1 294 ? -25.781 -14.555 -14.164 1 93.5 294 SER B O 1
ATOM 4853 N N . GLN B 1 295 ? -25.312 -12.578 -13.219 1 94.75 295 GLN B N 1
ATOM 4854 C CA . GLN B 1 295 ? -24.656 -12.062 -14.422 1 94.75 295 GLN B CA 1
ATOM 4855 C C . GLN B 1 295 ? -23.141 -12.156 -14.305 1 94.75 295 GLN B C 1
ATOM 4857 O O . GLN B 1 295 ? -22.422 -11.828 -15.25 1 94.75 295 GLN B O 1
ATOM 4862 N N . LEU B 1 296 ? -22.672 -12.641 -13.18 1 93.69 296 LEU B N 1
ATOM 4863 C CA . LEU B 1 296 ? -21.234 -12.656 -12.914 1 93.69 296 LEU B CA 1
ATOM 4864 C C . LEU B 1 296 ? -20.719 -14.086 -12.812 1 93.69 296 LEU B C 1
ATOM 4866 O O . LEU B 1 296 ? -21.312 -14.922 -12.125 1 93.69 296 LEU B O 1
ATOM 4870 N N . SER B 1 297 ? -19.625 -14.352 -13.555 1 91.88 297 SER B N 1
ATOM 4871 C CA . SER B 1 297 ? -18.922 -15.617 -13.359 1 91.88 297 SER B CA 1
ATOM 4872 C C . SER B 1 297 ? -18.141 -15.609 -12.047 1 91.88 297 SER B C 1
ATOM 4874 O O . SER B 1 297 ? -18 -14.57 -11.406 1 91.88 297 SER B O 1
ATOM 4876 N N . ASP B 1 298 ? -17.688 -16.734 -11.656 1 90.38 298 ASP B N 1
ATOM 4877 C CA . ASP B 1 298 ? -16.844 -16.812 -10.469 1 90.38 298 ASP B CA 1
ATOM 4878 C C . ASP B 1 298 ? -15.562 -16 -10.633 1 90.38 298 ASP B C 1
ATOM 4880 O O . ASP B 1 298 ? -15.062 -15.414 -9.672 1 90.38 298 ASP B O 1
ATOM 4884 N N . ALA B 1 299 ? -15.055 -16 -11.812 1 91.81 299 ALA B N 1
ATOM 4885 C CA . ALA B 1 299 ? -13.867 -15.203 -12.102 1 91.81 299 ALA B CA 1
ATOM 4886 C C . ALA B 1 299 ? -14.148 -13.711 -11.945 1 91.81 299 ALA B C 1
ATOM 4888 O O . ALA B 1 299 ? -13.312 -12.969 -11.43 1 91.81 299 ALA B O 1
ATOM 4889 N N . ASP B 1 300 ? -15.375 -13.328 -12.352 1 93.94 300 ASP B N 1
ATOM 4890 C CA . ASP B 1 300 ? -15.766 -11.93 -12.203 1 93.94 300 ASP B CA 1
ATOM 4891 C C . ASP B 1 300 ? -15.82 -11.523 -10.734 1 93.94 300 ASP B C 1
ATOM 4893 O O . ASP B 1 300 ? -15.336 -10.461 -10.352 1 93.94 300 ASP B O 1
ATOM 4897 N N . VAL B 1 301 ? -16.406 -12.406 -9.992 1 95 301 VAL B N 1
ATOM 4898 C CA . VAL B 1 301 ? -16.531 -12.133 -8.562 1 95 301 VAL B CA 1
ATOM 4899 C C . VAL B 1 301 ? -15.133 -12.047 -7.938 1 95 301 VAL B C 1
ATOM 4901 O O . VAL B 1 301 ? -14.875 -11.18 -7.105 1 95 301 VAL B O 1
ATOM 4904 N N . SER B 1 302 ? -14.25 -12.938 -8.375 1 95.12 302 SER B N 1
ATOM 4905 C CA . SER B 1 302 ? -12.875 -12.922 -7.891 1 95.12 302 SER B CA 1
ATOM 4906 C C . SER B 1 302 ? -12.18 -11.609 -8.242 1 95.12 302 SER B C 1
ATOM 4908 O O . SER B 1 302 ? -11.422 -11.062 -7.434 1 95.12 302 SER B O 1
ATOM 4910 N N . VAL B 1 303 ? -12.438 -11.094 -9.367 1 95.81 303 VAL B N 1
ATOM 4911 C CA . VAL B 1 303 ? -11.844 -9.836 -9.805 1 95.81 303 VAL B CA 1
ATOM 4912 C C . VAL B 1 303 ? -12.352 -8.695 -8.93 1 95.81 303 VAL B C 1
ATOM 4914 O O . VAL B 1 303 ? -11.578 -7.82 -8.523 1 95.81 303 VAL B O 1
ATOM 4917 N N . ILE B 1 304 ? -13.617 -8.727 -8.633 1 96.75 304 ILE B N 1
ATOM 4918 C CA . ILE B 1 304 ? -14.211 -7.703 -7.781 1 96.75 304 ILE B CA 1
ATOM 4919 C C . ILE B 1 304 ? -13.586 -7.762 -6.391 1 96.75 304 ILE B C 1
ATOM 4921 O O . ILE B 1 304 ? -13.289 -6.723 -5.793 1 96.75 304 ILE B O 1
ATOM 4925 N N . LEU B 1 305 ? -13.367 -8.953 -5.953 1 96.38 305 LEU B N 1
ATOM 4926 C CA . LEU B 1 305 ? -12.711 -9.133 -4.66 1 96.38 305 LEU B CA 1
ATOM 4927 C C . LEU B 1 305 ? -11.297 -8.578 -4.688 1 96.38 305 LEU B C 1
ATOM 4929 O O . LEU B 1 305 ? -10.859 -7.926 -3.734 1 96.38 305 LEU B O 1
ATOM 4933 N N . LEU B 1 306 ? -10.625 -8.836 -5.762 1 97.62 306 LEU B N 1
ATOM 4934 C CA . LEU B 1 306 ? -9.25 -8.352 -5.887 1 97.62 306 LEU B CA 1
ATOM 4935 C C . LEU B 1 306 ? -9.219 -6.828 -5.977 1 97.62 306 LEU B C 1
ATOM 4937 O O . LEU B 1 306 ? -8.289 -6.191 -5.473 1 97.62 306 LEU B O 1
ATOM 4941 N N . LEU B 1 307 ? -10.227 -6.211 -6.613 1 97.56 307 LEU B N 1
ATOM 4942 C CA . LEU B 1 307 ? -10.359 -4.758 -6.59 1 97.56 307 LEU B CA 1
ATOM 4943 C C . LEU B 1 307 ? -10.516 -4.25 -5.16 1 97.56 307 LEU B C 1
ATOM 4945 O O . LEU B 1 307 ? -9.891 -3.262 -4.773 1 97.56 307 LEU B O 1
ATOM 4949 N N . GLY B 1 308 ? -11.336 -4.977 -4.457 1 97.12 308 GLY B N 1
ATOM 4950 C CA . GLY B 1 308 ? -11.484 -4.66 -3.047 1 97.12 308 GLY B CA 1
ATOM 4951 C C . GLY B 1 308 ? -10.188 -4.785 -2.27 1 97.12 308 GLY B C 1
ATOM 4952 O O . GLY B 1 308 ? -9.883 -3.949 -1.417 1 97.12 308 GLY B O 1
ATOM 4953 N N . SER B 1 309 ? -9.414 -5.816 -2.578 1 97.25 309 SER B N 1
ATOM 4954 C CA . SER B 1 309 ? -8.125 -6.023 -1.938 1 97.25 309 SER B CA 1
ATOM 4955 C C . SER B 1 309 ? -7.195 -4.836 -2.17 1 97.25 309 SER B C 1
ATOM 4957 O O . SER B 1 309 ? -6.512 -4.387 -1.246 1 97.25 309 SER B O 1
ATOM 4959 N N . GLY B 1 310 ? -7.145 -4.344 -3.389 1 97.31 310 GLY B N 1
ATOM 4960 C CA . GLY B 1 310 ? -6.355 -3.16 -3.693 1 97.31 310 GLY B CA 1
ATOM 4961 C C . GLY B 1 310 ? -6.758 -1.947 -2.877 1 97.31 310 GLY B C 1
ATOM 4962 O O . GLY B 1 310 ? -5.902 -1.211 -2.385 1 97.31 310 GLY B O 1
ATOM 4963 N N . SER B 1 311 ? -8.016 -1.771 -2.754 1 96.19 311 SER B N 1
ATOM 4964 C CA . SER B 1 311 ? -8.523 -0.673 -1.939 1 96.19 311 SER B CA 1
ATOM 4965 C C . SER B 1 311 ? -8.109 -0.829 -0.48 1 96.19 311 SER B C 1
ATOM 4967 O O . SER B 1 311 ? -7.73 0.147 0.17 1 96.19 311 SER B O 1
ATOM 4969 N N . PHE B 1 312 ? -8.18 -2.08 0.008 1 96.31 312 PHE B N 1
ATOM 4970 C CA . PHE B 1 312 ? -7.801 -2.354 1.388 1 96.31 312 PHE B CA 1
ATOM 4971 C C . PHE B 1 312 ? -6.324 -2.047 1.61 1 96.31 312 PHE B C 1
ATOM 4973 O O . PHE B 1 312 ? -5.953 -1.467 2.633 1 96.31 312 PHE B O 1
ATOM 4980 N N . ILE B 1 313 ? -5.523 -2.359 0.656 1 96.75 313 ILE B N 1
ATOM 4981 C CA . ILE B 1 313 ? -4.094 -2.092 0.753 1 96.75 313 ILE B CA 1
ATOM 4982 C C . ILE B 1 313 ? -3.854 -0.584 0.816 1 96.75 313 ILE B C 1
ATOM 4984 O O . ILE B 1 313 ? -3.096 -0.105 1.662 1 96.75 313 ILE B O 1
ATOM 4988 N N . PHE B 1 314 ? -4.523 0.124 -0.035 1 95.19 314 PHE B N 1
ATOM 4989 C CA . PHE B 1 314 ? -4.383 1.575 -0.075 1 95.19 314 PHE B CA 1
ATOM 4990 C C . PHE B 1 314 ? -4.805 2.197 1.25 1 95.19 314 PHE B C 1
ATOM 4992 O O . PHE B 1 314 ? -4.078 3.014 1.818 1 95.19 314 PHE B O 1
ATOM 4999 N N . ILE B 1 315 ? -5.941 1.83 1.735 1 91.88 315 ILE B N 1
ATOM 5000 C CA . ILE B 1 315 ? -6.484 2.4 2.963 1 91.88 315 ILE B CA 1
ATOM 5001 C C . ILE B 1 315 ? -5.559 2.084 4.133 1 91.88 315 ILE B C 1
ATOM 5003 O O . ILE B 1 315 ? -5.258 2.959 4.949 1 91.88 315 ILE B O 1
ATOM 5007 N N . ALA B 1 316 ? -5.109 0.861 4.203 1 94.94 316 ALA B N 1
ATOM 5008 C CA . ALA B 1 316 ? -4.262 0.416 5.309 1 94.94 316 ALA B CA 1
ATOM 5009 C C . ALA B 1 316 ? -2.957 1.208 5.352 1 94.94 316 ALA B C 1
ATOM 5011 O O . ALA B 1 316 ? -2.516 1.628 6.426 1 94.94 316 ALA B O 1
ATOM 5012 N N . LEU B 1 317 ? -2.439 1.501 4.184 1 92.62 317 LEU B N 1
ATOM 5013 C CA . LEU B 1 317 ? -1.084 2.039 4.141 1 92.62 317 LEU B CA 1
ATOM 5014 C C . LEU B 1 317 ? -1.106 3.557 4 1 92.62 317 LEU B C 1
ATOM 5016 O O . LEU B 1 317 ? -0.191 4.242 4.465 1 92.62 317 LEU B O 1
ATOM 5020 N N . THR B 1 318 ? -2.141 4.105 3.424 1 89.44 318 THR B N 1
ATOM 5021 C CA . THR B 1 318 ? -2.105 5.527 3.109 1 89.44 318 THR B CA 1
ATOM 5022 C C . THR B 1 318 ? -3.025 6.312 4.043 1 89.44 318 THR B C 1
ATOM 5024 O O . THR B 1 318 ? -2.879 7.527 4.191 1 89.44 318 THR B O 1
ATOM 5027 N N . GLU B 1 319 ? -3.914 5.625 4.645 1 85.94 319 GLU B N 1
ATOM 5028 C CA . GLU B 1 319 ? -4.844 6.336 5.516 1 85.94 319 GLU B CA 1
ATOM 5029 C C . GLU B 1 319 ? -4.664 5.914 6.973 1 85.94 319 GLU B C 1
ATOM 5031 O O . GLU B 1 319 ? -4.309 6.73 7.824 1 85.94 319 GLU B O 1
ATOM 5036 N N . LEU B 1 320 ? -4.703 4.637 7.242 1 88.06 320 LEU B N 1
ATOM 5037 C CA . LEU B 1 320 ? -4.691 4.16 8.617 1 88.06 320 LEU B CA 1
ATOM 5038 C C . LEU B 1 320 ? -3.301 4.297 9.234 1 88.06 320 LEU B C 1
ATOM 5040 O O . LEU B 1 320 ? -3.15 4.855 10.32 1 88.06 320 LEU B O 1
ATOM 5044 N N . LEU B 1 321 ? -2.307 3.887 8.5 1 86.75 321 LEU B N 1
ATOM 5045 C CA . LEU B 1 321 ? -0.954 3.885 9.047 1 86.75 321 LEU B CA 1
ATOM 5046 C C . LEU B 1 321 ? -0.453 5.309 9.266 1 86.75 321 LEU B C 1
ATOM 5048 O O . LEU B 1 321 ? -0.038 5.66 10.375 1 86.75 321 LEU B O 1
ATOM 5052 N N . PRO B 1 322 ? -0.541 6.211 8.336 1 78.12 322 PRO B N 1
ATOM 5053 C CA . PRO B 1 322 ? -0.125 7.598 8.562 1 78.12 322 PRO B CA 1
ATOM 5054 C C . PRO B 1 322 ? -0.974 8.297 9.617 1 78.12 322 PRO B C 1
ATOM 5056 O O . PRO B 1 322 ? -0.462 9.133 10.375 1 78.12 322 PRO B O 1
ATOM 5059 N N . GLY B 1 323 ? -2.219 7.961 9.672 1 74.75 323 GLY B N 1
ATOM 5060 C CA . GLY B 1 323 ? -3.064 8.508 10.719 1 74.75 323 GLY B CA 1
ATOM 5061 C C . GLY B 1 323 ? -2.586 8.164 12.117 1 74.75 323 GLY B C 1
ATOM 5062 O O . GLY B 1 323 ? -2.646 8.992 13.023 1 74.75 323 GLY B O 1
ATOM 5063 N N . ALA B 1 324 ? -2.104 6.992 12.242 1 76.69 324 ALA B N 1
ATOM 5064 C CA . ALA B 1 324 ? -1.566 6.551 13.531 1 76.69 324 ALA B CA 1
ATOM 5065 C C . ALA B 1 324 ? -0.313 7.34 13.898 1 76.69 324 ALA B C 1
ATOM 5067 O O . ALA B 1 324 ? -0.127 7.715 15.062 1 76.69 324 ALA B O 1
ATOM 5068 N N . LEU B 1 325 ? 0.46 7.66 12.914 1 68.62 325 LEU B N 1
ATOM 5069 C CA . LEU B 1 325 ? 1.729 8.344 13.141 1 68.62 325 LEU B CA 1
ATOM 5070 C C . LEU B 1 325 ? 1.504 9.82 13.445 1 68.62 325 LEU B C 1
ATOM 5072 O O . LEU B 1 325 ? 2.219 10.406 14.258 1 68.62 325 LEU B O 1
ATOM 5076 N N . GLU B 1 326 ? 0.56 10.344 12.852 1 65.31 326 GLU B N 1
ATOM 5077 C CA . GLU B 1 326 ? 0.232 11.742 13.07 1 65.31 326 GLU B CA 1
ATOM 5078 C C . GLU B 1 326 ? -0.338 11.961 14.477 1 65.31 326 GLU B C 1
ATOM 5080 O O . GLU B 1 326 ? -0.012 12.945 15.141 1 65.31 326 GLU B O 1
ATOM 5085 N N . VAL B 1 327 ? -1.125 11.047 14.891 1 60.62 327 VAL B N 1
ATOM 5086 C CA . VAL B 1 327 ? -1.74 11.141 16.219 1 60.62 327 VAL B CA 1
ATOM 5087 C C . VAL B 1 327 ? -0.664 11.062 17.297 1 60.62 327 VAL B C 1
ATOM 5089 O O . VAL B 1 327 ? -0.737 11.766 18.297 1 60.62 327 VAL B O 1
ATOM 5092 N N . THR B 1 328 ? 0.354 10.289 17.094 1 61.56 328 THR B N 1
ATOM 5093 C CA . THR B 1 328 ? 1.435 10.125 18.062 1 61.56 328 THR B CA 1
ATOM 5094 C C . THR B 1 328 ? 2.287 11.391 18.141 1 61.56 328 THR B C 1
ATOM 5096 O O . THR B 1 328 ? 2.721 11.781 19.219 1 61.56 328 THR B O 1
ATOM 5099 N N . LYS B 1 329 ? 2.494 11.898 17 1 59.81 329 LYS B N 1
ATOM 5100 C CA . LYS B 1 329 ? 3.283 13.125 16.969 1 59.81 329 LYS B CA 1
ATOM 5101 C C . LYS B 1 329 ? 2.629 14.219 17.797 1 59.81 329 LYS B C 1
ATOM 5103 O O . LYS B 1 329 ? 3.312 14.953 18.516 1 59.81 329 LYS B O 1
ATOM 5108 N N . ALA B 1 330 ? 1.462 14.195 17.828 1 54.44 330 ALA B N 1
ATOM 5109 C CA . ALA B 1 330 ? 0.71 15.195 18.594 1 54.44 330 ALA B CA 1
ATOM 5110 C C . ALA B 1 330 ? 0.862 14.969 20.094 1 54.44 330 ALA B C 1
ATOM 5112 O O . ALA B 1 330 ? 0.87 15.922 20.875 1 54.44 330 ALA B O 1
ATOM 5113 N N . GLU B 1 331 ? 1.177 13.68 20.359 1 55.97 331 GLU B N 1
ATOM 5114 C CA . GLU B 1 331 ? 1.298 13.32 21.766 1 55.97 331 GLU B CA 1
ATOM 5115 C C . GLU B 1 331 ? 2.75 13.383 22.234 1 55.97 331 GLU B C 1
ATOM 5117 O O . GLU B 1 331 ? 3.021 13.68 23.406 1 55.97 331 GLU B O 1
ATOM 5122 N N . SER B 1 332 ? 3.682 12.773 21.391 1 55.62 332 SER B N 1
ATOM 5123 C CA . SER B 1 332 ? 5.086 12.703 21.781 1 55.62 332 SER B CA 1
ATOM 5124 C C . SER B 1 332 ? 5.672 14.094 22 1 55.62 332 SER B C 1
ATOM 5126 O O . SER B 1 332 ? 6.598 14.258 22.797 1 55.62 332 SER B O 1
ATOM 5128 N N . ASP B 1 333 ? 5.34 15.148 21.094 1 48.44 333 ASP B N 1
ATOM 5129 C CA . ASP B 1 333 ? 5.852 16.484 21.391 1 48.44 333 ASP B CA 1
ATOM 5130 C C . ASP B 1 333 ? 5.684 16.828 22.859 1 48.44 333 ASP B C 1
ATOM 5132 O O . ASP B 1 333 ? 6.383 17.688 23.391 1 48.44 333 ASP B O 1
ATOM 5136 N N . LYS B 1 334 ? 4.91 16.125 23.547 1 46.03 334 LYS B N 1
ATOM 5137 C CA . LYS B 1 334 ? 4.762 16.406 24.969 1 46.03 334 LYS B CA 1
ATOM 5138 C C . LYS B 1 334 ? 5.699 15.539 25.797 1 46.03 334 LYS B C 1
ATOM 5140 O O . LYS B 1 334 ? 6.078 15.922 26.906 1 46.03 334 LYS B O 1
ATOM 5145 N N . ALA B 1 335 ? 6.07 14.281 25.344 1 46.09 335 ALA B N 1
ATOM 5146 C CA . ALA B 1 335 ? 6.812 13.406 26.25 1 46.09 335 ALA B CA 1
ATOM 5147 C C . ALA B 1 335 ? 8.141 12.977 25.641 1 46.09 335 ALA B C 1
ATOM 5149 O O . ALA B 1 335 ? 8.164 12.359 24.562 1 46.09 335 ALA B O 1
ATOM 5150 N N . GLY B 1 336 ? 9.234 13.695 25.5 1 43.97 336 GLY B N 1
ATOM 5151 C CA . GLY B 1 336 ? 10.609 13.586 25.031 1 43.97 336 GLY B CA 1
ATOM 5152 C C . GLY B 1 336 ? 11.016 12.164 24.703 1 43.97 336 GLY B C 1
ATOM 5153 O O . GLY B 1 336 ? 11.5 11.883 23.609 1 43.97 336 GLY B O 1
ATOM 5154 N N . GLY B 1 337 ? 11.672 11.391 25.672 1 48.78 337 GLY B N 1
ATOM 5155 C CA . GLY B 1 337 ? 12.516 10.203 25.703 1 48.78 337 GLY B CA 1
ATOM 5156 C C . GLY B 1 337 ? 11.883 9 25.031 1 48.78 337 GLY B C 1
ATOM 5157 O O . GLY B 1 337 ? 12.57 8.023 24.719 1 48.78 337 GLY B O 1
ATOM 5158 N N . ALA B 1 338 ? 10.508 8.633 25 1 57.06 338 ALA B N 1
ATOM 5159 C CA . ALA B 1 338 ? 9.727 7.398 24.906 1 57.06 338 ALA B CA 1
ATOM 5160 C C . ALA B 1 338 ? 9.188 7.191 23.5 1 57.06 338 ALA B C 1
ATOM 5162 O O . ALA B 1 338 ? 8.352 6.312 23.266 1 57.06 338 ALA B O 1
ATOM 5163 N N . VAL B 1 339 ? 10.008 7.762 22.547 1 62.56 339 VAL B N 1
ATOM 5164 C CA . VAL B 1 339 ? 9.477 7.758 21.188 1 62.56 339 VAL B CA 1
ATOM 5165 C C . VAL B 1 339 ? 9.633 6.367 20.578 1 62.56 339 VAL B C 1
ATOM 5167 O O . VAL B 1 339 ? 8.695 5.828 19.984 1 62.56 339 VAL B O 1
ATOM 5170 N N . MET B 1 340 ? 10.836 5.773 20.766 1 69 340 MET B N 1
ATOM 5171 C CA . MET B 1 340 ? 11.086 4.445 20.219 1 69 340 MET B CA 1
ATOM 5172 C C . MET B 1 340 ? 10.133 3.418 20.812 1 69 340 MET B C 1
ATOM 5174 O O . MET B 1 340 ? 9.602 2.559 20.109 1 69 340 MET B O 1
ATOM 5178 N N . CYS B 1 341 ? 9.93 3.584 22.031 1 73 341 CYS B N 1
ATOM 5179 C CA . CYS B 1 341 ? 9.039 2.652 22.719 1 73 341 CYS B CA 1
ATOM 5180 C C . CYS B 1 341 ? 7.613 2.775 22.188 1 73 341 CYS B C 1
ATOM 5182 O O . CYS B 1 341 ? 6.93 1.77 21.984 1 73 341 CYS B O 1
ATOM 5184 N N . ASN B 1 342 ? 7.293 3.963 21.906 1 74.19 342 ASN B N 1
ATOM 5185 C CA . ASN B 1 342 ? 5.949 4.195 21.391 1 74.19 342 ASN B CA 1
ATOM 5186 C C . ASN B 1 342 ? 5.781 3.633 19.984 1 74.19 342 ASN B C 1
ATOM 5188 O O . ASN B 1 342 ? 4.73 3.086 19.641 1 74.19 342 ASN B O 1
ATOM 5192 N N . GLN B 1 343 ? 6.871 3.713 19.266 1 75.75 343 GLN B N 1
ATOM 5193 C CA . GLN B 1 343 ? 6.824 3.18 17.906 1 75.75 343 GLN B CA 1
ATOM 5194 C C . GLN B 1 343 ? 6.758 1.655 17.922 1 75.75 343 GLN B C 1
ATOM 5196 O O . GLN B 1 343 ? 6.043 1.054 17.109 1 75.75 343 GLN B O 1
ATOM 5201 N N . MET B 1 344 ? 7.414 1.116 18.859 1 80.69 344 MET B N 1
ATOM 5202 C CA . MET B 1 344 ? 7.398 -0.34 18.969 1 80.69 344 MET B CA 1
ATOM 5203 C C . MET B 1 344 ? 6.027 -0.834 19.438 1 80.69 344 MET B C 1
ATOM 5205 O O . MET B 1 344 ? 5.57 -1.893 19 1 80.69 344 MET B O 1
ATOM 5209 N N . LYS B 1 345 ? 5.461 -0.075 20.25 1 83.69 345 LYS B N 1
ATOM 5210 C CA . LYS B 1 345 ? 4.117 -0.437 20.688 1 83.69 345 LYS B CA 1
ATOM 5211 C C . LYS B 1 345 ? 3.127 -0.367 19.516 1 83.69 345 LYS B C 1
ATOM 5213 O O . LYS B 1 345 ? 2.221 -1.197 19.422 1 83.69 345 LYS B O 1
ATOM 5218 N N . LYS B 1 346 ? 3.332 0.592 18.672 1 83.06 346 LYS B N 1
ATOM 5219 C CA . LYS B 1 346 ? 2.48 0.708 17.484 1 83.06 346 LYS B CA 1
ATOM 5220 C C . LYS B 1 346 ? 2.691 -0.468 16.547 1 83.06 346 LYS B C 1
ATOM 5222 O O . LYS B 1 346 ? 1.731 -0.994 15.977 1 83.06 346 LYS B O 1
ATOM 5227 N N . LEU B 1 347 ? 3.914 -0.825 16.438 1 85.25 347 LEU B N 1
ATOM 5228 C CA . LEU B 1 347 ? 4.207 -2.004 15.625 1 85.25 347 LEU B CA 1
ATOM 5229 C C . LEU B 1 347 ? 3.572 -3.252 16.234 1 85.25 347 LEU B C 1
ATOM 5231 O O . LEU B 1 347 ? 3.086 -4.121 15.508 1 85.25 347 LEU B O 1
ATOM 5235 N N . GLY B 1 348 ? 3.625 -3.266 17.531 1 90.06 348 GLY B N 1
ATOM 5236 C CA . GLY B 1 348 ? 2.953 -4.359 18.219 1 90.06 348 GLY B CA 1
ATOM 5237 C C . GLY B 1 348 ? 1.464 -4.414 17.938 1 90.06 348 GLY B C 1
ATOM 5238 O O . GLY B 1 348 ? 0.908 -5.492 17.703 1 90.06 348 GLY B O 1
ATOM 5239 N N . SER B 1 349 ? 0.787 -3.258 17.938 1 91.94 349 SER B N 1
ATOM 5240 C CA . SER B 1 349 ? -0.635 -3.188 17.625 1 91.94 349 SER B CA 1
ATOM 5241 C C . SER B 1 349 ? -0.901 -3.637 16.188 1 91.94 349 SER B C 1
ATOM 5243 O O . SER B 1 349 ? -1.896 -4.312 15.922 1 91.94 349 SER B O 1
ATOM 5245 N N . PHE B 1 350 ? -0.036 -3.24 15.344 1 92.75 350 PHE B N 1
ATOM 5246 C CA . PHE B 1 350 ? -0.136 -3.662 13.953 1 92.75 350 PHE B CA 1
ATOM 5247 C C . PHE B 1 350 ? -0.083 -5.18 13.844 1 92.75 350 PHE B C 1
ATOM 5249 O O . PHE B 1 350 ? -0.927 -5.789 13.18 1 92.75 350 PHE B O 1
ATOM 5256 N N . VAL B 1 351 ? 0.868 -5.727 14.492 1 93.38 351 VAL B N 1
ATOM 5257 C CA . VAL B 1 351 ? 1.083 -7.172 14.445 1 93.38 351 VAL B CA 1
ATOM 5258 C C . VAL B 1 351 ? -0.096 -7.891 15.094 1 93.38 351 VAL B C 1
ATOM 5260 O O . VAL B 1 351 ? -0.54 -8.938 14.602 1 93.38 351 VAL B O 1
ATOM 5263 N N . LEU B 1 352 ? -0.611 -7.363 16.109 1 94.5 352 LEU B N 1
ATOM 5264 C CA . LEU B 1 352 ? -1.757 -7.969 16.781 1 94.5 352 LEU B CA 1
ATOM 5265 C C . LEU B 1 352 ? -2.975 -7.988 15.859 1 94.5 352 LEU B C 1
ATOM 5267 O O . LEU B 1 352 ? -3.684 -8.992 15.789 1 94.5 352 LEU B O 1
ATOM 5271 N N . GLY B 1 353 ? -3.248 -6.891 15.203 1 94.75 353 GLY B N 1
ATOM 5272 C CA . GLY B 1 353 ? -4.332 -6.859 14.234 1 94.75 353 GLY B CA 1
ATOM 5273 C C . GLY B 1 353 ? -4.152 -7.852 13.102 1 94.75 353 GLY B C 1
ATOM 5274 O O . GLY B 1 353 ? -5.098 -8.547 12.719 1 94.75 353 GLY B O 1
ATOM 5275 N N . ALA B 1 354 ? -2.92 -7.898 12.664 1 95 354 ALA B N 1
ATOM 5276 C CA . ALA B 1 354 ? -2.596 -8.852 11.602 1 95 354 ALA B CA 1
ATOM 5277 C C . ALA B 1 354 ? -2.795 -10.289 12.07 1 95 354 ALA B C 1
ATOM 5279 O O . ALA B 1 354 ? -3.373 -11.109 11.359 1 95 354 ALA B O 1
ATOM 5280 N N . ALA B 1 355 ? -2.379 -10.57 13.258 1 93.62 355 ALA B N 1
ATOM 5281 C CA . ALA B 1 355 ? -2.465 -11.922 13.82 1 93.62 355 ALA B CA 1
ATOM 5282 C C . ALA B 1 355 ? -3.916 -12.32 14.062 1 93.62 355 ALA B C 1
ATOM 5284 O O . ALA B 1 355 ? -4.289 -13.477 13.859 1 93.62 355 ALA B O 1
ATOM 5285 N N . LEU B 1 356 ? -4.699 -11.414 14.461 1 93.38 356 LEU B N 1
ATOM 5286 C CA . LEU B 1 356 ? -6.105 -11.703 14.734 1 93.38 356 LEU B CA 1
ATOM 5287 C C . LEU B 1 356 ? -6.816 -12.18 13.469 1 93.38 356 LEU B C 1
ATOM 5289 O O . LEU B 1 356 ? -7.469 -13.227 13.477 1 93.38 356 LEU B O 1
ATOM 5293 N N . ILE B 1 357 ? -6.641 -11.469 12.391 1 93.19 357 ILE B N 1
ATOM 5294 C CA . ILE B 1 357 ? -7.312 -11.812 11.148 1 93.19 357 ILE B CA 1
ATOM 5295 C C . ILE B 1 357 ? -6.613 -13.008 10.5 1 93.19 357 ILE B C 1
ATOM 5297 O O . ILE B 1 357 ? -7.262 -13.859 9.891 1 93.19 357 ILE B O 1
ATOM 5301 N N . GLY B 1 358 ? -5.227 -13.031 10.641 1 91.5 358 GLY B N 1
ATOM 5302 C CA . GLY B 1 358 ? -4.488 -14.18 10.148 1 91.5 358 GLY B CA 1
ATOM 5303 C C . GLY B 1 358 ? -4.891 -15.477 10.812 1 91.5 358 GLY B C 1
ATOM 5304 O O . GLY B 1 358 ? -4.871 -16.531 10.18 1 91.5 358 GLY B O 1
ATOM 5305 N N . GLY B 1 359 ? -5.238 -15.414 12.07 1 86.81 359 GLY B N 1
ATOM 5306 C CA . GLY B 1 359 ? -5.648 -16.594 12.82 1 86.81 359 GLY B CA 1
ATOM 5307 C C . GLY B 1 359 ? -6.926 -17.219 12.297 1 86.81 359 GLY B C 1
ATOM 5308 O O . GLY B 1 359 ? -7.164 -18.406 12.5 1 86.81 359 GLY B O 1
ATOM 5309 N N . ALA B 1 360 ? -7.719 -16.5 11.602 1 82.31 360 ALA B N 1
ATOM 5310 C CA . ALA B 1 360 ? -8.961 -17.016 11.031 1 82.31 360 ALA B CA 1
ATOM 5311 C C . ALA B 1 360 ? -8.672 -18.062 9.961 1 82.31 360 ALA B C 1
ATOM 5313 O O . ALA B 1 360 ? -9.555 -18.844 9.602 1 82.31 360 ALA B O 1
ATOM 5314 N N . LEU B 1 361 ? -7.457 -17.984 9.438 1 75.62 361 LEU B N 1
ATOM 5315 C CA . LEU B 1 361 ? -7.055 -18.969 8.445 1 75.62 361 LEU B CA 1
ATOM 5316 C C . LEU B 1 361 ? -7.059 -20.375 9.039 1 75.62 361 LEU B C 1
ATOM 5318 O O . LEU B 1 361 ? -7.207 -21.359 8.312 1 75.62 361 LEU B O 1
ATOM 5322 N N . ILE B 1 362 ? -6.812 -20.375 10.305 1 64.38 362 ILE B N 1
ATOM 5323 C CA . ILE B 1 362 ? -6.789 -21.656 10.992 1 64.38 362 ILE B CA 1
ATOM 5324 C C . ILE B 1 362 ? -8.18 -22.281 10.961 1 64.38 362 ILE B C 1
ATOM 5326 O O . ILE B 1 362 ? -8.32 -23.5 10.906 1 64.38 362 ILE B O 1
ATOM 5330 N N . PHE B 1 363 ? -9.117 -21.453 10.93 1 57.88 363 PHE B N 1
ATOM 5331 C CA . PHE B 1 363 ? -10.492 -21.938 10.984 1 57.88 363 PHE B CA 1
ATOM 5332 C C . PHE B 1 363 ? -11.07 -22.094 9.578 1 57.88 363 PHE B C 1
ATOM 5334 O O . PHE B 1 363 ? -12.172 -22.609 9.414 1 57.88 363 PHE B O 1
ATOM 5341 N N . ASP B 1 364 ? -10.391 -21.453 8.594 1 58.62 364 ASP B N 1
ATOM 5342 C CA . ASP B 1 364 ? -10.938 -21.438 7.238 1 58.62 364 ASP B CA 1
ATOM 5343 C C . ASP B 1 364 ? -10.914 -22.828 6.621 1 58.62 364 ASP B C 1
ATOM 5345 O O . ASP B 1 364 ? -9.883 -23.5 6.645 1 58.62 364 ASP B O 1
ATOM 5349 N N . GLN B 1 365 ? -12.039 -23.531 6.656 1 48.78 365 GLN B N 1
ATOM 5350 C CA . GLN B 1 365 ? -12.25 -24.766 5.887 1 48.78 365 GLN B CA 1
ATOM 5351 C C . GLN B 1 365 ? -12.07 -24.5 4.391 1 48.78 365 GLN B C 1
ATOM 5353 O O . GLN B 1 365 ? -12.602 -23.531 3.854 1 48.78 365 GLN B O 1
ATOM 5358 N N . HIS B 1 366 ? -10.875 -24.578 3.85 1 51.5 366 HIS B N 1
ATOM 5359 C CA . HIS B 1 366 ? -10.641 -24.406 2.422 1 51.5 366 HIS B CA 1
ATOM 5360 C C . HIS B 1 366 ? -11.828 -24.891 1.601 1 51.5 366 HIS B C 1
ATOM 5362 O O . HIS B 1 366 ? -12.461 -25.891 1.945 1 51.5 366 HIS B O 1
ATOM 5368 N N . CYS B 1 367 ? -12.508 -23.953 0.965 1 50.06 367 CYS B N 1
ATOM 5369 C CA . CYS B 1 367 ? -13.547 -24.359 0.023 1 50.06 367 CYS B CA 1
ATOM 5370 C C . CYS B 1 367 ? -13.07 -25.531 -0.839 1 50.06 367 CYS B C 1
ATOM 5372 O O . CYS B 1 367 ? -12.047 -25.422 -1.52 1 50.06 367 CYS B O 1
ATOM 5374 N N . GLU B 1 368 ? -13.008 -26.719 -0.338 1 42.91 368 GLU B N 1
ATOM 5375 C CA . GLU B 1 368 ? -12.766 -27.891 -1.191 1 42.91 368 GLU B CA 1
ATOM 5376 C C . GLU B 1 368 ? -13.422 -27.703 -2.559 1 42.91 368 GLU B C 1
ATOM 5378 O O . GLU B 1 368 ? -14.594 -27.344 -2.65 1 42.91 368 GLU B O 1
ATOM 5383 N N . ALA B 1 369 ? -12.711 -27.234 -3.584 1 40.44 369 ALA B N 1
ATOM 5384 C CA . ALA B 1 369 ? -13.258 -27.406 -4.93 1 40.44 369 ALA B CA 1
ATOM 5385 C C . ALA B 1 369 ? -14.062 -28.688 -5.039 1 40.44 369 ALA B C 1
ATOM 5387 O O . ALA B 1 369 ? -13.562 -29.781 -4.727 1 40.44 369 ALA B O 1
ATOM 5388 N N . GLU B 1 370 ? -15.297 -28.75 -4.832 1 36.12 370 GLU B N 1
ATOM 5389 C CA . GLU B 1 370 ? -16.188 -29.859 -5.164 1 36.12 370 GLU B CA 1
ATOM 5390 C C . GLU B 1 370 ? -15.812 -30.484 -6.508 1 36.12 370 GLU B C 1
ATOM 5392 O O . GLU B 1 370 ? -16.562 -31.297 -7.047 1 36.12 370 GLU B O 1
ATOM 5397 N N . GLY B 1 371 ? -14.977 -30.062 -7.418 1 30.98 371 GLY B N 1
ATOM 5398 C CA . GLY B 1 371 ? -15.094 -30.812 -8.648 1 30.98 371 GLY B CA 1
ATOM 5399 C C . GLY B 1 371 ? -14.914 -32.312 -8.453 1 30.98 371 GLY B C 1
ATOM 5400 O O . GLY B 1 371 ? -15.695 -33.094 -8.969 1 30.98 371 GLY B O 1
ATOM 5401 N N . HIS B 1 372 ? -13.594 -32.906 -8.273 1 30.97 372 HIS B N 1
ATOM 5402 C CA . HIS B 1 372 ? -13.398 -34.219 -8.898 1 30.97 372 HIS B CA 1
ATOM 5403 C C . HIS B 1 372 ? -13.914 -35.344 -8.008 1 30.97 372 HIS B C 1
ATOM 5405 O O . HIS B 1 372 ? -13.133 -36.125 -7.441 1 30.97 372 HIS B O 1
ATOM 5411 N N . ASP B 1 373 ? -14.734 -35.062 -7.016 1 26.52 373 ASP B N 1
ATOM 5412 C CA . ASP B 1 373 ? -15.211 -36.375 -6.609 1 26.52 373 ASP B CA 1
ATOM 5413 C C . ASP B 1 373 ? -15.977 -37.062 -7.738 1 26.52 373 ASP B C 1
ATOM 5415 O O . ASP B 1 373 ? -16.625 -38.094 -7.527 1 26.52 373 ASP B O 1
ATOM 5419 N N . HIS B 1 374 ? -15.672 -36.906 -9.055 1 23.62 374 HIS B N 1
ATOM 5420 C CA . HIS B 1 374 ? -16.188 -38.094 -9.75 1 23.62 374 HIS B CA 1
ATOM 5421 C C . HIS B 1 374 ? -15.297 -39.312 -9.523 1 23.62 374 HIS B C 1
ATOM 5423 O O . HIS B 1 374 ? -14.07 -39.188 -9.492 1 23.62 374 HIS B O 1
#

Radius of gyration: 30.64 Å; Cα contacts (8 Å, |Δi|>4): 1238; chains: 2; bounding box: 67×101×68 Å

Organism: Ectocarpus siliculosus (NCBI:txid2880)

Foldseek 3Di:
DDDDDDDPDDDDWDWDFDDDPPDGFIFIADPVGHRPDGPPPCPPPPPVVPVVPVQLDFFDPVLLVLLLVLLVLLLCLLCLLVVCVVPVPCLALLNLLLLLLLLLLQLLLLLPPPLLVQLLVLQVVVPPDSVVSVVLLVVLLVLLLVVLVVLQVVLLPPDPDDDSQGLVVLLVLLLLLNQPDPPPPPPPNLCLVVPVDDLPPPPPFASLLVSLLSSLLVVLLLLLLLLLLLCVGLHCLSSVLSSVSSSSNSNSSSNSQLSSRSSRPDRNVNSSVSSSVSSCSSSVSNVVNSRCSSVDRSSRSSSSNSSSSSNSNNCSPPNSNVSSVSSVVSVVVVPPPCVVVSVVVSVVSSVNSNCVSNVSVVVRPGSPPPPPPD/DDDDDDDPDDDDWDWDFDPDPPDGFIFIADPVGHRDDRPPPCPPPPPVVPVVPVQLDFFDPVLLVLLLVLLVLLLCLLCLLVVCVVPVPCLALLNLLLLLLLLLLQLLLLLPPPLLVQLLVLQVVVPPDSVVSVVLLVVLLVLLLVVLVVLQVVLLPPDPDDDSQRLVVLLVLSLLLSQPDDNPPPQPNLCLVVPVDDLPPPPPFASLLVSLLSSLLVVLLLLLLLLLLLCVGLHCLSSVLSSVSSSSNSNSSSNSQLSSRSSRPDRNVNSSVSSSVSSCSSSVSNVVNSRCSSVDRSSRSSSSNSSSSSNSNNCSPPNSNVSSVSSVVSVVVVPPPCVVVSVVVSVVSSVNSNCVSNCSVVVRPGSPPPPPPD

pLDDT: mean 74.26, std 22.5, range [23.56, 98.5]

InterPro domains:
  IPR003689 Zinc/iron permease [PF02535] (64-358)